Protein AF-H3ANC4-F1 (afdb_monomer_lite)

Secondary structure (DSSP, 8-state):
-HHHHHHHHHHHHHHHHHHHHHHHHHHHHHHHHHHHHHHHHHHHHHHHHHHHHHHHHHHHHHHHHHHHHHHHHHHHHHHHHHHHHHHHHHHHHHHHHHHHHHHHHHHHHHHHHTTTHHHHHHHHHHHHHHHHHHHHHHHHHHHHHHHHHHHHHHHHHHHHHHHHHHHHHHHHHHHHHHHHHHHHHHHHHHHHHHHHHHHHHHHHHHHHHHHHHHHHHHHHHHHHHHHHHHHHHHHHHHHHHHHHHHHHHHHHHHHHHHHHHHHHHHHHHHHHHHHHHHHHHHHHHHHHHHHHTT-SS--------SSHHHHHHHHHHHHHHHHHHHHHHHHHHHHHHHHHHHHHHHHHHHHHHHHHHHHHHHHHHHHHHHHHHHHHHHHHHHHHHHHHHHHHHHHHHHHHHHHHHHHHHHHHHHHHHHHHHHHHHHHHHHHHHHHHHHHHHHHHHHHHHHHHHHHHHHHHHHHHHHHHHHHHHHHHH-------HHHHHHHHHHHHHHHHHHHHHHHHHHHHHHHHHHHHHHHHHHHHHHHHHHHHHHHHHHHHHHHHHHHHHHHHHHHHHHHHHHHHHHHHHHHHHHHHHHHHTT------------------------------------------------------------------

Sequence (652 aa):
PSCELELQELMRQIDIMVAQKKVEWDAELQGMEARLDLREQELAAARATLEQKHKEVGMLRQQLEELEKGKQDLVLQYEEQLTSFREELAKLKRSYEKLQRKLLKESREETRSRAEDRSEVGRLCKKIEEFRQKSLEWERQRLQYQQQVVTLEAHRKTLAEQYEQIQQTVSYQSRKQLLEQSGTASQSEVQHLRSQLERANDTICACELTVEGLNMSVEDLSAANQRLTEEQERIQEELRQSQIQLQVLVEEKGELKETLKAQKEFIRSASFHQNQLKKELARTKEALQTREHHSSRSMEASPEERWDLELVARMRSEEERLPIQLEASRKIEKSLQAEVARLQTSLESANTKCIELNGDVIRSHEEMRRIEEEHSRCKLQVKKYKAQIIIKMHTLNNSLGGLAIKVNQALSLGDLKTTTTASLAGQCLKTNIKERKKTEKEEERKKERKVTQVQLETLRIENQHLAEILEKVESQTARKQEVSLSDLRDSYVASLSNLEQENQQLKKELAEVGAKLEVSVQACQDKYQSVLQLTQSKLAEMRSTEDRRIKELQQRHQEEMKKLQADMEETTQRYEEEIRKLRAQRLPPGSSPHATGADGPAQHSSNSTSSLESLHRVASASPHPDGNEADFSDSASVESLPLSHLEEFLPL

Organism: Latimeria chalumnae (NCBI:txid7897)

InterPro domains:
  IPR031470 CEP63/Deup1, N-terminal [PF17045] (2-263)

Radius of gyration: 73.25 Å; chains: 1; bounding box: 164×78×240 Å

Structure (mmCIF, N/CA/C/O backbone):
data_AF-H3ANC4-F1
#
_entry.id   AF-H3ANC4-F1
#
loop_
_atom_site.group_PDB
_atom_site.id
_atom_site.type_symbol
_atom_site.label_atom_id
_atom_site.label_alt_id
_atom_site.label_comp_id
_atom_site.label_asym_id
_atom_site.label_entity_id
_atom_site.label_seq_id
_atom_site.pdbx_PDB_ins_code
_atom_site.Cartn_x
_atom_site.Cartn_y
_atom_site.Cartn_z
_atom_site.occupancy
_atom_site.B_iso_or_equiv
_atom_site.auth_seq_id
_atom_site.auth_comp_id
_atom_site.auth_asym_id
_atom_site.auth_atom_id
_atom_site.pdbx_PDB_model_num
ATOM 1 N N . PRO A 1 1 ? -100.951 -43.070 8.558 1.00 58.72 1 PRO A N 1
ATOM 2 C CA . PRO A 1 1 ? -100.215 -42.491 9.707 1.00 58.72 1 PRO A CA 1
ATOM 3 C C . PRO A 1 1 ? -98.723 -42.846 9.727 1.00 58.72 1 PRO A C 1
ATOM 5 O O . PRO A 1 1 ? -97.919 -41.932 9.638 1.00 58.72 1 PRO A O 1
ATOM 8 N N . SER A 1 2 ? -98.336 -44.128 9.813 1.00 64.19 2 SER A N 1
ATOM 9 C CA . SER A 1 2 ? -96.911 -44.482 9.946 1.00 64.19 2 SER A CA 1
ATOM 10 C C . SER A 1 2 ? -96.104 -44.221 8.665 1.00 64.19 2 SER A C 1
ATOM 12 O O . SER A 1 2 ? -95.081 -43.553 8.736 1.00 64.19 2 SER A O 1
ATOM 14 N N . CYS A 1 3 ? -96.624 -44.597 7.489 1.00 70.50 3 CYS A N 1
ATOM 15 C CA . CYS A 1 3 ? -95.931 -44.461 6.196 1.00 70.50 3 CYS A CA 1
ATOM 16 C C . CYS A 1 3 ? -95.479 -43.030 5.839 1.00 70.50 3 CYS A C 1
ATOM 18 O O . CYS A 1 3 ? -94.546 -42.852 5.065 1.00 70.50 3 CYS A O 1
ATOM 20 N N . GLU A 1 4 ? -96.131 -42.004 6.391 1.00 82.69 4 GLU A N 1
ATOM 21 C CA . GLU A 1 4 ? -95.756 -40.598 6.189 1.00 82.69 4 GLU A CA 1
ATOM 22 C C . GLU A 1 4 ? -94.551 -40.200 7.057 1.00 82.69 4 GLU A C 1
ATOM 24 O O . GLU A 1 4 ? -93.639 -39.530 6.580 1.00 82.69 4 GLU A O 1
ATOM 29 N N . LEU A 1 5 ? -94.498 -40.690 8.301 1.00 81.25 5 LEU A N 1
ATOM 30 C CA . LEU A 1 5 ? -93.342 -40.547 9.191 1.00 81.25 5 LEU A CA 1
ATOM 31 C C . LEU A 1 5 ? -92.153 -41.389 8.707 1.00 81.25 5 LEU A C 1
ATOM 33 O O . LEU A 1 5 ? -91.019 -40.923 8.740 1.00 81.25 5 LEU A O 1
ATOM 37 N N . GLU A 1 6 ? -92.413 -42.599 8.207 1.00 86.56 6 GLU A N 1
ATOM 38 C CA . GLU A 1 6 ? -91.413 -43.463 7.565 1.00 86.56 6 GLU A CA 1
ATOM 39 C C . GLU A 1 6 ? -90.789 -42.767 6.341 1.00 86.56 6 GLU A C 1
ATOM 41 O O . GLU A 1 6 ? -89.570 -42.784 6.181 1.00 86.56 6 GLU A O 1
ATOM 46 N N . LEU A 1 7 ? -91.597 -42.089 5.514 1.00 90.00 7 LEU A N 1
ATOM 47 C CA . LEU A 1 7 ? -91.109 -41.315 4.369 1.00 90.00 7 LEU A CA 1
ATOM 48 C C . LEU A 1 7 ? -90.307 -40.072 4.793 1.00 90.00 7 LEU A C 1
ATOM 50 O O . LEU A 1 7 ? -89.259 -39.807 4.208 1.00 90.00 7 LEU A O 1
ATOM 54 N N . GLN A 1 8 ? -90.756 -39.329 5.809 1.00 87.69 8 GLN A N 1
ATOM 55 C CA . GLN A 1 8 ? -90.021 -38.168 6.333 1.00 87.69 8 GLN A CA 1
ATOM 56 C C . GLN A 1 8 ? -88.672 -38.567 6.949 1.00 87.69 8 GLN A C 1
ATOM 58 O O . GLN A 1 8 ? -87.670 -37.887 6.729 1.00 87.69 8 GLN A O 1
ATOM 63 N N . GLU A 1 9 ? -88.615 -39.688 7.670 1.00 88.56 9 GLU A N 1
ATOM 64 C CA . GLU A 1 9 ? -87.367 -40.222 8.220 1.00 88.56 9 GLU A CA 1
ATOM 65 C C . GLU A 1 9 ? -86.431 -40.734 7.112 1.00 88.56 9 GLU A C 1
ATOM 67 O O . GLU A 1 9 ? -85.232 -40.462 7.164 1.00 88.56 9 GLU A O 1
ATOM 72 N N . LEU A 1 10 ? -86.956 -41.379 6.062 1.00 94.19 10 LEU A N 1
ATOM 73 C CA . LEU A 1 10 ? -86.170 -41.735 4.873 1.00 94.19 10 LEU A CA 1
ATOM 74 C C . LEU A 1 10 ? -85.613 -40.497 4.155 1.00 94.19 10 LEU A C 1
ATOM 76 O O . LEU A 1 10 ? -84.439 -40.493 3.793 1.00 94.19 10 LEU A O 1
ATOM 80 N N . MET A 1 11 ? -86.404 -39.430 3.992 1.00 92.31 11 MET A N 1
ATOM 81 C CA . MET A 1 11 ? -85.914 -38.160 3.440 1.00 92.31 11 MET A CA 1
ATOM 82 C C . MET A 1 11 ? -84.797 -37.570 4.307 1.00 92.31 11 MET A C 1
ATOM 84 O O . MET A 1 11 ? -83.734 -37.255 3.786 1.00 92.31 11 MET A O 1
ATOM 88 N N . ARG A 1 12 ? -84.974 -37.525 5.634 1.00 92.56 12 ARG A N 1
ATOM 89 C CA . ARG A 1 12 ? -83.949 -37.044 6.575 1.00 92.56 12 ARG A CA 1
ATOM 90 C C . ARG A 1 12 ? -82.660 -37.874 6.515 1.00 92.56 12 ARG A C 1
ATOM 92 O O . ARG A 1 12 ? -81.567 -37.320 6.627 1.00 92.56 12 ARG A O 1
ATOM 99 N N . GLN A 1 13 ? -82.767 -39.191 6.338 1.00 94.75 13 GLN A N 1
ATOM 100 C CA . GLN A 1 13 ? -81.614 -40.078 6.150 1.00 94.75 13 GLN A CA 1
ATOM 101 C C . GLN A 1 13 ? -80.920 -39.837 4.802 1.00 94.75 13 GLN A C 1
ATOM 103 O O . GLN A 1 13 ? -79.691 -39.812 4.759 1.00 94.75 13 GLN A O 1
ATOM 108 N N . ILE A 1 14 ? -81.678 -39.595 3.727 1.00 93.94 14 ILE A N 1
ATOM 109 C CA . ILE A 1 14 ? -81.136 -39.210 2.416 1.00 93.94 14 ILE A CA 1
ATOM 110 C C . ILE A 1 14 ? -80.426 -37.854 2.503 1.00 93.94 14 ILE A C 1
ATOM 112 O O . ILE A 1 14 ? -79.292 -37.758 2.048 1.00 93.94 14 ILE A O 1
ATOM 116 N N . ASP A 1 15 ? -81.020 -36.841 3.136 1.00 95.81 15 ASP A N 1
ATOM 117 C CA . ASP A 1 15 ? -80.409 -35.515 3.303 1.00 95.81 15 ASP A CA 1
ATOM 118 C C . ASP A 1 15 ? -79.099 -35.588 4.101 1.00 95.81 15 ASP A C 1
ATOM 120 O O . ASP A 1 15 ? -78.101 -34.976 3.719 1.00 95.81 15 ASP A O 1
ATOM 124 N N . ILE A 1 16 ? -79.059 -36.386 5.176 1.00 93.69 16 ILE A N 1
ATOM 125 C CA . ILE A 1 16 ? -77.833 -36.621 5.955 1.00 93.69 16 ILE A CA 1
ATOM 126 C C . ILE A 1 16 ? -76.789 -37.378 5.128 1.00 93.69 16 ILE A C 1
ATOM 128 O O . ILE A 1 16 ? -75.624 -36.991 5.142 1.00 93.69 16 ILE A O 1
ATOM 132 N N . MET A 1 17 ? -77.184 -38.408 4.375 1.00 96.38 17 MET A N 1
ATOM 133 C CA . MET A 1 17 ? -76.280 -39.147 3.488 1.00 96.38 17 MET A CA 1
ATOM 134 C C . MET A 1 17 ? -75.725 -38.252 2.370 1.00 96.38 17 MET A C 1
ATOM 136 O O . MET A 1 17 ? -74.541 -38.335 2.057 1.00 96.38 17 MET A O 1
ATOM 140 N N . VAL A 1 18 ? -76.544 -37.375 1.786 1.00 96.38 18 VAL A N 1
ATOM 141 C CA . VAL A 1 18 ? -76.134 -36.408 0.755 1.00 96.38 18 VAL A CA 1
ATOM 142 C C . VAL A 1 18 ? -75.223 -35.335 1.349 1.00 96.38 18 VAL A C 1
ATOM 144 O O . VAL A 1 18 ? -74.219 -34.995 0.731 1.00 96.38 18 VAL A O 1
ATOM 147 N N . ALA A 1 19 ? -75.500 -34.844 2.560 1.00 94.56 19 ALA A N 1
ATOM 148 C CA . ALA A 1 19 ? -74.619 -33.912 3.262 1.00 94.56 19 ALA A CA 1
ATOM 149 C C . ALA A 1 19 ? -73.268 -34.556 3.627 1.00 94.56 19 ALA A C 1
ATOM 151 O O . ALA A 1 19 ? -72.227 -33.937 3.424 1.00 94.56 19 ALA A O 1
ATOM 152 N N . GLN A 1 20 ? -73.268 -35.808 4.099 1.00 94.75 20 GLN A N 1
ATOM 153 C CA . GLN A 1 20 ? -72.052 -36.586 4.356 1.00 94.75 20 GLN A CA 1
ATOM 154 C C . GLN A 1 20 ? -71.259 -36.816 3.067 1.00 94.75 20 GLN A C 1
ATOM 156 O O . GLN A 1 20 ? -70.085 -36.468 3.019 1.00 94.75 20 GLN A O 1
ATOM 161 N N . LYS A 1 21 ? -71.903 -37.298 1.994 1.00 97.44 21 LYS A N 1
ATOM 162 C CA . LYS A 1 21 ? -71.259 -37.488 0.684 1.00 97.44 21 LYS A CA 1
ATOM 163 C C . LYS A 1 21 ? -70.733 -36.186 0.096 1.00 97.44 21 LYS A C 1
ATOM 165 O O . LYS A 1 21 ? -69.661 -36.195 -0.493 1.00 97.44 21 LYS A O 1
ATOM 170 N N . LYS A 1 22 ? -71.427 -35.063 0.302 1.00 96.94 22 LYS A N 1
ATOM 171 C CA . LYS A 1 22 ? -70.910 -33.751 -0.084 1.00 96.94 22 LYS A CA 1
ATOM 172 C C . LYS A 1 22 ? -69.656 -33.389 0.714 1.00 96.94 22 LYS A C 1
ATOM 174 O O . LYS A 1 22 ? -68.680 -32.994 0.100 1.00 96.94 22 LYS A O 1
ATOM 179 N N . VAL A 1 23 ? -69.646 -33.542 2.040 1.00 95.94 23 VAL A N 1
ATOM 180 C CA . VAL A 1 23 ? -68.452 -33.247 2.859 1.00 95.94 23 VAL A CA 1
ATOM 181 C C . VAL A 1 23 ? -67.283 -34.177 2.511 1.00 95.94 23 VAL A C 1
ATOM 183 O O . VAL A 1 23 ? -66.144 -33.723 2.472 1.00 95.94 23 VAL A O 1
ATOM 186 N N . GLU A 1 24 ? -67.551 -35.448 2.202 1.00 96.31 24 GLU A N 1
ATOM 187 C CA . GLU A 1 24 ? -66.550 -36.376 1.665 1.00 96.31 24 GLU A CA 1
ATOM 188 C C . GLU A 1 24 ? -65.995 -35.882 0.319 1.00 96.31 24 GLU A C 1
ATOM 190 O O . GLU A 1 24 ? -64.781 -35.775 0.184 1.00 96.31 24 GLU A O 1
ATOM 195 N N . TRP A 1 25 ? -66.846 -35.506 -0.643 1.00 97.62 25 TRP A N 1
ATOM 196 C CA . TRP A 1 25 ? -66.410 -34.983 -1.946 1.00 97.62 25 TRP A CA 1
ATOM 197 C C . TRP A 1 25 ? -65.709 -33.622 -1.860 1.00 97.62 25 TRP A C 1
ATOM 199 O O . TRP A 1 25 ? -64.730 -33.411 -2.567 1.00 97.62 25 TRP A O 1
ATOM 209 N N . ASP A 1 26 ? -66.161 -32.713 -0.993 1.00 96.88 26 ASP A N 1
ATOM 210 C CA . ASP A 1 26 ? -65.521 -31.415 -0.750 1.00 96.88 26 ASP A CA 1
ATOM 211 C C . ASP A 1 26 ? -64.111 -31.628 -0.147 1.00 96.88 26 ASP A C 1
ATOM 213 O O . ASP A 1 26 ? -63.159 -30.947 -0.531 1.00 96.88 26 ASP A O 1
ATOM 217 N N . ALA A 1 27 ? -63.944 -32.615 0.746 1.00 95.12 27 ALA A N 1
ATOM 218 C CA . ALA A 1 27 ? -62.647 -32.990 1.318 1.00 95.12 27 ALA A CA 1
ATOM 219 C C . ALA A 1 27 ? -61.748 -33.760 0.329 1.00 95.12 27 ALA A C 1
ATOM 221 O O . ALA A 1 27 ? -60.537 -33.531 0.291 1.00 95.12 27 ALA A O 1
ATOM 222 N N . GLU A 1 28 ? -62.313 -34.643 -0.500 1.00 96.12 28 GLU A N 1
ATOM 223 C CA . GLU A 1 28 ? -61.599 -35.298 -1.602 1.00 96.12 28 GLU A CA 1
ATOM 224 C C . GLU A 1 28 ? -61.121 -34.269 -2.634 1.00 96.12 28 GLU A C 1
ATOM 226 O O . GLU A 1 28 ? -59.975 -34.353 -3.074 1.00 96.12 28 GLU A O 1
ATOM 231 N N . LEU A 1 29 ? -61.951 -33.274 -2.970 1.00 96.94 29 LEU A N 1
ATOM 232 C CA . LEU A 1 29 ? -61.624 -32.180 -3.885 1.00 96.94 29 LEU A CA 1
ATOM 233 C C . LEU A 1 29 ? -60.487 -31.316 -3.333 1.00 96.94 29 LEU A C 1
ATOM 235 O O . LEU A 1 29 ? -59.458 -31.211 -3.994 1.00 96.94 29 LEU A O 1
ATOM 239 N N . GLN A 1 30 ? -60.596 -30.810 -2.101 1.00 96.69 30 GLN A N 1
ATOM 240 C CA . GLN A 1 30 ? -59.504 -30.072 -1.442 1.00 96.69 30 GLN A CA 1
ATOM 241 C C . GLN A 1 30 ? -58.221 -30.917 -1.351 1.00 96.69 30 GLN A C 1
ATOM 243 O O . GLN A 1 30 ? -57.110 -30.426 -1.555 1.00 96.69 30 GLN A O 1
ATOM 248 N N . GLY A 1 31 ? -58.366 -32.223 -1.106 1.00 96.75 31 GLY A N 1
ATOM 249 C CA . GLY A 1 31 ? -57.270 -33.187 -1.117 1.00 96.75 31 GLY A CA 1
ATOM 250 C C . GLY A 1 31 ? -56.695 -33.483 -2.508 1.00 96.75 31 GLY A C 1
ATOM 251 O O . GLY A 1 31 ? -55.590 -34.020 -2.590 1.00 96.75 31 GLY A O 1
ATOM 252 N N . MET A 1 32 ? -57.396 -33.184 -3.605 1.00 95.62 32 MET A N 1
ATOM 253 C CA . MET A 1 32 ? -56.871 -33.208 -4.979 1.00 95.62 32 MET A CA 1
ATOM 254 C C . MET A 1 32 ? -56.215 -31.866 -5.329 1.00 95.62 32 MET A C 1
ATOM 256 O O . MET A 1 32 ? -55.095 -31.871 -5.832 1.00 95.62 32 MET A O 1
ATOM 260 N N . GLU A 1 33 ? -56.861 -30.744 -5.002 1.00 96.44 33 GLU A N 1
ATOM 261 C CA . GLU A 1 33 ? -56.378 -29.372 -5.219 1.00 96.44 33 GLU A CA 1
ATOM 262 C C . GLU A 1 33 ? -55.027 -29.143 -4.531 1.00 96.44 33 GLU A C 1
ATOM 264 O O . GLU A 1 33 ? -54.043 -28.863 -5.206 1.00 96.44 33 GLU A O 1
ATOM 269 N N . ALA A 1 34 ? -54.907 -29.426 -3.229 1.00 96.06 34 ALA A N 1
ATOM 270 C CA . ALA A 1 34 ? -53.639 -29.278 -2.506 1.00 96.06 34 ALA A CA 1
ATOM 271 C C . ALA A 1 34 ? -52.512 -30.193 -3.038 1.00 96.06 34 ALA A C 1
ATOM 273 O O . ALA A 1 34 ? -51.326 -29.886 -2.891 1.00 96.06 34 ALA A O 1
ATOM 274 N N . ARG A 1 35 ? -52.855 -31.324 -3.678 1.00 97.31 35 ARG A N 1
ATOM 275 C CA . ARG A 1 35 ? -51.881 -32.175 -4.389 1.00 97.31 35 ARG A CA 1
ATOM 276 C C . ARG A 1 35 ? -51.519 -31.620 -5.765 1.00 97.31 35 ARG A C 1
ATOM 278 O O . ARG A 1 35 ? -50.393 -31.845 -6.199 1.00 97.31 35 ARG A O 1
ATOM 285 N N . LEU A 1 36 ? -52.430 -30.925 -6.440 1.00 97.06 36 LEU A N 1
ATOM 286 C CA . LEU A 1 36 ? -52.162 -30.223 -7.692 1.00 97.06 36 LEU A CA 1
ATOM 287 C C . LEU A 1 36 ? -51.268 -29.004 -7.434 1.00 97.06 36 LEU A C 1
ATOM 289 O O . LEU A 1 36 ? -50.219 -28.912 -8.061 1.00 97.06 36 LEU A O 1
ATOM 293 N N . ASP A 1 37 ? -51.581 -28.174 -6.436 1.00 97.12 37 ASP A N 1
ATOM 294 C CA . ASP A 1 37 ? -50.763 -27.027 -6.015 1.00 97.12 37 ASP A CA 1
ATOM 295 C C . ASP A 1 37 ? -49.318 -27.435 -5.696 1.00 97.12 37 ASP A C 1
ATOM 297 O O . ASP A 1 37 ? -48.365 -26.816 -6.173 1.00 97.12 37 ASP A O 1
ATOM 301 N N . LEU A 1 38 ? -49.137 -28.521 -4.930 1.00 96.25 38 LEU A N 1
ATOM 302 C CA . LEU A 1 38 ? -47.814 -29.076 -4.632 1.00 96.25 38 LEU A CA 1
ATOM 303 C C . LEU A 1 38 ? -47.067 -29.459 -5.922 1.00 96.25 38 LEU A C 1
ATOM 305 O O . LEU A 1 38 ? -45.880 -29.171 -6.062 1.00 96.25 38 LEU A O 1
ATOM 309 N N . ARG A 1 39 ? -47.759 -30.080 -6.885 1.00 94.88 39 ARG A N 1
ATOM 310 C CA . ARG A 1 39 ? -47.177 -30.489 -8.173 1.00 94.88 39 ARG A CA 1
ATOM 311 C C . ARG A 1 39 ? -46.859 -29.298 -9.069 1.00 94.88 39 ARG A C 1
ATOM 313 O O . ARG A 1 39 ? -45.841 -29.329 -9.754 1.00 94.88 39 ARG A O 1
ATOM 320 N N . GLU A 1 40 ? -47.662 -28.240 -9.050 1.00 97.38 40 GLU A N 1
ATOM 321 C CA . GLU A 1 40 ? -47.353 -27.004 -9.770 1.00 97.38 40 GLU A CA 1
ATOM 322 C C . GLU A 1 40 ? -46.144 -26.282 -9.162 1.00 97.38 40 GLU A C 1
ATOM 324 O O . GLU A 1 40 ? -45.282 -25.814 -9.908 1.00 97.38 40 GLU A O 1
ATOM 329 N N . GLN A 1 41 ? -46.000 -26.282 -7.832 1.00 96.56 41 GLN A N 1
ATOM 330 C CA . GLN A 1 41 ? -44.810 -25.768 -7.143 1.00 96.56 41 GLN A CA 1
ATOM 331 C C . GLN A 1 41 ? -43.555 -26.609 -7.441 1.00 96.56 41 GLN A C 1
ATOM 333 O O . GLN A 1 41 ? -42.513 -26.044 -7.783 1.00 96.56 41 GLN A O 1
ATOM 338 N N . GLU A 1 42 ? -43.647 -27.946 -7.401 1.00 96.12 42 GLU A N 1
ATOM 339 C CA . GLU A 1 42 ? -42.572 -28.858 -7.831 1.00 96.12 42 GLU A CA 1
ATOM 340 C C . GLU A 1 42 ? -42.153 -28.581 -9.288 1.00 96.12 42 GLU A C 1
ATOM 342 O O . GLU A 1 42 ? -40.962 -28.453 -9.586 1.00 96.12 42 GLU A O 1
ATOM 347 N N . LEU A 1 43 ? -43.121 -28.433 -10.201 1.00 96.88 43 LEU A N 1
ATOM 348 C CA . LEU A 1 43 ? -42.874 -28.134 -11.615 1.00 96.88 43 LEU A CA 1
ATOM 349 C C . LEU A 1 43 ? -42.280 -26.734 -11.824 1.00 96.88 43 LEU A C 1
ATOM 351 O O . LEU A 1 43 ? -41.412 -26.571 -12.683 1.00 96.88 43 LEU A O 1
ATOM 355 N N . ALA A 1 44 ? -42.699 -25.728 -11.055 1.00 97.06 44 ALA A N 1
ATOM 356 C CA . ALA A 1 44 ? -42.133 -24.382 -11.104 1.00 97.06 44 ALA A CA 1
ATOM 357 C C . ALA A 1 44 ? -40.671 -24.364 -10.619 1.00 97.06 44 ALA A C 1
ATOM 359 O O . ALA A 1 44 ? -39.807 -23.807 -11.299 1.00 97.06 44 ALA A O 1
ATOM 360 N N . ALA A 1 45 ? -40.365 -25.043 -9.509 1.00 95.88 45 ALA A N 1
ATOM 361 C CA . ALA A 1 45 ? -39.002 -25.190 -8.996 1.00 95.88 45 ALA A CA 1
ATOM 362 C C . ALA A 1 45 ? -38.094 -25.972 -9.967 1.00 95.88 45 ALA A C 1
ATOM 364 O O . ALA A 1 45 ? -36.943 -25.588 -10.205 1.00 95.88 45 ALA A O 1
ATOM 365 N N . ALA A 1 46 ? -38.622 -27.032 -10.589 1.00 94.12 46 ALA A N 1
ATOM 366 C CA . ALA A 1 46 ? -37.925 -27.789 -11.625 1.00 94.12 46 ALA A CA 1
ATOM 367 C C . ALA A 1 46 ? -37.649 -26.933 -12.875 1.00 94.12 46 ALA A C 1
ATOM 369 O O . ALA A 1 46 ? -36.529 -26.955 -13.386 1.00 94.12 46 ALA A O 1
ATOM 370 N N . ARG A 1 47 ? -38.620 -26.127 -13.336 1.00 97.44 47 ARG A N 1
ATOM 371 C CA . ARG A 1 47 ? -38.442 -25.172 -14.448 1.00 97.44 47 ARG A CA 1
ATOM 372 C C . ARG A 1 47 ? -37.385 -24.114 -14.131 1.00 97.44 47 ARG A C 1
ATOM 374 O O . ARG A 1 47 ? -36.479 -23.929 -14.935 1.00 97.44 47 ARG A O 1
ATOM 381 N N . ALA A 1 48 ? -37.432 -23.487 -12.954 1.00 96.62 48 ALA A N 1
ATOM 382 C CA . ALA A 1 48 ? -36.445 -22.484 -12.545 1.00 96.62 48 ALA A CA 1
ATOM 383 C C . ALA A 1 48 ? -35.018 -23.065 -12.478 1.00 96.62 48 ALA A C 1
ATOM 385 O O . ALA A 1 48 ? -34.062 -22.456 -12.965 1.00 96.62 48 ALA A O 1
ATOM 386 N N . THR A 1 49 ? -34.880 -24.287 -11.954 1.00 97.06 49 THR A N 1
ATOM 387 C CA . THR A 1 49 ? -33.603 -25.018 -11.919 1.00 97.06 49 THR A CA 1
ATOM 388 C C . THR A 1 49 ? -33.124 -25.360 -13.334 1.00 97.06 49 THR A C 1
ATOM 390 O O . THR A 1 49 ? -31.948 -25.185 -13.656 1.00 97.06 49 THR A O 1
ATOM 393 N N . LEU A 1 50 ? -34.030 -25.796 -14.214 1.00 97.56 50 LEU A N 1
ATOM 394 C CA . LEU A 1 50 ? -33.732 -26.093 -15.614 1.00 97.56 50 LEU A CA 1
ATOM 395 C C . LEU A 1 50 ? -33.300 -24.836 -16.386 1.00 97.56 50 LEU A C 1
ATOM 397 O O . LEU A 1 50 ? -32.341 -24.899 -17.152 1.00 97.56 50 LEU A O 1
ATOM 401 N N . GLU A 1 51 ? -33.945 -23.689 -16.168 1.00 97.81 51 GLU A N 1
ATOM 402 C CA . GLU A 1 51 ? -33.536 -22.400 -16.737 1.00 97.81 51 GLU A CA 1
ATOM 403 C C . GLU A 1 51 ? -32.155 -21.957 -16.248 1.00 97.81 51 GLU A C 1
ATOM 405 O O . GLU A 1 51 ? -31.354 -21.465 -17.045 1.00 97.81 51 GLU A O 1
ATOM 410 N N . GLN A 1 52 ? -31.850 -22.140 -14.958 1.00 97.50 52 GLN A N 1
ATOM 411 C CA . GLN A 1 52 ? -30.507 -21.890 -14.438 1.00 97.50 52 GLN A CA 1
ATOM 412 C C . GLN A 1 52 ? -29.480 -22.771 -15.162 1.00 97.50 52 GLN A C 1
ATOM 414 O O . GLN A 1 52 ? -28.461 -22.260 -15.624 1.00 97.50 52 GLN A O 1
ATOM 419 N N . LYS A 1 53 ? -29.763 -24.067 -15.351 1.00 96.00 53 LYS A N 1
ATOM 420 C CA . LYS A 1 53 ? -28.861 -24.962 -16.094 1.00 96.00 53 LYS A CA 1
ATOM 421 C C . LYS A 1 53 ? -28.742 -24.616 -17.578 1.00 96.00 53 LYS A C 1
ATOM 423 O O . LYS A 1 53 ? -27.652 -24.749 -18.123 1.00 96.00 53 LYS A O 1
ATOM 428 N N . HIS A 1 54 ? -29.779 -24.075 -18.219 1.00 96.44 54 HIS A N 1
ATOM 429 C CA . HIS A 1 54 ? -29.651 -23.521 -19.574 1.00 96.44 54 HIS A CA 1
ATOM 430 C C . HIS A 1 54 ? -28.743 -22.281 -19.615 1.00 96.44 54 HIS A C 1
ATOM 432 O O . HIS A 1 54 ? -27.939 -22.159 -20.537 1.00 96.44 54 HIS A O 1
ATOM 438 N N . LYS A 1 55 ? -28.811 -21.395 -18.611 1.00 97.44 55 LYS A N 1
ATOM 439 C CA . LYS A 1 55 ? -27.920 -20.223 -18.489 1.00 97.44 55 LYS A CA 1
ATOM 440 C C . LYS A 1 55 ? -26.464 -20.650 -18.247 1.00 97.44 55 LYS A C 1
ATOM 442 O O . LYS A 1 55 ? -25.570 -20.163 -18.933 1.00 97.44 55 LYS A O 1
ATOM 447 N N . GLU A 1 56 ? -26.228 -21.613 -17.353 1.00 97.25 56 GLU A N 1
ATOM 448 C CA . GLU A 1 56 ? -24.902 -22.212 -17.118 1.00 97.25 56 GLU A CA 1
ATOM 449 C C . GLU A 1 56 ? -24.328 -22.865 -18.391 1.00 97.25 56 GLU A C 1
ATOM 451 O O . GLU A 1 56 ? -23.200 -22.569 -18.779 1.00 97.25 56 GLU A O 1
ATOM 456 N N . VAL A 1 57 ? -25.113 -23.693 -19.093 1.00 97.06 57 VAL A N 1
ATOM 457 C CA . VAL A 1 57 ? -24.703 -24.317 -20.366 1.00 97.06 57 VAL A CA 1
ATOM 458 C C . VAL A 1 57 ? -24.459 -23.274 -21.462 1.00 97.06 57 VAL A C 1
ATOM 460 O O . VAL A 1 57 ? -23.555 -23.458 -22.274 1.00 97.06 57 VAL A O 1
ATOM 463 N N . GLY A 1 58 ? -25.213 -22.171 -21.486 1.00 97.38 58 GLY A N 1
ATOM 464 C CA . GLY A 1 58 ? -24.981 -21.048 -22.398 1.00 97.38 58 GLY A CA 1
ATOM 465 C C . GLY A 1 58 ? -23.616 -20.389 -22.183 1.00 97.38 58 GLY A C 1
ATOM 466 O O . GLY A 1 58 ? -22.850 -20.253 -23.134 1.00 97.38 58 GLY A O 1
ATOM 467 N N . MET A 1 59 ? -23.272 -20.064 -20.931 1.00 97.12 59 MET A N 1
ATOM 468 C CA . MET A 1 59 ? -21.957 -19.502 -20.587 1.00 97.12 59 MET A CA 1
ATOM 469 C C . MET A 1 59 ? -20.812 -20.471 -20.914 1.00 97.12 59 MET A C 1
ATOM 471 O O . MET A 1 59 ? -19.808 -20.061 -21.489 1.00 97.12 59 MET A O 1
ATOM 475 N N . LEU A 1 60 ? -20.977 -21.766 -20.616 1.00 96.56 60 LEU A N 1
ATOM 476 C CA . LEU A 1 60 ? -19.976 -22.788 -20.942 1.00 96.56 60 LEU A CA 1
ATOM 477 C C . LEU A 1 60 ? -19.777 -22.954 -22.457 1.00 96.56 60 LEU A C 1
ATOM 479 O O . LEU A 1 60 ? -18.649 -23.149 -22.901 1.00 96.56 60 LEU A O 1
ATOM 483 N N . ARG A 1 61 ? -20.839 -22.838 -23.267 1.00 96.69 61 ARG A N 1
ATOM 484 C CA . ARG A 1 61 ? -20.726 -22.829 -24.738 1.00 96.69 61 ARG A CA 1
ATOM 485 C C . ARG A 1 61 ? -19.957 -21.612 -25.239 1.00 96.69 61 ARG A C 1
ATOM 487 O O . ARG A 1 61 ? -19.049 -21.788 -26.040 1.00 96.69 61 ARG A O 1
ATOM 494 N N . GLN A 1 62 ? -20.259 -20.417 -24.730 1.00 96.75 62 GLN A N 1
ATOM 495 C CA . GLN A 1 62 ? -19.517 -19.207 -25.094 1.00 96.75 62 GLN A CA 1
ATOM 496 C C . GLN A 1 62 ? -18.023 -19.341 -24.747 1.00 96.75 62 GLN A C 1
ATOM 498 O O . GLN A 1 62 ? -17.177 -19.074 -25.594 1.00 96.75 62 GLN A O 1
ATOM 503 N N . GLN A 1 63 ? -17.693 -19.834 -23.549 1.00 96.69 63 GLN A N 1
ATOM 504 C CA . GLN A 1 63 ? -16.304 -20.077 -23.141 1.00 96.69 63 GLN A CA 1
ATOM 505 C C . GLN A 1 63 ? -15.600 -21.119 -24.025 1.00 96.69 63 GLN A C 1
ATOM 507 O O . GLN A 1 63 ? -14.424 -20.956 -24.346 1.00 96.69 63 GLN A O 1
ATOM 512 N N . LEU A 1 64 ? -16.300 -22.177 -24.448 1.00 95.88 64 LEU A N 1
ATOM 513 C CA . LEU A 1 64 ? -15.760 -23.152 -25.400 1.00 95.88 64 LEU A CA 1
ATOM 514 C C . LEU A 1 64 ? -15.515 -22.523 -26.776 1.00 95.88 64 LEU A C 1
ATOM 516 O O . LEU A 1 64 ? -14.432 -22.703 -27.322 1.00 95.88 64 LEU A O 1
ATOM 520 N N . GLU A 1 65 ? -16.454 -21.734 -27.300 1.00 97.56 65 GLU A N 1
ATOM 521 C CA . GLU A 1 65 ? -16.278 -21.016 -28.566 1.00 97.56 65 GLU A CA 1
ATOM 522 C C . GLU A 1 65 ? -15.126 -20.001 -28.523 1.00 97.56 65 GLU A C 1
ATOM 524 O O . GLU A 1 65 ? -14.394 -19.865 -29.498 1.00 97.56 65 GLU A O 1
ATOM 529 N N . GLU A 1 66 ? -14.955 -19.273 -27.417 1.00 97.25 66 GLU A N 1
ATOM 530 C CA . GLU A 1 66 ? -13.845 -18.331 -27.215 1.00 97.25 66 GLU A CA 1
ATOM 531 C C . GLU A 1 66 ? -12.496 -19.065 -27.146 1.00 97.25 66 GLU A C 1
ATOM 533 O O . GLU A 1 66 ? -11.528 -18.648 -27.786 1.00 97.25 66 GLU A O 1
ATOM 538 N N . LEU A 1 67 ? -12.439 -20.210 -26.456 1.00 96.94 67 LEU A N 1
ATOM 539 C CA . LEU A 1 67 ? -11.258 -21.078 -26.425 1.00 96.94 67 LEU A CA 1
ATOM 540 C C . LEU A 1 67 ? -10.983 -21.770 -27.768 1.00 96.94 67 LEU A C 1
ATOM 542 O O . LEU A 1 67 ? -9.829 -22.075 -28.063 1.00 96.94 67 LEU A O 1
ATOM 546 N N . GLU A 1 68 ? -12.001 -22.054 -28.579 1.00 96.56 68 GLU A N 1
ATOM 547 C CA . GLU A 1 68 ? -11.838 -22.605 -29.928 1.00 96.56 68 GLU A CA 1
ATOM 548 C C . GLU A 1 68 ? -11.358 -21.544 -30.920 1.00 96.56 68 GLU A C 1
ATOM 550 O O . GLU A 1 68 ? -10.422 -21.824 -31.667 1.00 96.56 68 GLU A O 1
ATOM 555 N N . LYS A 1 69 ? -11.893 -20.317 -30.862 1.00 96.94 69 LYS A N 1
ATOM 556 C CA . LYS A 1 69 ? -11.397 -19.162 -31.632 1.00 96.94 69 LYS A CA 1
ATOM 557 C C . LYS A 1 69 ? -9.932 -18.875 -31.289 1.00 96.94 69 LYS A C 1
ATOM 559 O O . LYS A 1 69 ? -9.088 -18.934 -32.174 1.00 96.94 69 LYS A O 1
ATOM 564 N N . GLY A 1 70 ? -9.585 -18.760 -30.003 1.00 96.62 70 GLY A N 1
ATOM 565 C CA . GLY A 1 70 ? -8.193 -18.554 -29.578 1.00 96.62 70 GLY A CA 1
ATOM 566 C C . GLY A 1 70 ? -7.227 -19.686 -29.973 1.00 96.62 70 GLY A C 1
ATOM 567 O O . GLY A 1 70 ? -6.047 -19.434 -30.213 1.00 96.62 70 GLY A O 1
ATOM 568 N N . LYS A 1 71 ? -7.706 -20.935 -30.099 1.00 94.81 71 LYS A N 1
ATOM 569 C CA . LYS A 1 71 ? -6.917 -22.042 -30.678 1.00 94.81 71 LYS A CA 1
ATOM 570 C C . LYS A 1 71 ? -6.766 -21.913 -32.193 1.00 94.81 71 LYS A C 1
ATOM 572 O O . LYS A 1 71 ? -5.692 -22.219 -32.697 1.00 94.81 71 LYS A O 1
ATOM 577 N N . GLN A 1 72 ? -7.809 -21.494 -32.909 1.00 95.81 72 GLN A N 1
ATOM 578 C CA . GLN A 1 72 ? -7.759 -21.257 -34.356 1.00 95.81 72 GLN A CA 1
ATOM 579 C C . GLN A 1 72 ? -6.793 -20.110 -34.681 1.00 95.81 72 GLN A C 1
ATOM 581 O O . GLN A 1 72 ? -5.914 -20.295 -35.516 1.00 95.81 72 GLN A O 1
ATOM 586 N N . ASP A 1 73 ? -6.862 -18.996 -33.950 1.00 96.81 73 ASP A N 1
ATOM 587 C CA . ASP A 1 73 ? -5.940 -17.861 -34.083 1.00 96.81 73 ASP A CA 1
ATOM 588 C C . ASP A 1 73 ? -4.480 -18.277 -33.827 1.00 96.81 73 ASP A C 1
ATOM 590 O O . ASP A 1 73 ? -3.577 -17.907 -34.578 1.00 96.81 73 ASP A O 1
ATOM 594 N N . LEU A 1 74 ? -4.236 -19.103 -32.802 1.00 97.25 74 LEU A N 1
ATOM 595 C CA . LEU A 1 74 ? -2.904 -19.640 -32.505 1.00 97.25 74 LEU A CA 1
ATOM 596 C C . LEU A 1 74 ? -2.411 -20.627 -33.581 1.00 97.25 74 LEU A C 1
ATOM 598 O O . LEU A 1 74 ? -1.226 -20.633 -33.911 1.00 97.25 74 LEU A O 1
ATOM 602 N N . VAL A 1 75 ? -3.300 -21.446 -34.154 1.00 97.38 75 VAL A N 1
ATOM 603 C CA . VAL A 1 75 ? -2.967 -22.312 -35.298 1.00 97.38 75 VAL A CA 1
ATOM 604 C C . VAL A 1 75 ? -2.611 -21.470 -36.521 1.00 97.38 75 VAL A C 1
ATOM 606 O O . VAL A 1 75 ? -1.581 -21.742 -37.128 1.00 97.38 75 VAL A O 1
ATOM 609 N N . LEU A 1 76 ? -3.373 -20.417 -36.832 1.00 97.31 76 LEU A N 1
ATOM 610 C CA . LEU A 1 76 ? -3.067 -19.495 -37.931 1.00 97.31 76 LEU A CA 1
ATOM 611 C C . LEU A 1 76 ? -1.696 -18.826 -37.741 1.00 97.31 76 LEU A C 1
ATOM 613 O O . LEU A 1 76 ? -0.890 -18.835 -38.666 1.00 97.31 76 LEU A O 1
ATOM 617 N N . GLN A 1 77 ? -1.368 -18.356 -36.532 1.00 97.25 77 GLN A N 1
ATOM 618 C CA . GLN A 1 77 ? -0.038 -17.804 -36.222 1.00 97.25 77 GLN A CA 1
ATOM 619 C C . GLN A 1 77 ? 1.094 -18.828 -36.422 1.00 97.25 77 GLN A C 1
ATOM 621 O O . GLN A 1 77 ? 2.167 -18.482 -36.923 1.00 97.25 77 GLN A O 1
ATOM 626 N N . TYR A 1 78 ? 0.880 -20.100 -36.068 1.00 97.00 78 TYR A N 1
ATOM 627 C CA . TYR A 1 78 ? 1.855 -21.157 -36.352 1.00 97.00 78 TYR A CA 1
ATOM 628 C C . TYR A 1 78 ? 1.916 -21.527 -37.841 1.00 97.00 78 TYR A C 1
ATOM 630 O O . TYR A 1 78 ? 2.996 -21.847 -38.338 1.00 97.00 78 TYR A O 1
ATOM 638 N N . GLU A 1 79 ? 0.808 -21.458 -38.580 1.00 96.94 79 GLU A N 1
ATOM 639 C CA . GLU A 1 79 ? 0.797 -21.652 -40.031 1.00 96.94 79 GLU A CA 1
ATOM 640 C C . GLU A 1 79 ? 1.535 -20.519 -40.759 1.00 96.94 79 GLU A C 1
ATOM 642 O O . GLU A 1 79 ? 2.345 -20.816 -41.635 1.00 96.94 79 GLU A O 1
ATOM 647 N N . GLU A 1 80 ? 1.360 -19.259 -40.348 1.00 96.75 80 GLU A N 1
ATOM 648 C CA . GLU A 1 80 ? 2.131 -18.099 -40.825 1.00 96.75 80 GLU A CA 1
ATOM 649 C C . GLU A 1 80 ? 3.636 -18.254 -40.550 1.00 96.75 80 GLU A C 1
ATOM 651 O O . GLU A 1 80 ? 4.467 -18.075 -41.443 1.00 96.75 80 GLU A O 1
ATOM 656 N N . GLN A 1 81 ? 4.021 -18.665 -39.337 1.00 97.19 81 GLN A N 1
ATOM 657 C CA . GLN A 1 81 ? 5.425 -18.965 -39.029 1.00 97.19 81 GLN A CA 1
ATOM 658 C C . GLN A 1 81 ? 5.963 -20.101 -39.914 1.00 97.19 81 GLN A C 1
ATOM 660 O O . GLN A 1 81 ? 7.064 -20.002 -40.461 1.00 97.19 81 GLN A O 1
ATOM 665 N N . LEU A 1 82 ? 5.179 -21.163 -40.126 1.00 95.56 82 LEU A N 1
ATOM 666 C CA . LEU A 1 82 ? 5.549 -22.268 -41.011 1.00 95.56 82 LEU A CA 1
ATOM 667 C C . LEU A 1 82 ? 5.629 -21.851 -42.487 1.00 95.56 82 LEU A C 1
ATOM 669 O O . LEU A 1 82 ? 6.476 -22.394 -43.200 1.00 95.56 82 LEU A O 1
ATOM 673 N N . THR A 1 83 ? 4.807 -20.918 -42.983 1.00 95.25 83 THR A N 1
ATOM 674 C CA . THR A 1 83 ? 4.965 -20.384 -44.348 1.00 95.25 83 THR A CA 1
ATOM 675 C C . THR A 1 83 ? 6.215 -19.519 -44.462 1.00 95.25 83 THR A C 1
ATOM 677 O O . THR A 1 83 ? 6.977 -19.727 -45.408 1.00 95.25 83 THR A O 1
ATOM 680 N N . SER A 1 84 ? 6.513 -18.672 -43.472 1.00 95.06 84 SER A N 1
ATOM 681 C CA . SER A 1 84 ? 7.766 -17.905 -43.418 1.00 95.06 84 SER A CA 1
ATOM 682 C C . SER A 1 84 ? 8.999 -18.820 -43.446 1.00 95.06 84 SER A C 1
ATOM 684 O O . SER A 1 84 ? 9.836 -18.706 -44.343 1.00 95.06 84 SER A O 1
ATOM 686 N N . PHE A 1 85 ? 9.068 -19.837 -42.577 1.00 96.25 85 PHE A N 1
ATOM 687 C CA . PHE A 1 85 ? 10.177 -20.801 -42.589 1.00 96.25 85 PHE A CA 1
ATOM 688 C C . PHE A 1 85 ? 10.258 -21.606 -43.900 1.00 96.25 85 PHE A C 1
ATOM 690 O O . PHE A 1 85 ? 11.355 -21.894 -44.382 1.00 96.25 85 PHE A O 1
ATOM 697 N N . ARG A 1 86 ? 9.127 -21.947 -44.538 1.00 96.62 86 ARG A N 1
ATOM 698 C CA . ARG A 1 86 ? 9.122 -22.567 -45.882 1.00 96.62 86 ARG A CA 1
ATOM 699 C C . ARG A 1 86 ? 9.680 -21.616 -46.943 1.00 96.62 86 ARG A C 1
ATOM 701 O O . ARG A 1 86 ? 10.417 -22.063 -47.824 1.00 96.62 86 ARG A O 1
ATOM 708 N N . GLU A 1 87 ? 9.375 -20.322 -46.868 1.00 96.31 87 GLU A N 1
ATOM 709 C CA . GLU A 1 87 ? 9.965 -19.320 -47.751 1.00 96.31 87 GLU A CA 1
ATOM 710 C C . GLU A 1 87 ? 11.463 -19.140 -47.520 1.00 96.31 87 GLU A C 1
ATOM 712 O O . GLU A 1 87 ? 12.205 -19.052 -48.496 1.00 96.31 87 GLU A O 1
ATOM 717 N N . GLU A 1 88 ? 11.918 -19.082 -46.270 1.00 96.75 88 GLU A N 1
ATOM 718 C CA . GLU A 1 88 ? 13.336 -18.990 -45.912 1.00 96.75 88 GLU A CA 1
ATOM 719 C C . GLU A 1 88 ? 14.110 -20.216 -46.389 1.00 96.75 88 GLU A C 1
ATOM 721 O O . GLU A 1 88 ? 15.121 -20.072 -47.077 1.00 96.75 88 GLU A O 1
ATOM 726 N N . LEU A 1 89 ? 13.585 -21.422 -46.162 1.00 94.69 89 LEU A N 1
ATOM 727 C CA . LEU A 1 89 ? 14.144 -22.656 -46.715 1.00 94.69 89 LEU A CA 1
ATOM 728 C C . LEU A 1 89 ? 14.142 -22.648 -48.251 1.00 94.69 89 LEU A C 1
ATOM 730 O O . LEU A 1 89 ? 15.089 -23.141 -48.864 1.00 94.69 89 LEU A O 1
ATOM 734 N N . ALA A 1 90 ? 13.149 -22.039 -48.905 1.00 95.06 90 ALA A N 1
ATOM 735 C CA . ALA A 1 90 ? 13.160 -21.849 -50.354 1.00 95.06 90 ALA A CA 1
ATOM 736 C C . ALA A 1 90 ? 14.172 -20.774 -50.805 1.00 95.06 90 ALA A C 1
ATOM 738 O O . ALA A 1 90 ? 14.817 -20.938 -51.841 1.00 95.06 90 ALA A O 1
ATOM 739 N N . LYS A 1 91 ? 14.356 -19.678 -50.056 1.00 96.56 91 LYS A N 1
ATOM 740 C CA . LYS A 1 91 ? 15.378 -18.637 -50.291 1.00 96.56 91 LYS A CA 1
ATOM 741 C C . LYS A 1 91 ? 16.784 -19.254 -50.154 1.00 96.56 91 LYS A C 1
ATOM 743 O O . LYS A 1 91 ? 17.600 -19.091 -51.063 1.00 96.56 91 LYS A O 1
ATOM 748 N N . LEU A 1 92 ? 17.011 -20.065 -49.118 1.00 96.00 92 LEU A N 1
ATOM 749 C CA . LEU A 1 92 ? 18.242 -20.815 -48.847 1.00 96.00 92 LEU A CA 1
ATOM 750 C C . LEU A 1 92 ? 18.504 -21.927 -49.874 1.00 96.00 92 LEU A C 1
ATOM 752 O O . LEU A 1 92 ? 19.614 -22.045 -50.386 1.00 96.00 92 LEU A O 1
ATOM 756 N N . LYS A 1 93 ? 17.491 -22.709 -50.265 1.00 95.75 93 LYS A N 1
ATOM 757 C CA . LYS A 1 93 ? 17.634 -23.709 -51.336 1.00 95.75 93 LYS A CA 1
ATOM 758 C C . LYS A 1 93 ? 18.010 -23.042 -52.662 1.00 95.75 93 LYS A C 1
ATOM 760 O O . LYS A 1 93 ? 18.940 -23.489 -53.328 1.00 95.75 93 LYS A O 1
ATOM 765 N N . ARG A 1 94 ? 17.363 -21.925 -53.020 1.00 95.25 94 ARG A N 1
ATOM 766 C CA . ARG A 1 94 ? 17.718 -21.137 -54.215 1.00 95.25 94 ARG A CA 1
ATOM 767 C C . ARG A 1 94 ? 19.138 -20.560 -54.132 1.00 95.25 94 ARG A C 1
ATOM 769 O O . ARG A 1 94 ? 19.790 -20.475 -55.171 1.00 95.25 94 ARG A O 1
ATOM 776 N N . SER A 1 95 ? 19.631 -20.145 -52.960 1.00 92.56 95 SER A N 1
ATOM 777 C CA . SER A 1 95 ? 21.009 -19.641 -52.817 1.00 92.56 95 SER A CA 1
ATOM 778 C C . SER A 1 95 ? 22.046 -20.770 -52.877 1.00 92.56 95 SER A C 1
ATOM 780 O O . SER A 1 95 ? 23.038 -20.630 -53.593 1.00 92.56 95 SER A O 1
ATOM 782 N N . TYR A 1 96 ? 21.772 -21.920 -52.255 1.00 91.94 96 TYR A N 1
ATOM 783 C CA . TYR A 1 96 ? 22.593 -23.129 -52.365 1.00 91.94 96 TYR A CA 1
ATOM 784 C C . TYR A 1 96 ? 22.671 -23.638 -53.811 1.00 91.94 96 TYR A C 1
ATOM 786 O O . TYR A 1 96 ? 23.761 -23.851 -54.335 1.00 91.94 96 TYR A O 1
ATOM 794 N N . GLU A 1 97 ? 21.540 -23.744 -54.516 1.00 93.44 97 GLU A N 1
ATOM 795 C CA . GLU A 1 97 ? 21.531 -24.123 -55.933 1.00 93.44 97 GLU A CA 1
ATOM 796 C C . GLU A 1 97 ? 22.267 -23.106 -56.819 1.00 93.44 97 GLU A C 1
ATOM 798 O O . GLU A 1 97 ? 22.919 -23.502 -57.785 1.00 93.44 97 GLU A O 1
ATOM 803 N N . LYS A 1 98 ? 22.181 -21.798 -56.524 1.00 91.94 98 LYS A N 1
ATOM 804 C CA . LYS A 1 98 ? 22.978 -20.767 -57.215 1.00 91.94 98 LYS A CA 1
ATOM 805 C C . LYS A 1 98 ? 24.478 -20.984 -56.981 1.00 91.94 98 LYS A C 1
ATOM 807 O O . LYS A 1 98 ? 25.245 -20.855 -57.931 1.00 91.94 98 LYS A O 1
ATOM 812 N N . LEU A 1 99 ? 24.890 -21.332 -55.761 1.00 89.56 99 LEU A N 1
ATOM 813 C CA . LEU A 1 99 ? 26.285 -21.619 -55.411 1.00 89.56 99 LEU A CA 1
ATOM 814 C C . LEU A 1 99 ? 26.791 -22.906 -56.085 1.00 89.56 99 LEU A C 1
ATOM 816 O O . LEU A 1 99 ? 27.840 -22.894 -56.720 1.00 89.56 99 LEU A O 1
ATOM 820 N N . GLN A 1 100 ? 26.008 -23.985 -56.058 1.00 86.38 100 GLN A N 1
ATOM 821 C CA . GLN A 1 100 ? 26.320 -25.233 -56.762 1.00 86.38 100 GLN A CA 1
ATOM 822 C C . GLN A 1 100 ? 26.439 -25.015 -58.283 1.00 86.38 100 GLN A C 1
ATOM 824 O O . GLN A 1 100 ? 27.335 -25.556 -58.929 1.00 86.38 100 GLN A O 1
ATOM 829 N N . ARG A 1 101 ? 25.573 -24.169 -58.862 1.00 86.25 101 ARG A N 1
ATOM 830 C CA . ARG A 1 101 ? 25.633 -23.767 -60.278 1.00 86.25 101 ARG A CA 1
ATOM 831 C C . ARG A 1 101 ? 26.826 -22.862 -60.617 1.00 86.25 101 ARG A C 1
ATOM 833 O O . ARG A 1 101 ? 27.222 -22.854 -61.779 1.00 86.25 101 ARG A O 1
ATOM 840 N N . LYS A 1 102 ? 27.399 -22.130 -59.652 1.00 82.81 102 LYS A N 1
ATOM 841 C CA . LYS A 1 102 ? 28.685 -21.426 -59.814 1.00 82.81 102 LYS A CA 1
ATOM 842 C C . LYS A 1 102 ? 29.848 -22.418 -59.842 1.00 82.81 102 LYS A C 1
ATOM 844 O O . LYS A 1 102 ? 30.544 -22.479 -60.848 1.00 82.81 102 LYS A O 1
ATOM 849 N N . LEU A 1 103 ? 29.943 -23.288 -58.835 1.00 73.81 103 LEU A N 1
ATOM 850 C CA . LEU A 1 103 ? 31.001 -24.299 -58.715 1.00 73.81 103 LEU A CA 1
ATOM 851 C C . LEU A 1 103 ? 31.092 -25.216 -59.955 1.00 73.81 103 LEU A C 1
ATOM 853 O O . LEU A 1 103 ? 32.175 -25.535 -60.442 1.00 73.81 103 LEU A O 1
ATOM 857 N N . LEU A 1 104 ? 29.938 -25.595 -60.520 1.00 76.75 104 LEU A N 1
ATOM 858 C CA . LEU A 1 104 ? 29.843 -26.395 -61.750 1.00 76.75 104 LEU A CA 1
ATOM 859 C C . LEU A 1 104 ? 30.155 -25.625 -63.048 1.00 76.75 104 LEU A C 1
ATOM 861 O O . LEU A 1 104 ? 30.338 -26.264 -64.087 1.00 76.75 104 LEU A O 1
ATOM 865 N N . LYS A 1 105 ? 30.198 -24.287 -63.022 1.00 76.06 105 LYS A N 1
ATOM 866 C CA . LYS A 1 105 ? 30.733 -23.457 -64.116 1.00 76.06 105 LYS A CA 1
ATOM 867 C C . LYS A 1 105 ? 32.233 -23.256 -63.958 1.00 76.06 105 LYS A C 1
ATOM 869 O O . LYS A 1 105 ? 32.968 -23.585 -64.877 1.00 76.06 105 LYS A O 1
ATOM 874 N N . GLU A 1 106 ? 32.668 -22.849 -62.768 1.00 63.03 106 GLU A N 1
ATOM 875 C CA . GLU A 1 106 ? 34.072 -22.629 -62.404 1.00 63.03 106 GLU A CA 1
ATOM 876 C C . GLU A 1 106 ? 34.931 -23.852 -62.778 1.00 63.03 106 GLU A C 1
ATOM 878 O O . GLU A 1 106 ? 35.866 -23.726 -63.564 1.00 63.03 106 GLU A O 1
ATOM 883 N N . SER A 1 107 ? 34.509 -25.063 -62.393 1.00 57.94 107 SER A N 1
ATOM 884 C CA . SER A 1 107 ? 35.175 -26.326 -62.766 1.00 57.94 107 SER A CA 1
ATOM 885 C C . SER A 1 107 ? 35.233 -26.613 -64.285 1.00 57.94 107 SER A C 1
ATOM 887 O O . SER A 1 107 ? 36.087 -27.379 -64.739 1.00 57.94 107 SER A O 1
ATOM 889 N N . ARG A 1 108 ? 34.345 -26.016 -65.094 1.00 59.75 108 ARG A N 1
ATOM 890 C CA . ARG A 1 108 ? 34.313 -26.148 -66.566 1.00 59.75 108 ARG A CA 1
ATOM 891 C C . ARG A 1 108 ? 35.100 -25.045 -67.278 1.00 59.75 108 ARG A C 1
ATOM 893 O O . ARG A 1 108 ? 35.671 -25.315 -68.336 1.00 59.75 108 ARG A O 1
ATOM 900 N N . GLU A 1 109 ? 35.168 -23.843 -66.708 1.00 53.88 109 GLU A N 1
ATOM 901 C CA . GLU A 1 109 ? 36.074 -22.777 -67.151 1.00 53.88 109 GLU A CA 1
ATOM 902 C C . GLU A 1 109 ? 37.544 -23.155 -66.858 1.00 53.88 109 GLU A C 1
ATOM 904 O O . GLU A 1 109 ? 38.366 -23.130 -67.779 1.00 53.88 109 GLU A O 1
ATOM 909 N N . GLU A 1 110 ? 37.855 -23.632 -65.640 1.00 48.97 110 GLU A N 1
ATOM 910 C CA . GLU A 1 110 ? 39.203 -24.070 -65.219 1.00 48.97 110 GLU A CA 1
ATOM 911 C C . GLU A 1 110 ? 39.847 -25.048 -66.209 1.00 48.97 110 GLU A C 1
ATOM 913 O O . GLU A 1 110 ? 41.043 -24.976 -66.476 1.00 48.97 110 GLU A O 1
ATOM 918 N N . THR A 1 111 ? 39.077 -25.981 -66.782 1.00 51.31 111 THR A N 1
ATOM 919 C CA . THR A 1 111 ? 39.623 -26.981 -67.718 1.00 51.31 111 THR A CA 1
ATOM 920 C C . THR A 1 111 ? 40.074 -26.425 -69.070 1.00 51.31 111 THR A C 1
ATOM 922 O O . THR A 1 111 ? 40.740 -27.149 -69.810 1.00 51.31 111 THR A O 1
ATOM 925 N N . ARG A 1 112 ? 39.758 -25.165 -69.399 1.00 43.53 112 ARG A N 1
ATOM 926 C CA . ARG A 1 112 ? 40.227 -24.493 -70.624 1.00 43.53 112 ARG A CA 1
ATOM 927 C C . ARG A 1 112 ? 41.342 -23.484 -70.356 1.00 43.53 112 ARG A C 1
ATOM 929 O O . ARG A 1 112 ? 42.269 -23.421 -71.156 1.00 43.53 112 ARG A O 1
ATOM 936 N N . SER A 1 113 ? 41.312 -22.771 -69.230 1.00 50.28 113 SER A N 1
ATOM 937 C CA . SER A 1 113 ? 42.367 -21.810 -68.872 1.00 50.28 113 SER A CA 1
ATOM 938 C C . SER A 1 113 ? 43.684 -22.487 -68.446 1.00 50.28 113 SER A C 1
ATOM 940 O O . SER A 1 113 ? 44.764 -21.969 -68.729 1.00 50.28 113 SER A O 1
ATOM 942 N N . ARG A 1 114 ? 43.627 -23.707 -67.877 1.00 54.28 114 ARG A N 1
ATOM 943 C CA . ARG A 1 114 ? 44.762 -24.463 -67.284 1.00 54.28 114 ARG A CA 1
ATOM 944 C C . ARG A 1 114 ? 46.013 -24.682 -68.151 1.00 54.28 114 ARG A C 1
ATOM 946 O O . ARG A 1 114 ? 47.025 -25.175 -67.637 1.00 54.28 114 ARG A O 1
ATOM 953 N N . ALA A 1 115 ? 45.932 -24.427 -69.455 1.00 52.47 115 ALA A N 1
ATOM 954 C CA . ALA A 1 115 ? 47.067 -24.480 -70.371 1.00 52.47 115 ALA A CA 1
ATOM 955 C C . ALA A 1 115 ? 47.888 -23.180 -70.308 1.00 52.47 115 ALA A C 1
ATOM 957 O O . ALA A 1 115 ? 49.084 -23.226 -70.027 1.00 52.47 115 ALA A O 1
ATOM 958 N N . GLU A 1 116 ? 47.227 -22.037 -70.491 1.00 52.47 116 GLU A N 1
ATOM 959 C CA . GLU A 1 116 ? 47.827 -20.696 -70.496 1.00 52.47 116 GLU A CA 1
ATOM 960 C C . GLU A 1 116 ? 48.135 -20.227 -69.064 1.00 52.47 116 GLU A C 1
ATOM 962 O O . GLU A 1 116 ? 49.241 -19.741 -68.787 1.00 52.47 116 GLU A O 1
ATOM 967 N N . ASP A 1 117 ? 47.228 -20.529 -68.124 1.00 58.44 117 ASP A N 1
ATOM 968 C CA . ASP A 1 117 ? 47.406 -20.317 -66.683 1.00 58.44 117 ASP A CA 1
ATOM 969 C C . ASP A 1 117 ? 48.708 -20.928 -66.168 1.00 58.44 117 ASP A C 1
ATOM 971 O O . ASP A 1 117 ? 49.306 -20.397 -65.244 1.00 58.44 117 ASP A O 1
ATOM 975 N N . ARG A 1 118 ? 49.189 -22.050 -66.722 1.00 64.94 118 ARG A N 1
ATOM 976 C CA . ARG A 1 118 ? 50.376 -22.726 -66.171 1.00 64.94 118 ARG A CA 1
ATOM 977 C C . ARG A 1 118 ? 51.645 -21.875 -66.311 1.00 64.94 118 ARG A C 1
ATOM 979 O O . ARG A 1 118 ? 52.501 -21.901 -65.426 1.00 64.94 118 ARG A O 1
ATOM 986 N N . SER A 1 119 ? 51.744 -21.102 -67.389 1.00 60.91 119 SER A N 1
ATOM 987 C CA . SER A 1 119 ? 52.788 -20.092 -67.607 1.00 60.91 119 SER A CA 1
ATOM 988 C C . SER A 1 119 ? 52.569 -18.845 -66.745 1.00 60.91 119 SER A C 1
ATOM 990 O O . SER A 1 119 ? 53.507 -18.366 -66.104 1.00 60.91 119 SER A O 1
ATOM 992 N N . GLU A 1 120 ? 51.329 -18.354 -66.684 1.00 69.81 120 GLU A N 1
ATOM 993 C CA . GLU A 1 120 ? 50.947 -17.165 -65.915 1.00 69.81 120 GLU A CA 1
ATOM 994 C C . GLU A 1 120 ? 51.167 -17.380 -64.406 1.00 69.81 120 GLU A C 1
ATOM 996 O O . GLU A 1 120 ? 51.852 -16.599 -63.749 1.00 69.81 120 GLU A O 1
ATOM 1001 N N . VAL A 1 121 ? 50.716 -18.514 -63.866 1.00 71.19 121 VAL A N 1
ATOM 1002 C CA . VAL A 1 121 ? 50.969 -18.985 -62.495 1.00 71.19 121 VAL A CA 1
ATOM 1003 C C . VAL A 1 121 ? 52.467 -19.125 -62.227 1.00 71.19 121 VAL A C 1
ATOM 1005 O O . VAL A 1 121 ? 52.919 -18.722 -61.163 1.00 71.19 121 VAL A O 1
ATOM 1008 N N . GLY A 1 122 ? 53.279 -19.595 -63.180 1.00 79.94 122 GLY A N 1
ATOM 1009 C CA . GLY A 1 122 ? 54.741 -19.630 -63.019 1.00 79.94 122 GLY A CA 1
ATOM 1010 C C . GLY A 1 122 ? 55.367 -18.243 -62.790 1.00 79.94 122 GLY A C 1
ATOM 1011 O O . GLY A 1 122 ? 56.302 -18.099 -61.996 1.00 79.94 122 GLY A O 1
ATOM 1012 N N . ARG A 1 123 ? 54.826 -17.205 -63.441 1.00 85.69 123 ARG A N 1
ATOM 1013 C CA . ARG A 1 123 ? 55.213 -15.796 -63.254 1.00 85.69 123 ARG A CA 1
ATOM 1014 C C . ARG A 1 123 ? 54.644 -15.220 -61.953 1.00 85.69 123 ARG A C 1
ATOM 1016 O O . ARG A 1 123 ? 55.371 -14.581 -61.190 1.00 85.69 123 ARG A O 1
ATOM 1023 N N . LEU A 1 124 ? 53.365 -15.471 -61.679 1.00 81.56 124 LEU A N 1
ATOM 1024 C CA . LEU A 1 124 ? 52.658 -14.977 -60.499 1.00 81.56 124 LEU A CA 1
ATOM 1025 C C . LEU A 1 124 ? 53.174 -15.613 -59.204 1.00 81.56 124 LEU A C 1
ATOM 1027 O O . LEU A 1 124 ? 53.321 -14.893 -58.227 1.00 81.56 124 LEU A O 1
ATOM 1031 N N . CYS A 1 125 ? 53.551 -16.894 -59.184 1.00 81.25 125 CYS A N 1
ATOM 1032 C CA . CYS A 1 125 ? 54.166 -17.539 -58.018 1.00 81.25 125 CYS A CA 1
ATOM 1033 C C . CYS A 1 125 ? 55.470 -16.848 -57.599 1.00 81.25 125 CYS A C 1
ATOM 1035 O O . CYS A 1 125 ? 55.653 -16.587 -56.414 1.00 81.25 125 CYS A O 1
ATOM 1037 N N . LYS A 1 126 ? 56.338 -16.466 -58.549 1.00 86.94 126 LYS A N 1
ATOM 1038 C CA . LYS A 1 126 ? 57.537 -15.664 -58.236 1.00 86.94 126 LYS A CA 1
ATOM 1039 C C . LYS A 1 126 ? 57.162 -14.309 -57.632 1.00 86.94 126 LYS A C 1
ATOM 1041 O O . LYS A 1 126 ? 57.769 -13.888 -56.651 1.00 86.94 126 LYS A O 1
ATOM 1046 N N . LYS A 1 127 ? 56.128 -13.652 -58.170 1.00 91.81 127 LYS A N 1
ATOM 1047 C CA . LYS A 1 127 ? 55.657 -12.357 -57.658 1.00 91.81 127 LYS A CA 1
ATOM 1048 C C . LYS A 1 127 ? 54.994 -12.461 -56.281 1.00 91.81 127 LYS A C 1
ATOM 1050 O O . LYS A 1 127 ? 55.172 -11.576 -55.451 1.00 91.81 127 LYS A O 1
ATOM 1055 N N . ILE A 1 128 ? 54.278 -13.550 -56.019 1.00 85.88 128 ILE A N 1
ATOM 1056 C CA . ILE A 1 128 ? 53.725 -13.894 -54.706 1.00 85.88 128 ILE A CA 1
ATOM 1057 C C . ILE A 1 128 ? 54.861 -14.127 -53.706 1.00 85.88 128 ILE A C 1
ATOM 1059 O O . ILE A 1 128 ? 54.739 -13.680 -52.573 1.00 85.88 128 ILE A O 1
ATOM 1063 N N . GLU A 1 129 ? 55.977 -14.740 -54.107 1.00 91.06 129 GLU A N 1
ATOM 1064 C CA . GLU A 1 129 ? 57.131 -14.923 -53.219 1.00 91.06 129 GLU A CA 1
ATOM 1065 C C . GLU A 1 129 ? 57.843 -13.597 -52.895 1.00 91.06 129 GLU A C 1
ATOM 1067 O O . GLU A 1 129 ? 58.137 -13.334 -51.730 1.00 91.06 129 GLU A O 1
ATOM 1072 N N . GLU A 1 130 ? 58.002 -12.691 -53.870 1.00 91.38 130 GLU A N 1
ATOM 1073 C CA . GLU A 1 130 ? 58.438 -11.309 -53.591 1.00 91.38 130 GLU A CA 1
ATOM 1074 C C . GLU A 1 130 ? 57.499 -10.598 -52.599 1.00 91.38 130 GLU A C 1
ATOM 1076 O O . GLU A 1 130 ? 57.955 -9.898 -51.691 1.00 91.38 130 GLU A O 1
ATOM 1081 N N . PHE A 1 131 ? 56.180 -10.756 -52.763 1.00 90.62 131 PHE A N 1
ATOM 1082 C CA . PHE A 1 131 ? 55.198 -10.165 -51.855 1.00 90.62 131 PHE A CA 1
ATOM 1083 C C . PHE A 1 131 ? 55.178 -10.846 -50.481 1.00 90.62 131 PHE A C 1
ATOM 1085 O O . PHE A 1 131 ? 54.975 -10.150 -49.491 1.00 90.62 131 PHE A O 1
ATOM 1092 N N . ARG A 1 132 ? 55.454 -12.153 -50.376 1.00 92.19 132 ARG A N 1
ATOM 1093 C CA . ARG A 1 132 ? 55.663 -12.855 -49.097 1.00 92.19 132 ARG A CA 1
ATOM 1094 C C . ARG A 1 132 ? 56.882 -12.311 -48.371 1.00 92.19 132 ARG A C 1
ATOM 1096 O O . ARG A 1 132 ? 56.772 -11.980 -47.197 1.00 92.19 132 ARG A O 1
ATOM 1103 N N . GLN A 1 133 ? 58.010 -12.151 -49.061 1.00 92.00 133 GLN A N 1
ATOM 1104 C CA . GLN A 1 133 ? 59.229 -11.622 -48.452 1.00 92.00 133 GLN A CA 1
ATOM 1105 C C . GLN A 1 133 ? 59.037 -10.178 -47.962 1.00 92.00 133 GLN A C 1
ATOM 1107 O O . GLN A 1 133 ? 59.346 -9.882 -46.809 1.00 92.00 133 GLN A O 1
ATOM 1112 N N . LYS A 1 134 ? 58.401 -9.317 -48.768 1.00 93.19 134 LYS A N 1
ATOM 1113 C CA . LYS A 1 134 ? 58.008 -7.965 -48.332 1.00 93.19 134 LYS A CA 1
ATOM 1114 C C . LYS A 1 134 ? 56.987 -7.988 -47.196 1.00 93.19 134 LYS A C 1
ATOM 1116 O O . LYS A 1 134 ? 57.091 -7.188 -46.278 1.00 93.19 134 LYS A O 1
ATOM 1121 N N . SER A 1 135 ? 56.022 -8.907 -47.214 1.00 81.94 135 SER A N 1
ATOM 1122 C CA . SER A 1 135 ? 55.058 -9.078 -46.119 1.00 81.94 135 SER A CA 1
ATOM 1123 C C . SER A 1 135 ? 55.751 -9.485 -44.815 1.00 81.94 135 SER A C 1
ATOM 1125 O O . SER A 1 135 ? 55.407 -8.961 -43.767 1.00 81.94 135 SER A O 1
ATOM 1127 N N . LEU A 1 136 ? 56.792 -10.323 -44.863 1.00 93.00 136 LEU A N 1
ATOM 1128 C CA . LEU A 1 136 ? 57.615 -10.671 -43.697 1.00 93.00 136 LEU A CA 1
ATOM 1129 C C . LEU A 1 136 ? 58.467 -9.490 -43.192 1.00 93.00 136 LEU A C 1
ATOM 1131 O O . LEU A 1 136 ? 58.751 -9.402 -41.998 1.00 93.00 136 LEU A O 1
ATOM 1135 N N . GLU A 1 137 ? 58.867 -8.571 -44.071 1.00 93.56 137 GLU A N 1
ATOM 1136 C CA . GLU A 1 137 ? 59.549 -7.322 -43.701 1.00 93.56 137 GLU A CA 1
ATOM 1137 C C . GLU A 1 137 ? 58.579 -6.317 -43.059 1.00 93.56 137 GLU A C 1
ATOM 1139 O O . GLU A 1 137 ? 58.878 -5.790 -41.985 1.00 93.56 137 GLU A O 1
ATOM 1144 N N . TRP A 1 138 ? 57.389 -6.129 -43.641 1.00 93.44 138 TRP A N 1
ATOM 1145 C CA . TRP A 1 138 ? 56.307 -5.335 -43.050 1.00 93.44 138 TRP A CA 1
ATOM 1146 C C . TRP A 1 138 ? 55.805 -5.930 -41.732 1.00 93.44 138 TRP A C 1
ATOM 1148 O O . TRP A 1 138 ? 55.549 -5.183 -40.797 1.00 93.44 138 TRP A O 1
ATOM 1158 N N . GLU A 1 139 ? 55.719 -7.256 -41.610 1.00 91.94 139 GLU A N 1
ATOM 1159 C CA . GLU A 1 139 ? 55.360 -7.947 -40.367 1.00 91.94 139 GLU A CA 1
ATOM 1160 C C . GLU A 1 139 ? 56.429 -7.733 -39.290 1.00 91.94 139 GLU A C 1
ATOM 1162 O O . GLU A 1 139 ? 56.105 -7.444 -38.141 1.00 91.94 139 GLU A O 1
ATOM 1167 N N . ARG A 1 140 ? 57.717 -7.783 -39.657 1.00 94.50 140 ARG A N 1
ATOM 1168 C CA . ARG A 1 140 ? 58.822 -7.475 -38.738 1.00 94.50 140 ARG A CA 1
ATOM 1169 C C . ARG A 1 140 ? 58.759 -6.027 -38.243 1.00 94.50 140 ARG A C 1
ATOM 1171 O O . ARG A 1 140 ? 58.942 -5.797 -37.050 1.00 94.50 140 ARG A O 1
ATOM 1178 N N . GLN A 1 141 ? 58.464 -5.068 -39.124 1.00 93.94 141 GLN A N 1
ATOM 1179 C CA . GLN A 1 141 ? 58.252 -3.668 -38.736 1.00 93.94 141 GLN A CA 1
ATOM 1180 C C . GLN A 1 141 ? 56.980 -3.490 -37.895 1.00 93.94 141 GLN A C 1
ATOM 1182 O O . GLN A 1 141 ? 57.015 -2.808 -36.873 1.00 93.94 141 GLN A O 1
ATOM 1187 N N . ARG A 1 142 ? 55.874 -4.152 -38.256 1.00 95.31 142 ARG A N 1
ATOM 1188 C CA . ARG A 1 142 ? 54.627 -4.164 -37.480 1.00 95.31 142 ARG A CA 1
ATOM 1189 C C . ARG A 1 142 ? 54.868 -4.680 -36.069 1.00 95.31 142 ARG A C 1
ATOM 1191 O O . ARG A 1 142 ? 54.407 -4.051 -35.128 1.00 95.31 142 ARG A O 1
ATOM 1198 N N . LEU A 1 143 ? 55.629 -5.762 -35.912 1.00 94.50 143 LEU A N 1
ATOM 1199 C CA . LEU A 1 143 ? 55.978 -6.322 -34.609 1.00 94.50 143 LEU A CA 1
ATOM 1200 C C . LEU A 1 143 ? 56.873 -5.373 -33.794 1.00 94.50 143 LEU A C 1
ATOM 1202 O O . LEU A 1 143 ? 56.684 -5.256 -32.587 1.00 94.50 143 LEU A O 1
ATOM 1206 N N . GLN A 1 144 ? 57.795 -4.644 -34.433 1.00 94.62 144 GLN A N 1
ATOM 1207 C CA . GLN A 1 144 ? 58.591 -3.596 -33.776 1.00 94.62 144 GLN A CA 1
ATOM 1208 C C . GLN A 1 144 ? 57.714 -2.428 -33.294 1.00 94.62 144 GLN A C 1
ATOM 1210 O O . GLN A 1 144 ? 57.828 -2.017 -32.140 1.00 94.62 144 GLN A O 1
ATOM 1215 N N . TYR A 1 145 ? 56.791 -1.933 -34.125 1.00 93.94 145 TYR A N 1
ATOM 1216 C CA . TYR A 1 145 ? 55.823 -0.912 -33.710 1.00 93.94 145 TYR A CA 1
ATOM 1217 C C . TYR A 1 145 ? 54.849 -1.435 -32.649 1.00 93.94 145 TYR A C 1
ATOM 1219 O O . TYR A 1 145 ? 54.535 -0.717 -31.708 1.00 93.94 145 TYR A O 1
ATOM 1227 N N . GLN A 1 146 ? 54.418 -2.694 -32.728 1.00 92.75 146 GLN A N 1
ATOM 1228 C CA . GLN A 1 146 ? 53.570 -3.325 -31.718 1.00 92.75 146 GLN A CA 1
ATOM 1229 C C . GLN A 1 146 ? 54.306 -3.460 -30.379 1.00 92.75 146 GLN A C 1
ATOM 1231 O O . GLN A 1 146 ? 53.706 -3.215 -29.339 1.00 92.75 146 GLN A O 1
ATOM 1236 N N . GLN A 1 147 ? 55.606 -3.771 -30.381 1.00 94.44 147 GLN A N 1
ATOM 1237 C CA . GLN A 1 147 ? 56.435 -3.748 -29.172 1.00 94.44 147 GLN A CA 1
ATOM 1238 C C . GLN A 1 147 ? 56.562 -2.330 -28.594 1.00 94.44 147 GLN A C 1
ATOM 1240 O O . GLN A 1 147 ? 56.430 -2.171 -27.384 1.00 94.44 147 GLN A O 1
ATOM 1245 N N . GLN A 1 148 ? 56.736 -1.300 -29.432 1.00 94.06 148 GLN A N 1
ATOM 1246 C CA . GLN A 1 148 ? 56.731 0.106 -28.993 1.00 94.06 148 GLN A CA 1
ATOM 1247 C C . GLN A 1 148 ? 55.368 0.538 -28.430 1.00 94.06 148 GLN A C 1
ATOM 1249 O O . GLN A 1 148 ? 55.311 1.227 -27.416 1.00 94.06 148 GLN A O 1
ATOM 1254 N N . VAL A 1 149 ? 54.259 0.108 -29.039 1.00 94.00 149 VAL A N 1
ATOM 1255 C CA . VAL A 1 149 ? 52.910 0.345 -28.506 1.00 94.00 149 VAL A CA 1
ATOM 1256 C C . VAL A 1 149 ? 52.730 -0.387 -27.178 1.00 94.00 149 VAL A C 1
ATOM 1258 O O . VAL A 1 149 ? 52.250 0.222 -26.236 1.00 94.00 149 VAL A O 1
ATOM 1261 N N . VAL A 1 150 ? 53.177 -1.639 -27.044 1.00 93.75 150 VAL A N 1
ATOM 1262 C CA . VAL A 1 150 ? 53.088 -2.396 -25.783 1.00 93.75 150 VAL A CA 1
ATOM 1263 C C . VAL A 1 150 ? 53.932 -1.768 -24.668 1.00 93.75 150 VAL A C 1
ATOM 1265 O O . VAL A 1 150 ? 53.466 -1.725 -23.531 1.00 93.75 150 VAL A O 1
ATOM 1268 N N . THR A 1 151 ? 55.125 -1.226 -24.946 1.00 94.00 151 THR A N 1
ATOM 1269 C CA . THR A 1 151 ? 55.899 -0.500 -23.919 1.00 94.00 151 THR A CA 1
ATOM 1270 C C . THR A 1 151 ? 55.264 0.844 -23.567 1.00 94.00 151 THR A C 1
ATOM 1272 O O . THR A 1 151 ? 55.149 1.159 -22.384 1.00 94.00 151 THR A O 1
ATOM 1275 N N . LEU A 1 152 ? 54.760 1.607 -24.543 1.00 94.75 152 LEU A N 1
ATOM 1276 C CA . LEU A 1 152 ? 54.015 2.847 -24.288 1.00 94.75 152 LEU A CA 1
ATOM 1277 C C . LEU A 1 152 ? 52.695 2.597 -23.540 1.00 94.75 152 LEU A C 1
ATOM 1279 O O . LEU A 1 152 ? 52.336 3.373 -22.657 1.00 94.75 152 LEU A O 1
ATOM 1283 N N . GLU A 1 153 ? 51.992 1.503 -23.827 1.00 93.12 153 GLU A N 1
ATOM 1284 C CA . GLU A 1 153 ? 50.803 1.076 -23.088 1.00 93.12 153 GLU A CA 1
ATOM 1285 C C . GLU A 1 153 ? 51.140 0.585 -21.684 1.00 93.12 153 GLU A C 1
ATOM 1287 O O . GLU A 1 153 ? 50.368 0.859 -20.768 1.00 93.12 153 GLU A O 1
ATOM 1292 N N . ALA A 1 154 ? 52.273 -0.096 -21.486 1.00 91.38 154 ALA A N 1
ATOM 1293 C CA . ALA A 1 154 ? 52.764 -0.446 -20.158 1.00 91.38 154 ALA A CA 1
ATOM 1294 C C . ALA A 1 154 ? 53.085 0.820 -19.351 1.00 91.38 154 ALA A C 1
ATOM 1296 O O . ALA A 1 154 ? 52.599 0.955 -18.234 1.00 91.38 154 ALA A O 1
ATOM 1297 N N . HIS A 1 155 ? 53.787 1.797 -19.937 1.00 92.81 155 HIS A N 1
ATOM 1298 C CA . HIS A 1 155 ? 54.032 3.095 -19.304 1.00 92.81 155 HIS A CA 1
ATOM 1299 C C . HIS A 1 155 ? 52.727 3.850 -19.000 1.00 92.81 155 HIS A C 1
ATOM 1301 O O . HIS A 1 155 ? 52.572 4.382 -17.900 1.00 92.81 155 HIS A O 1
ATOM 1307 N N . ARG A 1 156 ? 51.753 3.847 -19.924 1.00 94.00 156 ARG A N 1
ATOM 1308 C CA . ARG A 1 156 ? 50.421 4.437 -19.706 1.00 94.00 156 ARG A CA 1
ATOM 1309 C C . ARG A 1 156 ? 49.656 3.717 -18.595 1.00 94.00 156 ARG A C 1
ATOM 1311 O O . ARG A 1 156 ? 49.003 4.392 -17.810 1.00 94.00 156 ARG A O 1
ATOM 1318 N N . LYS A 1 157 ? 49.734 2.383 -18.513 1.00 91.56 157 LYS A N 1
ATOM 1319 C CA . LYS A 1 157 ? 49.128 1.578 -17.439 1.00 91.56 157 LYS A CA 1
ATOM 1320 C C . LYS A 1 157 ? 49.770 1.891 -16.096 1.00 91.56 157 LYS A C 1
ATOM 1322 O O . LYS A 1 157 ? 49.050 2.323 -15.212 1.00 91.56 157 LYS A O 1
ATOM 1327 N N . THR A 1 158 ? 51.098 1.848 -15.975 1.00 92.00 158 THR A N 1
ATOM 1328 C CA . THR A 1 158 ? 51.774 2.216 -14.719 1.00 92.00 158 THR A CA 1
ATOM 1329 C C . THR A 1 158 ? 51.488 3.660 -14.307 1.00 92.00 158 THR A C 1
ATOM 1331 O O . THR A 1 158 ? 51.327 3.939 -13.125 1.00 92.00 158 THR A O 1
ATOM 1334 N N . LEU A 1 159 ? 51.366 4.594 -15.260 1.00 90.44 159 LEU A N 1
ATOM 1335 C CA . LEU A 1 159 ? 51.000 5.978 -14.953 1.00 90.44 159 LEU A CA 1
ATOM 1336 C C . LEU A 1 159 ? 49.526 6.099 -14.526 1.00 90.44 159 LEU A C 1
ATOM 1338 O O . LEU A 1 159 ? 49.227 6.833 -13.589 1.00 90.44 159 LEU A O 1
ATOM 1342 N N . ALA A 1 160 ? 48.613 5.362 -15.165 1.00 88.12 160 ALA A N 1
ATOM 1343 C CA . ALA A 1 160 ? 47.208 5.287 -14.768 1.00 88.12 160 ALA A CA 1
ATOM 1344 C C . ALA A 1 160 ? 47.036 4.623 -13.392 1.00 88.12 160 ALA A C 1
ATOM 1346 O O . ALA A 1 160 ? 46.264 5.122 -12.588 1.00 88.12 160 ALA A O 1
ATOM 1347 N N . GLU A 1 161 ? 47.804 3.578 -13.082 1.00 89.44 161 GLU A N 1
ATOM 1348 C CA . GLU A 1 161 ? 47.868 2.933 -11.767 1.00 89.44 161 GLU A CA 1
ATOM 1349 C C . GLU A 1 161 ? 48.399 3.898 -10.697 1.00 89.44 161 GLU A C 1
ATOM 1351 O O . GLU A 1 161 ? 47.862 3.932 -9.595 1.00 89.44 161 GLU A O 1
ATOM 1356 N N . GLN A 1 162 ? 49.400 4.734 -11.008 1.00 89.19 162 GLN A N 1
ATOM 1357 C CA . GLN A 1 162 ? 49.851 5.803 -10.106 1.00 89.19 162 GLN A CA 1
ATOM 1358 C C . GLN A 1 162 ? 48.769 6.877 -9.904 1.00 89.19 162 GLN A C 1
ATOM 1360 O O . GLN A 1 162 ? 48.497 7.263 -8.767 1.00 89.19 162 GLN A O 1
ATOM 1365 N N . TYR A 1 163 ? 48.102 7.335 -10.971 1.00 82.75 163 TYR A N 1
ATOM 1366 C CA . TYR A 1 163 ? 46.974 8.267 -10.855 1.00 82.75 163 TYR A CA 1
ATOM 1367 C C . TYR A 1 163 ? 45.809 7.670 -10.063 1.00 82.75 163 TYR A C 1
ATOM 1369 O O . TYR A 1 163 ? 45.234 8.362 -9.225 1.00 82.75 163 TYR A O 1
ATOM 1377 N N . GLU A 1 164 ? 45.487 6.394 -10.271 1.00 86.25 164 GLU A N 1
ATOM 1378 C CA . GLU A 1 164 ? 44.434 5.703 -9.538 1.00 86.25 164 GLU A CA 1
ATOM 1379 C C . GLU A 1 164 ? 44.835 5.494 -8.074 1.00 86.25 164 GLU A C 1
ATOM 1381 O O . GLU A 1 164 ? 44.026 5.767 -7.200 1.00 86.25 164 GLU A O 1
ATOM 1386 N N . GLN A 1 165 ? 46.083 5.132 -7.760 1.00 86.00 165 GLN A N 1
ATOM 1387 C CA . GLN A 1 165 ? 46.575 5.065 -6.376 1.00 86.00 165 GLN A CA 1
ATOM 1388 C C . GLN A 1 165 ? 46.491 6.428 -5.674 1.00 86.00 165 GLN A C 1
ATOM 1390 O O . GLN A 1 165 ? 46.061 6.498 -4.520 1.00 86.00 165 GLN A O 1
ATOM 1395 N N . ILE A 1 166 ? 46.826 7.524 -6.363 1.00 84.19 166 ILE A N 1
ATOM 1396 C CA . ILE A 1 166 ? 46.665 8.891 -5.844 1.00 84.19 166 ILE A CA 1
ATOM 1397 C C . ILE A 1 166 ? 45.177 9.216 -5.644 1.00 84.19 166 ILE A C 1
ATOM 1399 O O . ILE A 1 166 ? 44.794 9.688 -4.575 1.00 84.19 166 ILE A O 1
ATOM 1403 N N . GLN A 1 167 ? 44.313 8.919 -6.617 1.00 82.81 167 GLN A N 1
ATOM 1404 C CA . GLN A 1 167 ? 42.875 9.191 -6.550 1.00 82.81 167 GLN A CA 1
ATOM 1405 C C . GLN A 1 167 ? 42.159 8.326 -5.501 1.00 82.81 167 GLN A C 1
ATOM 1407 O O . GLN A 1 167 ? 41.298 8.833 -4.783 1.00 82.81 167 GLN A O 1
ATOM 1412 N N . GLN A 1 168 ? 42.526 7.054 -5.349 1.00 82.25 168 GLN A N 1
ATOM 1413 C CA . GLN A 1 168 ? 42.066 6.158 -4.286 1.00 82.25 168 GLN A CA 1
ATOM 1414 C C . GLN A 1 168 ? 42.562 6.639 -2.918 1.00 82.25 168 GLN A C 1
ATOM 1416 O O . GLN A 1 168 ? 41.783 6.653 -1.971 1.00 82.25 168 GLN A O 1
ATOM 1421 N N . THR A 1 169 ? 43.808 7.113 -2.807 1.00 81.88 169 THR A N 1
ATOM 1422 C CA . THR A 1 169 ? 44.351 7.671 -1.554 1.00 81.88 169 THR A CA 1
ATOM 1423 C C . THR A 1 169 ? 43.627 8.955 -1.155 1.00 81.88 169 THR A C 1
ATOM 1425 O O . THR A 1 169 ? 43.164 9.064 -0.021 1.00 81.88 169 THR A O 1
ATOM 1428 N N . VAL A 1 170 ? 43.462 9.904 -2.081 1.00 79.25 170 VAL A N 1
ATOM 1429 C CA . VAL A 1 170 ? 42.741 11.165 -1.842 1.00 79.25 170 VAL A CA 1
ATOM 1430 C C . VAL A 1 170 ? 41.268 10.896 -1.537 1.00 79.25 170 VAL A C 1
ATOM 1432 O O . VAL A 1 170 ? 40.761 11.379 -0.531 1.00 79.25 170 VAL A O 1
ATOM 1435 N N . SER A 1 171 ? 40.577 10.070 -2.328 1.00 80.12 171 SER A N 1
ATOM 1436 C CA . SER A 1 171 ? 39.161 9.752 -2.081 1.00 80.12 171 SER A CA 1
ATOM 1437 C C . SER A 1 171 ? 38.948 8.929 -0.806 1.00 80.12 171 SER A C 1
ATOM 1439 O O . SER A 1 171 ? 37.945 9.128 -0.121 1.00 80.12 171 SER A O 1
ATOM 1441 N N . TYR A 1 172 ? 39.895 8.069 -0.414 1.00 80.31 172 TYR A N 1
ATOM 1442 C CA . TYR A 1 172 ? 39.903 7.419 0.898 1.00 80.31 172 TYR A CA 1
ATOM 1443 C C . TYR A 1 172 ? 40.106 8.428 2.032 1.00 80.31 172 TYR A C 1
ATOM 1445 O O . TYR A 1 172 ? 39.357 8.378 3.004 1.00 80.31 172 TYR A O 1
ATOM 1453 N N . GLN A 1 173 ? 41.041 9.376 1.905 1.00 79.19 173 GLN A N 1
ATOM 1454 C CA . GLN A 1 173 ? 41.260 10.429 2.904 1.00 79.19 173 GLN A CA 1
ATOM 1455 C C . GLN A 1 173 ? 40.045 11.357 3.036 1.00 79.19 173 GLN A C 1
ATOM 1457 O O . GLN A 1 173 ? 39.585 11.579 4.153 1.00 79.19 173 GLN A O 1
ATOM 1462 N N . SER A 1 174 ? 39.457 11.826 1.932 1.00 76.88 174 SER A N 1
ATOM 1463 C CA . SER A 1 174 ? 38.237 12.645 1.952 1.00 76.88 174 SER A CA 1
ATOM 1464 C C . SER A 1 174 ? 37.031 11.876 2.496 1.00 76.88 174 SER A C 1
ATOM 1466 O O . SER A 1 174 ? 36.283 12.413 3.309 1.00 76.88 174 SER A O 1
ATOM 1468 N N . ARG A 1 175 ? 36.853 10.600 2.121 1.00 80.88 175 ARG A N 1
ATOM 1469 C CA . ARG A 1 175 ? 35.800 9.735 2.684 1.00 80.88 175 ARG A CA 1
ATOM 1470 C C . ARG A 1 175 ? 36.011 9.493 4.176 1.00 80.88 175 ARG A C 1
ATOM 1472 O O . ARG A 1 175 ? 35.039 9.522 4.922 1.00 80.88 175 ARG A O 1
ATOM 1479 N N . LYS A 1 176 ? 37.254 9.289 4.621 1.00 77.19 176 LYS A N 1
ATOM 1480 C CA . LYS A 1 176 ? 37.600 9.154 6.039 1.00 77.19 176 LYS A CA 1
ATOM 1481 C C . LYS A 1 176 ? 37.279 10.444 6.800 1.00 77.19 176 LYS A C 1
ATOM 1483 O O . LYS A 1 176 ? 36.553 10.373 7.780 1.00 77.19 176 LYS A O 1
ATOM 1488 N N . GLN A 1 177 ? 37.718 11.604 6.312 1.00 76.31 177 GLN A N 1
ATOM 1489 C CA . GLN A 1 177 ? 37.402 12.904 6.916 1.00 76.31 177 GLN A CA 1
ATOM 1490 C C . GLN A 1 177 ? 35.891 13.158 6.985 1.00 76.31 177 GLN A C 1
ATOM 1492 O O . GLN A 1 177 ? 35.400 13.620 8.009 1.00 76.31 177 GLN A O 1
ATOM 1497 N N . LEU A 1 178 ? 35.136 12.819 5.935 1.00 77.56 178 LEU A N 1
ATOM 1498 C CA . LEU A 1 178 ? 33.681 12.990 5.909 1.00 77.56 178 LEU A CA 1
ATOM 1499 C C . LEU A 1 178 ? 32.959 12.009 6.854 1.00 77.56 178 LEU A C 1
ATOM 1501 O O . LEU A 1 178 ? 31.972 12.387 7.481 1.00 77.56 178 LEU A O 1
ATOM 1505 N N . LEU A 1 179 ? 33.476 10.788 7.027 1.00 77.12 179 LEU A N 1
ATOM 1506 C CA . LEU A 1 179 ? 33.009 9.838 8.046 1.00 77.12 179 LEU A CA 1
ATOM 1507 C C . LEU A 1 179 ? 33.383 10.277 9.471 1.00 77.12 179 LEU A C 1
ATOM 1509 O O . LEU A 1 179 ? 32.579 10.103 10.378 1.00 77.12 179 LEU A O 1
ATOM 1513 N N . GLU A 1 180 ? 34.551 10.884 9.686 1.00 77.06 180 GLU A N 1
ATOM 1514 C CA . GLU A 1 180 ? 34.965 11.432 10.987 1.00 77.06 180 GLU A CA 1
ATOM 1515 C C . GLU A 1 180 ? 34.153 12.692 11.350 1.00 77.06 180 GLU A C 1
ATOM 1517 O O . GLU A 1 180 ? 33.735 12.851 12.498 1.00 77.06 180 GLU A O 1
ATOM 1522 N N . GLN A 1 181 ? 33.828 13.545 10.373 1.00 73.19 181 GLN A N 1
ATOM 1523 C CA . GLN A 1 181 ? 32.930 14.697 10.540 1.00 73.19 181 GLN A CA 1
ATOM 1524 C C . GLN A 1 181 ? 31.478 14.259 10.789 1.00 73.19 181 GLN A C 1
ATOM 1526 O O . GLN A 1 181 ? 30.840 14.736 11.724 1.00 73.19 181 GLN A O 1
ATOM 1531 N N . SER A 1 182 ? 30.954 13.307 10.011 1.00 70.81 182 SER A N 1
ATOM 1532 C CA . SER A 1 182 ? 29.611 12.750 10.228 1.00 70.81 182 SER A CA 1
ATOM 1533 C C . SER A 1 182 ? 29.517 11.952 11.537 1.00 70.81 182 SER A C 1
ATOM 1535 O O . SER A 1 182 ? 28.494 12.010 12.221 1.00 70.81 182 SER A O 1
ATOM 1537 N N . GLY A 1 183 ? 30.592 11.264 11.928 1.00 77.62 183 GLY A N 1
ATOM 1538 C CA . GLY A 1 183 ? 30.711 10.546 13.195 1.00 77.62 183 GLY A CA 1
ATOM 1539 C C . GLY A 1 183 ? 30.724 11.485 14.397 1.00 77.62 183 GLY A C 1
ATOM 1540 O O . GLY A 1 183 ? 29.958 11.283 15.328 1.00 77.62 183 GLY A O 1
ATOM 1541 N N . THR A 1 184 ? 31.513 12.561 14.367 1.00 74.56 184 THR A N 1
ATOM 1542 C CA . THR A 1 184 ? 31.530 13.565 15.449 1.00 74.56 184 THR A CA 1
ATOM 1543 C C . THR A 1 184 ? 30.235 14.383 15.525 1.00 74.56 184 THR A C 1
ATOM 1545 O O . THR A 1 184 ? 29.765 14.680 16.627 1.00 74.56 184 THR A O 1
ATOM 1548 N N . ALA A 1 185 ? 29.592 14.680 14.390 1.00 74.19 185 ALA A N 1
ATOM 1549 C CA . ALA A 1 185 ? 28.265 15.298 14.361 1.00 74.19 185 ALA A CA 1
ATOM 1550 C C . ALA A 1 185 ? 27.193 14.382 14.983 1.00 74.19 185 ALA A C 1
ATOM 1552 O O . ALA A 1 185 ? 26.527 14.776 15.936 1.00 74.19 185 ALA A O 1
ATOM 1553 N N . SER A 1 186 ? 27.078 13.132 14.525 1.00 74.75 186 SER A N 1
ATOM 1554 C CA . SER A 1 186 ? 26.106 12.175 15.080 1.00 74.75 186 SER A CA 1
ATOM 1555 C C . SER A 1 186 ? 26.412 11.781 16.532 1.00 74.75 186 SER A C 1
ATOM 1557 O O . SER A 1 186 ? 25.493 11.599 17.325 1.00 74.75 186 SER A O 1
ATOM 1559 N N . GLN A 1 187 ? 27.683 11.718 16.939 1.00 84.88 187 GLN A N 1
ATOM 1560 C CA . GLN A 1 187 ? 28.070 11.467 18.330 1.00 84.88 187 GLN A CA 1
ATOM 1561 C C . GLN A 1 187 ? 27.682 12.630 19.255 1.00 84.88 187 GLN A C 1
ATOM 1563 O O . GLN A 1 187 ? 27.206 12.379 20.363 1.00 84.88 187 GLN A O 1
ATOM 1568 N N . SER A 1 188 ? 27.834 13.882 18.809 1.00 82.81 188 SER A N 1
ATOM 1569 C CA . SER A 1 188 ? 27.401 15.057 19.580 1.00 82.81 188 SER A CA 1
ATOM 1570 C C . SER A 1 188 ? 25.876 15.233 19.585 1.00 82.81 188 SER A C 1
ATOM 1572 O O . SER A 1 188 ? 25.320 15.600 20.618 1.00 82.81 188 SER A O 1
ATOM 1574 N N . GLU A 1 189 ? 25.173 14.862 18.511 1.00 87.00 189 GLU A N 1
ATOM 1575 C CA . GLU A 1 189 ? 23.706 14.757 18.490 1.00 87.00 189 GLU A CA 1
ATOM 1576 C C . GLU A 1 189 ? 23.199 13.679 19.466 1.00 87.00 189 GLU A C 1
ATOM 1578 O O . GLU A 1 189 ? 22.323 13.949 20.288 1.00 87.00 189 GLU A O 1
ATOM 1583 N N . VAL A 1 190 ? 23.799 12.483 19.468 1.00 84.75 190 VAL A N 1
ATOM 1584 C CA . VAL A 1 190 ? 23.469 11.406 20.419 1.00 84.75 190 VAL A CA 1
ATOM 1585 C C . VAL A 1 190 ? 23.780 11.810 21.864 1.00 84.75 190 VAL A C 1
ATOM 1587 O O . VAL A 1 190 ? 23.005 11.484 22.761 1.00 84.75 190 VAL A O 1
ATOM 1590 N N . GLN A 1 191 ? 24.868 12.543 22.118 1.00 87.94 191 GLN A N 1
ATOM 1591 C CA . GLN A 1 191 ? 25.143 13.123 23.440 1.00 87.94 191 GLN A CA 1
ATOM 1592 C C . GLN A 1 191 ? 24.090 14.170 23.827 1.00 87.94 191 GLN A C 1
ATOM 1594 O O . GLN A 1 191 ? 23.579 14.129 24.943 1.00 87.94 191 GLN A O 1
ATOM 1599 N N . HIS A 1 192 ? 23.701 15.056 22.907 1.00 89.06 192 HIS A N 1
ATOM 1600 C CA . HIS A 1 192 ? 22.668 16.059 23.155 1.00 89.06 192 HIS A CA 1
ATOM 1601 C C . HIS A 1 192 ? 21.306 15.422 23.469 1.00 89.06 192 HIS A C 1
ATOM 1603 O O . HIS A 1 192 ? 20.648 15.833 24.423 1.00 89.06 192 HIS A O 1
ATOM 1609 N N . LEU A 1 193 ? 20.909 14.384 22.725 1.00 92.06 193 LEU A N 1
ATOM 1610 C CA . LEU A 1 193 ? 19.686 13.616 22.976 1.00 92.06 193 LEU A CA 1
ATOM 1611 C C . LEU A 1 193 ? 19.745 12.855 24.308 1.00 92.06 193 LEU A C 1
ATOM 1613 O O . LEU A 1 193 ? 18.755 12.847 25.035 1.00 92.06 193 LEU A O 1
ATOM 1617 N N . ARG A 1 194 ? 20.900 12.286 24.683 1.00 91.06 194 ARG A N 1
ATOM 1618 C CA . ARG A 1 194 ? 21.096 11.675 26.012 1.00 91.06 194 ARG A CA 1
ATOM 1619 C C . ARG A 1 194 ? 20.918 12.697 27.129 1.00 91.06 194 ARG A C 1
ATOM 1621 O O . ARG A 1 194 ? 20.099 12.467 28.005 1.00 91.06 194 ARG A O 1
ATOM 1628 N N . SER A 1 195 ? 21.565 13.858 27.050 1.00 91.69 195 SER A N 1
ATOM 1629 C CA . SER A 1 195 ? 21.395 14.921 28.050 1.00 91.69 195 SER A CA 1
ATOM 1630 C C . SER A 1 195 ? 20.062 15.680 27.935 1.00 91.69 195 SER A C 1
ATOM 1632 O O . SER A 1 195 ? 19.765 16.519 28.782 1.00 91.69 195 SER A O 1
ATOM 1634 N N . GLN A 1 196 ? 19.230 15.446 26.913 1.00 93.12 196 GLN A N 1
ATOM 1635 C CA . GLN A 1 196 ? 17.803 15.804 26.945 1.00 93.12 196 GLN A CA 1
ATOM 1636 C C . GLN A 1 196 ? 16.989 14.748 27.704 1.00 93.12 196 GLN A C 1
ATOM 1638 O O . GLN A 1 196 ? 16.192 15.115 28.563 1.00 93.12 196 GLN A O 1
ATOM 1643 N N . LEU A 1 197 ? 17.215 13.462 27.418 1.00 93.00 197 LEU A N 1
ATOM 1644 C CA . LEU A 1 197 ? 16.540 12.337 28.069 1.00 93.00 197 LEU A CA 1
ATOM 1645 C C . LEU A 1 197 ? 16.827 12.288 29.576 1.00 93.00 197 LEU A C 1
ATOM 1647 O O . LEU A 1 197 ? 15.906 12.099 30.354 1.00 93.00 197 LEU A O 1
ATOM 1651 N N . GLU A 1 198 ? 18.075 12.522 29.975 1.00 94.94 198 GLU A N 1
ATOM 1652 C CA . GLU A 1 198 ? 18.540 12.602 31.364 1.00 94.94 198 GLU A CA 1
ATOM 1653 C C . GLU A 1 198 ? 17.775 13.687 32.139 1.00 94.94 198 GLU A C 1
ATOM 1655 O O . GLU A 1 198 ? 17.054 13.369 33.076 1.00 94.94 198 GLU A O 1
ATOM 1660 N N . ARG A 1 199 ? 17.759 14.935 31.646 1.00 93.12 199 ARG A N 1
ATOM 1661 C CA . ARG A 1 199 ? 16.968 16.028 32.253 1.00 93.12 199 ARG A CA 1
ATOM 1662 C C . ARG A 1 199 ? 15.458 15.769 32.255 1.00 93.12 199 ARG A C 1
ATOM 1664 O O . ARG A 1 199 ? 14.758 16.238 33.152 1.00 93.12 199 ARG A O 1
ATOM 1671 N N . ALA A 1 200 ? 14.932 15.062 31.253 1.00 90.81 200 ALA A N 1
ATOM 1672 C CA . ALA A 1 200 ? 13.531 14.646 31.242 1.00 90.81 200 ALA A CA 1
ATOM 1673 C C . ALA A 1 200 ? 13.258 13.573 32.310 1.00 90.81 200 ALA A C 1
ATOM 1675 O O . ALA A 1 200 ? 12.233 13.642 32.979 1.00 90.81 200 ALA A O 1
ATOM 1676 N N . ASN A 1 201 ? 14.191 12.642 32.519 1.00 93.62 201 ASN A N 1
ATOM 1677 C CA . ASN A 1 201 ? 14.134 11.629 33.568 1.00 93.62 201 ASN A CA 1
ATOM 1678 C C . ASN A 1 201 ? 14.244 12.259 34.965 1.00 93.62 201 ASN A C 1
ATOM 1680 O O . ASN A 1 201 ? 13.426 11.954 35.821 1.00 93.62 201 ASN A O 1
ATOM 1684 N N . ASP A 1 202 ? 15.167 13.203 35.177 1.00 94.56 202 ASP A N 1
ATOM 1685 C CA . ASP A 1 202 ? 15.271 13.982 36.423 1.00 94.56 202 ASP A CA 1
ATOM 1686 C C . ASP A 1 202 ? 13.954 14.713 36.738 1.00 94.56 202 ASP A C 1
ATOM 1688 O O . ASP A 1 202 ? 13.503 14.756 37.882 1.00 94.56 202 ASP A O 1
ATOM 1692 N N . THR A 1 203 ? 13.307 15.261 35.702 1.00 93.88 203 THR A N 1
ATOM 1693 C CA . THR A 1 203 ? 11.994 15.914 35.820 1.00 93.88 203 THR A CA 1
ATOM 1694 C C . THR A 1 203 ? 10.895 14.907 36.170 1.00 93.88 203 THR A C 1
ATOM 1696 O O . THR A 1 203 ? 10.031 15.222 36.983 1.00 93.88 203 THR A O 1
ATOM 1699 N N . ILE A 1 204 ? 10.934 13.695 35.604 1.00 92.69 204 ILE A N 1
ATOM 1700 C CA . ILE A 1 204 ? 10.001 12.610 35.942 1.00 92.69 204 ILE A CA 1
ATOM 1701 C C . ILE A 1 204 ? 10.195 12.179 37.397 1.00 92.69 204 ILE A C 1
ATOM 1703 O O . ILE A 1 204 ? 9.219 12.198 38.135 1.00 92.69 204 ILE A O 1
ATOM 1707 N N . CYS A 1 205 ? 11.421 11.919 37.856 1.00 93.62 205 CYS A N 1
ATOM 1708 C CA . CYS A 1 205 ? 11.675 11.535 39.247 1.00 93.62 205 CYS A CA 1
ATOM 1709 C C . CYS A 1 205 ? 11.319 12.647 40.249 1.00 93.62 205 CYS A C 1
ATOM 1711 O O . CYS A 1 205 ? 10.819 12.369 41.337 1.00 93.62 205 CYS A O 1
ATOM 1713 N N . ALA A 1 206 ? 11.482 13.921 39.875 1.00 93.44 206 ALA A N 1
ATOM 1714 C CA . ALA A 1 206 ? 10.964 15.038 40.665 1.00 93.44 206 ALA A CA 1
ATOM 1715 C C . ALA A 1 206 ? 9.421 15.063 40.720 1.00 93.44 206 ALA A C 1
ATOM 1717 O O . ALA A 1 206 ? 8.856 15.427 41.751 1.00 93.44 206 ALA A O 1
ATOM 1718 N N . CYS A 1 207 ? 8.729 14.668 39.645 1.00 91.25 207 CYS A N 1
ATOM 1719 C CA . CYS A 1 207 ? 7.274 14.491 39.645 1.00 91.25 207 CYS A CA 1
ATOM 1720 C C . CYS A 1 207 ? 6.824 13.244 40.424 1.00 91.25 207 CYS A C 1
ATOM 1722 O O . CYS A 1 207 ? 5.799 13.297 41.092 1.00 91.25 207 CYS A O 1
ATOM 1724 N N . GLU A 1 208 ? 7.573 12.142 40.377 1.00 94.00 208 GLU A N 1
ATOM 1725 C CA . GLU A 1 208 ? 7.294 10.923 41.147 1.00 94.00 208 GLU A CA 1
ATOM 1726 C C . GLU A 1 208 ? 7.336 11.228 42.650 1.00 94.00 208 GLU A C 1
ATOM 1728 O O . GLU A 1 208 ? 6.353 10.982 43.343 1.00 94.00 208 GLU A O 1
ATOM 1733 N N . LEU A 1 209 ? 8.382 11.913 43.128 1.00 94.00 209 LEU A N 1
ATOM 1734 C CA . LEU A 1 209 ? 8.492 12.354 44.526 1.00 94.00 209 LEU A CA 1
ATOM 1735 C C . LEU A 1 209 ? 7.357 13.304 44.963 1.00 94.00 209 LEU A C 1
ATOM 1737 O O . LEU A 1 209 ? 6.922 13.255 46.115 1.00 94.00 209 LEU A O 1
ATOM 1741 N N . THR A 1 210 ? 6.845 14.172 44.078 1.00 93.75 210 THR A N 1
ATOM 1742 C CA . THR A 1 210 ? 5.681 15.014 44.422 1.00 93.75 210 THR A CA 1
ATOM 1743 C C . THR A 1 210 ? 4.362 14.247 44.385 1.00 93.75 210 THR A C 1
ATOM 1745 O O . THR A 1 210 ? 3.471 14.569 45.168 1.00 93.75 210 THR A O 1
ATOM 1748 N N . VAL A 1 211 ? 4.233 13.210 43.552 1.00 91.50 211 VAL A N 1
ATOM 1749 C CA . VAL A 1 211 ? 3.090 12.283 43.578 1.00 91.50 211 VAL A CA 1
ATOM 1750 C C . VAL A 1 211 ? 3.114 11.420 44.841 1.00 91.50 211 VAL A C 1
ATOM 1752 O O . VAL A 1 211 ? 2.076 11.278 45.476 1.00 91.50 211 VAL A O 1
ATOM 1755 N N . GLU A 1 212 ? 4.273 10.918 45.270 1.00 93.81 212 GLU A N 1
ATOM 1756 C CA . GLU A 1 212 ? 4.426 10.197 46.543 1.00 93.81 212 GLU A CA 1
ATOM 1757 C C . GLU A 1 212 ? 4.045 11.080 47.741 1.00 93.81 212 GLU A C 1
ATOM 1759 O O . GLU A 1 212 ? 3.234 10.672 48.573 1.00 93.81 212 GLU A O 1
ATOM 1764 N N . GLY A 1 213 ? 4.530 12.327 47.790 1.00 95.50 213 GLY A N 1
ATOM 1765 C CA . GLY A 1 213 ? 4.146 13.286 48.833 1.00 95.50 213 GLY A CA 1
ATOM 1766 C C . GLY A 1 213 ? 2.650 13.639 48.832 1.00 95.50 213 GLY A C 1
ATOM 1767 O O . GLY A 1 213 ? 2.053 13.810 49.896 1.00 95.50 213 GLY A O 1
ATOM 1768 N N . LEU A 1 214 ? 2.016 13.707 47.655 1.00 92.38 214 LEU A N 1
ATOM 1769 C CA . LEU A 1 214 ? 0.565 13.881 47.541 1.00 92.38 214 LEU A CA 1
ATOM 1770 C C . LEU A 1 214 ? -0.203 12.626 47.977 1.00 92.38 214 LEU A C 1
ATOM 1772 O O . LEU A 1 214 ? -1.213 12.764 48.661 1.00 92.38 214 LEU A O 1
ATOM 1776 N N . ASN A 1 215 ? 0.279 11.425 47.647 1.00 92.50 215 ASN A N 1
ATOM 1777 C CA . ASN A 1 215 ? -0.324 10.165 48.082 1.00 92.50 215 ASN A CA 1
ATOM 1778 C C . ASN A 1 215 ? -0.281 10.037 49.610 1.00 92.50 215 ASN A C 1
ATOM 1780 O O . ASN A 1 215 ? -1.324 9.802 50.211 1.00 92.50 215 ASN A O 1
ATOM 1784 N N . MET A 1 216 ? 0.863 10.312 50.249 1.00 92.62 216 MET A N 1
ATOM 1785 C CA . MET A 1 216 ? 0.960 10.361 51.715 1.00 92.62 216 MET A CA 1
ATOM 1786 C C . MET A 1 216 ? -0.020 11.379 52.317 1.00 92.62 216 MET A C 1
ATOM 1788 O O . MET A 1 216 ? -0.712 11.076 53.284 1.00 92.62 216 MET A O 1
ATOM 1792 N N . SER A 1 217 ? -0.156 12.567 51.713 1.00 95.56 217 SER A N 1
ATOM 1793 C CA . SER A 1 217 ? -1.138 13.558 52.172 1.00 95.56 217 SER A CA 1
ATOM 1794 C C . SER A 1 217 ? -2.592 13.108 51.974 1.00 95.56 217 SER A C 1
ATOM 1796 O O . SER A 1 217 ? -3.457 13.541 52.735 1.00 95.56 217 SER A O 1
ATOM 1798 N N . VAL A 1 218 ? -2.891 12.278 50.970 1.00 93.50 218 VAL A N 1
ATOM 1799 C CA . VAL A 1 218 ? -4.218 11.673 50.765 1.00 93.50 218 VAL A CA 1
ATOM 1800 C C . VAL A 1 218 ? -4.464 10.549 51.773 1.00 93.50 218 VAL A C 1
ATOM 1802 O O . VAL A 1 218 ? -5.566 10.462 52.310 1.00 93.50 218 VAL A O 1
ATOM 1805 N N . GLU A 1 219 ? -3.451 9.744 52.091 1.00 94.12 219 GLU A N 1
ATOM 1806 C CA . GLU A 1 219 ? -3.505 8.718 53.136 1.00 94.12 219 GLU A CA 1
ATOM 1807 C C . GLU A 1 219 ? -3.759 9.353 54.514 1.00 94.12 219 GLU A C 1
ATOM 1809 O O . GLU A 1 219 ? -4.736 8.988 55.171 1.00 94.12 219 GLU A O 1
ATOM 1814 N N . ASP A 1 220 ? -2.997 10.383 54.898 1.00 95.81 220 ASP A N 1
ATOM 1815 C CA . ASP A 1 220 ? -3.202 11.152 56.136 1.00 95.81 220 ASP A CA 1
ATOM 1816 C C . ASP A 1 220 ? -4.609 11.771 56.213 1.00 95.81 220 ASP A C 1
ATOM 1818 O O . ASP A 1 220 ? -5.283 11.675 57.244 1.00 95.81 220 ASP A O 1
ATOM 1822 N N . LEU A 1 221 ? -5.092 12.373 55.117 1.00 93.12 221 LEU A N 1
ATOM 1823 C CA . LEU A 1 221 ? -6.448 12.931 55.043 1.00 93.12 221 LEU A CA 1
ATOM 1824 C C . LEU A 1 221 ? -7.532 11.845 55.097 1.00 93.12 221 LEU A C 1
ATOM 1826 O O . LEU A 1 221 ? -8.585 12.073 55.692 1.00 93.12 221 LEU A O 1
ATOM 1830 N N . SER A 1 222 ? -7.292 10.659 54.533 1.00 93.00 222 SER A N 1
ATOM 1831 C CA . SER A 1 222 ? -8.216 9.523 54.624 1.00 93.00 222 SER A CA 1
ATOM 1832 C C . SER A 1 222 ? -8.294 8.979 56.053 1.00 93.00 222 SER A C 1
ATOM 1834 O O . SER A 1 222 ? -9.390 8.799 56.579 1.00 93.00 222 SER A O 1
ATOM 1836 N N . ALA A 1 223 ? -7.153 8.854 56.738 1.00 94.31 223 ALA A N 1
ATOM 1837 C CA . ALA A 1 223 ? -7.075 8.440 58.134 1.00 94.31 223 ALA A CA 1
ATOM 1838 C C . ALA A 1 223 ? -7.621 9.513 59.094 1.00 94.31 223 ALA A C 1
ATOM 1840 O O . ALA A 1 223 ? -8.061 9.193 60.199 1.00 94.31 223 ALA A O 1
ATOM 1841 N N . ALA A 1 224 ? -7.586 10.795 58.719 1.00 93.56 224 ALA A N 1
ATOM 1842 C CA . ALA A 1 224 ? -8.265 11.867 59.445 1.00 93.56 224 ALA A CA 1
ATOM 1843 C C . ALA A 1 224 ? -9.789 11.807 59.243 1.00 93.56 224 ALA A C 1
ATOM 1845 O O . ALA A 1 224 ? -10.528 11.836 60.225 1.00 93.56 224 ALA A O 1
ATOM 1846 N N . ASN A 1 225 ? -10.260 11.645 58.001 1.00 89.69 225 ASN A N 1
ATOM 1847 C CA . ASN A 1 225 ? -11.684 11.478 57.696 1.00 89.69 225 ASN A CA 1
ATOM 1848 C C . ASN A 1 225 ? -12.280 10.241 58.379 1.00 89.69 225 ASN A C 1
ATOM 1850 O O . ASN A 1 225 ? -13.367 10.342 58.937 1.00 89.69 225 ASN A O 1
ATOM 1854 N N . GLN A 1 226 ? -11.565 9.110 58.402 1.00 93.94 226 GLN A N 1
ATOM 1855 C CA . GLN A 1 226 ? -12.028 7.894 59.074 1.00 93.94 226 GLN A CA 1
ATOM 1856 C C . GLN A 1 226 ? -12.246 8.130 60.580 1.00 93.94 226 GLN A C 1
ATOM 1858 O O . GLN A 1 226 ? -13.311 7.811 61.107 1.00 93.94 226 GLN A O 1
ATOM 1863 N N . ARG A 1 227 ? -11.289 8.776 61.260 1.00 94.56 227 ARG A N 1
ATOM 1864 C CA . ARG A 1 227 ? -11.436 9.155 62.677 1.00 94.56 227 ARG A CA 1
ATOM 1865 C C . ARG A 1 227 ? -12.595 10.130 62.903 1.00 94.56 227 ARG A C 1
ATOM 1867 O O . ARG A 1 227 ? -13.312 9.991 63.886 1.00 94.56 227 ARG A O 1
ATOM 1874 N N . LEU A 1 228 ? -12.824 11.073 61.986 1.00 93.38 228 LEU A N 1
ATOM 1875 C CA . LEU A 1 228 ? -13.979 11.976 62.053 1.00 93.38 228 LEU A CA 1
ATOM 1876 C C . LEU A 1 228 ? -15.313 11.240 61.850 1.00 93.38 228 LEU A C 1
ATOM 1878 O O . LEU A 1 228 ? -16.283 11.579 62.523 1.00 93.38 228 LEU A O 1
ATOM 1882 N N . THR A 1 229 ? -15.384 10.222 60.983 1.00 91.12 229 THR A N 1
ATOM 1883 C CA . THR A 1 229 ? -16.588 9.381 60.867 1.00 91.12 229 THR A CA 1
ATOM 1884 C C . THR A 1 229 ? -16.815 8.534 62.118 1.00 91.12 229 THR A C 1
ATOM 1886 O O . THR A 1 229 ? -17.939 8.495 62.609 1.00 91.12 229 THR A O 1
ATOM 1889 N N . GLU A 1 230 ? -15.761 7.952 62.698 1.00 93.69 230 GLU A N 1
ATOM 1890 C CA . GLU A 1 230 ? -15.831 7.189 63.954 1.00 93.69 230 GLU A CA 1
ATOM 1891 C C . GLU A 1 230 ? -16.292 8.076 65.132 1.00 93.69 230 GLU A C 1
ATOM 1893 O O . GLU A 1 230 ? -17.167 7.682 65.905 1.00 93.69 230 GLU A O 1
ATOM 1898 N N . GLU A 1 231 ? -15.782 9.310 65.252 1.00 93.69 231 GLU A N 1
ATOM 1899 C CA . GLU A 1 231 ? -16.267 10.278 66.249 1.00 93.69 231 GLU A CA 1
ATOM 1900 C C . GLU A 1 231 ? -17.707 10.739 65.977 1.00 93.69 231 GLU A C 1
ATOM 1902 O O . GLU A 1 231 ? -18.488 10.882 66.920 1.00 93.69 231 GLU A O 1
ATOM 1907 N N . GLN A 1 232 ? -18.092 10.942 64.713 1.00 88.62 232 GLN A N 1
ATOM 1908 C CA . GLN A 1 232 ? -19.454 11.340 64.353 1.00 88.62 232 GLN A CA 1
ATOM 1909 C C . GLN A 1 232 ? -20.475 10.238 64.677 1.00 88.62 232 GLN A C 1
ATOM 1911 O O . GLN A 1 232 ? -21.535 10.545 65.223 1.00 88.62 232 GLN A O 1
ATOM 1916 N N . GLU A 1 233 ? -20.162 8.970 64.399 1.00 91.94 233 GLU A N 1
ATOM 1917 C CA . GLU A 1 233 ? -20.986 7.823 64.801 1.00 91.94 233 GLU A CA 1
ATOM 1918 C C . GLU A 1 233 ? -21.093 7.728 66.330 1.00 91.94 233 GLU A C 1
ATOM 1920 O O . GLU A 1 233 ? -22.198 7.595 66.864 1.00 91.94 233 GLU A O 1
ATOM 1925 N N . ARG A 1 234 ? -19.977 7.906 67.054 1.00 96.62 234 ARG A N 1
ATOM 1926 C CA . ARG A 1 234 ? -19.965 7.911 68.527 1.00 96.62 234 ARG A CA 1
ATOM 1927 C C . ARG A 1 234 ? -20.870 9.002 69.109 1.00 96.62 234 ARG A C 1
ATOM 1929 O O . ARG A 1 234 ? -21.645 8.732 70.022 1.00 96.62 234 ARG A O 1
ATOM 1936 N N . ILE A 1 235 ? -20.813 10.219 68.561 1.00 93.19 235 ILE A N 1
ATOM 1937 C CA . ILE A 1 235 ? -21.640 11.357 68.996 1.00 93.19 235 ILE A CA 1
ATOM 1938 C C . ILE A 1 235 ? -23.121 11.146 68.639 1.00 93.19 235 ILE A C 1
ATOM 1940 O O . ILE A 1 235 ? -23.995 11.525 69.421 1.00 93.19 235 ILE A O 1
ATOM 1944 N N . GLN A 1 236 ? -23.433 10.521 67.498 1.00 90.19 236 GLN A N 1
ATOM 1945 C CA . GLN A 1 236 ? -24.814 10.159 67.156 1.00 90.19 236 GLN A CA 1
ATOM 1946 C C . GLN A 1 236 ? -25.388 9.111 68.120 1.00 90.19 236 GLN A C 1
ATOM 1948 O O . GLN A 1 236 ? -26.540 9.240 68.536 1.00 90.19 236 GLN A O 1
ATOM 1953 N N . GLU A 1 237 ? -24.591 8.124 68.531 1.00 91.88 237 GLU A N 1
ATOM 1954 C CA . GLU A 1 237 ? -25.005 7.120 69.513 1.00 91.88 237 GLU A CA 1
ATOM 1955 C C . GLU A 1 237 ? -25.150 7.713 70.928 1.00 91.88 237 GLU A C 1
ATOM 1957 O O . GLU A 1 237 ? -26.163 7.471 71.586 1.00 91.88 237 GLU A O 1
ATOM 1962 N N . GLU A 1 238 ? -24.226 8.573 71.375 1.00 93.88 238 GLU A N 1
ATOM 1963 C CA . GLU A 1 238 ? -24.369 9.346 72.625 1.00 93.88 238 GLU A CA 1
ATOM 1964 C C . GLU A 1 238 ? -25.657 10.193 72.627 1.00 93.88 238 GLU A C 1
ATOM 1966 O O . GLU A 1 238 ? -26.407 10.207 73.610 1.00 93.88 238 GLU A O 1
ATOM 1971 N N . LEU A 1 239 ? -25.963 10.861 71.508 1.00 91.31 239 LEU A N 1
ATOM 1972 C CA . LEU A 1 239 ? -27.191 11.637 71.339 1.00 91.31 239 LEU A CA 1
ATOM 1973 C C . LEU A 1 239 ? -28.441 10.745 71.381 1.00 91.31 239 LEU A C 1
ATOM 1975 O O . LEU A 1 239 ? -29.417 11.104 72.042 1.00 91.31 239 LEU A O 1
ATOM 1979 N N . ARG A 1 240 ? -28.420 9.577 70.727 1.00 93.69 240 ARG A N 1
ATOM 1980 C CA . ARG A 1 240 ? -29.526 8.606 70.746 1.00 93.69 240 ARG A CA 1
ATOM 1981 C C . ARG A 1 240 ? -29.780 8.077 72.159 1.00 93.69 240 ARG A C 1
ATOM 1983 O O . ARG A 1 240 ? -30.928 8.028 72.598 1.00 93.69 240 ARG A O 1
ATOM 1990 N N . GLN A 1 241 ? -28.726 7.743 72.904 1.00 93.62 241 GLN A N 1
ATOM 1991 C CA . GLN A 1 241 ? -28.834 7.321 74.304 1.00 93.62 241 GLN A CA 1
ATOM 1992 C C . GLN A 1 241 ? -29.401 8.440 75.192 1.00 93.62 241 GLN A C 1
ATOM 1994 O O . GLN A 1 241 ? -30.294 8.185 76.001 1.00 93.62 241 GLN A O 1
ATOM 1999 N N . SER A 1 242 ? -28.959 9.687 74.996 1.00 87.44 242 SER A N 1
ATOM 2000 C CA . SER A 1 242 ? -29.496 10.860 75.699 1.00 87.44 242 SER A CA 1
ATOM 2001 C C . SER A 1 242 ? -30.983 11.100 75.391 1.00 87.44 242 SER A C 1
ATOM 2003 O O . SER A 1 242 ? -31.772 11.351 76.301 1.00 87.44 242 SER A O 1
ATOM 2005 N N . GLN A 1 243 ? -31.411 10.936 74.133 1.00 92.00 243 GLN A N 1
ATOM 2006 C CA . GLN A 1 243 ? -32.825 11.020 73.742 1.00 92.00 243 GLN A CA 1
ATOM 2007 C C . GLN A 1 243 ? -33.685 9.950 74.433 1.00 92.00 243 GLN A C 1
ATOM 2009 O O . GLN A 1 243 ? -34.765 10.270 74.928 1.00 92.00 243 GLN A O 1
ATOM 2014 N N . ILE A 1 244 ? -33.197 8.709 74.533 1.00 93.38 244 ILE A N 1
ATOM 2015 C CA . ILE A 1 244 ? -33.893 7.620 75.240 1.00 93.38 244 ILE A CA 1
ATOM 2016 C C . ILE A 1 244 ? -33.995 7.921 76.743 1.00 93.38 244 ILE A C 1
ATOM 2018 O O . ILE A 1 244 ? -35.072 7.791 77.320 1.00 93.38 244 ILE A O 1
ATOM 2022 N N . GLN A 1 245 ? -32.915 8.396 77.375 1.00 93.38 245 GLN A N 1
ATOM 2023 C CA . GLN A 1 245 ? -32.936 8.814 78.785 1.00 93.38 245 GLN A CA 1
ATOM 2024 C C . GLN A 1 245 ? -33.926 9.965 79.027 1.00 93.38 245 GLN A C 1
ATOM 2026 O O . GLN A 1 245 ? -34.676 9.941 80.001 1.00 93.38 245 GLN A O 1
ATOM 2031 N N . LEU A 1 246 ? -33.982 10.951 78.125 1.00 90.38 246 LEU A N 1
ATOM 2032 C CA . LEU A 1 246 ? -34.957 12.042 78.187 1.00 90.38 246 LEU A CA 1
ATOM 2033 C C . LEU A 1 246 ? -36.400 11.551 78.017 1.00 90.38 246 LEU A C 1
ATOM 2035 O O . LEU A 1 246 ? -37.286 12.085 78.683 1.00 90.38 246 LEU A O 1
ATOM 2039 N N . GLN A 1 247 ? -36.647 10.543 77.174 1.00 92.62 247 GLN A N 1
ATOM 2040 C CA . GLN A 1 247 ? -37.972 9.940 77.036 1.00 92.62 247 GLN A CA 1
ATOM 2041 C C . GLN A 1 247 ? -38.394 9.216 78.325 1.00 92.62 247 GLN A C 1
ATOM 2043 O O . GLN A 1 247 ? -39.472 9.509 78.842 1.00 92.62 247 GLN A O 1
ATOM 2048 N N . VAL A 1 248 ? -37.527 8.377 78.905 1.00 94.62 248 VAL A N 1
ATOM 2049 C CA . VAL A 1 248 ? -37.794 7.705 80.193 1.00 94.62 248 VAL A CA 1
ATOM 2050 C C . VAL A 1 248 ? -38.078 8.731 81.298 1.00 94.62 248 VAL A C 1
ATOM 2052 O O . VAL A 1 248 ? -39.089 8.634 81.985 1.00 94.62 248 VAL A O 1
ATOM 2055 N N . LEU A 1 249 ? -37.277 9.797 81.405 1.00 92.00 249 LEU A N 1
ATOM 2056 C CA . LEU A 1 249 ? -37.507 10.883 82.372 1.00 92.00 249 LEU A CA 1
ATOM 2057 C C . LEU A 1 249 ? -38.804 11.679 82.117 1.00 92.00 249 LEU A C 1
ATOM 2059 O O . LEU A 1 249 ? -39.316 12.334 83.028 1.00 92.00 249 LEU A O 1
ATOM 2063 N N . VAL A 1 250 ? -39.348 11.672 80.895 1.00 93.75 250 VAL A N 1
ATOM 2064 C CA . VAL A 1 250 ? -40.665 12.254 80.578 1.00 93.75 250 VAL A CA 1
ATOM 2065 C C . VAL A 1 250 ? -41.799 11.309 80.981 1.00 93.75 250 VAL A C 1
ATOM 2067 O O . VAL A 1 250 ? -42.814 11.791 81.492 1.00 93.75 250 VAL A O 1
ATOM 2070 N N . GLU A 1 251 ? -41.612 10.002 80.809 1.00 92.31 251 GLU A N 1
ATOM 2071 C CA . GLU A 1 251 ? -42.551 8.942 81.193 1.00 92.31 251 GLU A CA 1
ATOM 2072 C C . GLU A 1 251 ? -42.647 8.815 82.727 1.00 92.31 251 GLU A C 1
ATOM 2074 O O . GLU A 1 251 ? -43.737 8.990 83.275 1.00 92.31 251 GLU A O 1
ATOM 2079 N N . GLU A 1 252 ? -41.520 8.718 83.444 1.00 92.44 252 GLU A N 1
ATOM 2080 C CA . GLU A 1 252 ? -41.448 8.785 84.919 1.00 92.44 252 GLU A CA 1
ATOM 2081 C C . GLU A 1 252 ? -42.103 10.067 85.467 1.00 92.44 252 GLU A C 1
ATOM 2083 O O . GLU A 1 252 ? -42.860 10.055 86.438 1.00 92.44 252 GLU A O 1
ATOM 2088 N N . LYS A 1 253 ? -41.867 11.213 84.816 1.00 91.69 253 LYS A N 1
ATOM 2089 C CA . LYS A 1 253 ? -42.502 12.500 85.153 1.00 91.69 253 LYS A CA 1
ATOM 2090 C C . LYS A 1 253 ? -43.999 12.531 84.820 1.00 91.69 253 LYS A C 1
ATOM 2092 O O . LYS A 1 253 ? -44.708 13.411 85.319 1.00 91.69 253 LYS A O 1
ATOM 2097 N N . GLY A 1 254 ? -44.485 11.623 83.979 1.00 92.06 254 GLY A N 1
ATOM 2098 C CA . GLY A 1 254 ? -45.899 11.310 83.796 1.00 92.06 254 GLY A CA 1
ATOM 2099 C C . GLY A 1 254 ? -46.441 10.561 85.010 1.00 92.06 254 GLY A C 1
ATOM 2100 O O . GLY A 1 254 ? -47.307 11.086 85.709 1.00 92.06 254 GLY A O 1
ATOM 2101 N N . GLU A 1 255 ? -45.862 9.406 85.329 1.00 91.69 255 GLU A N 1
ATOM 2102 C CA . GLU A 1 255 ? -46.256 8.559 86.466 1.00 91.69 255 GLU A CA 1
ATOM 2103 C C . GLU A 1 255 ? -46.218 9.310 87.810 1.00 91.69 255 GLU A C 1
ATOM 2105 O O . GLU A 1 255 ? -47.151 9.231 88.615 1.00 91.69 255 GLU A O 1
ATOM 2110 N N . LEU A 1 256 ? -45.195 10.140 88.038 1.00 93.19 256 LEU A N 1
ATOM 2111 C CA . LEU A 1 256 ? -45.081 10.998 89.222 1.00 93.19 256 LEU A CA 1
ATOM 2112 C C . LEU A 1 256 ? -46.166 12.090 89.286 1.00 93.19 256 LEU A C 1
ATOM 2114 O O . LEU A 1 256 ? -46.552 12.510 90.378 1.00 93.19 256 LEU A O 1
ATOM 2118 N N . LYS A 1 257 ? -46.714 12.547 88.150 1.00 92.19 257 LYS A N 1
ATOM 2119 C CA . LYS A 1 257 ? -47.896 13.433 88.148 1.00 92.19 257 LYS A CA 1
ATOM 2120 C C . LYS A 1 257 ? -49.177 12.661 88.438 1.00 92.19 257 LYS A C 1
ATOM 2122 O O . LYS A 1 257 ? -50.043 13.204 89.123 1.00 92.19 257 LYS A O 1
ATOM 2127 N N . GLU A 1 258 ? -49.319 11.442 87.923 1.00 91.88 258 GLU A N 1
ATOM 2128 C CA . GLU A 1 258 ? -50.517 10.623 88.134 1.00 91.88 258 GLU A CA 1
ATOM 2129 C C . GLU A 1 258 ? -50.614 10.125 89.576 1.00 91.88 258 GLU A C 1
ATOM 2131 O O . GLU A 1 258 ? -51.651 10.299 90.216 1.00 91.88 258 GLU A O 1
ATOM 2136 N N . THR A 1 259 ? -49.513 9.640 90.150 1.00 91.56 259 THR A N 1
ATOM 2137 C CA . THR A 1 259 ? -49.424 9.302 91.579 1.00 91.56 259 THR A CA 1
ATOM 2138 C C . THR A 1 259 ? -49.649 10.529 92.469 1.00 91.56 259 THR A C 1
ATOM 2140 O O . THR A 1 259 ? -50.429 10.455 93.418 1.00 91.56 259 THR A O 1
ATOM 2143 N N . LEU A 1 260 ? -49.087 11.700 92.135 1.00 93.00 260 LEU A N 1
ATOM 2144 C CA . LEU A 1 260 ? -49.374 12.954 92.848 1.00 93.00 260 LEU A CA 1
ATOM 2145 C C . LEU A 1 260 ? -50.843 13.400 92.706 1.00 93.00 260 LEU A C 1
ATOM 2147 O O . LEU A 1 260 ? -51.401 13.991 93.634 1.00 93.00 260 LEU A O 1
ATOM 2151 N N . LYS A 1 261 ? -51.490 13.139 91.565 1.00 91.06 261 LYS A N 1
ATOM 2152 C CA . LYS A 1 261 ? -52.926 13.386 91.360 1.00 91.06 261 LYS A CA 1
ATOM 2153 C C . LYS A 1 261 ? -53.760 12.444 92.233 1.00 91.06 261 LYS A C 1
ATOM 2155 O O . LYS A 1 261 ? -54.616 12.934 92.968 1.00 91.06 261 LYS A O 1
ATOM 2160 N N . ALA A 1 262 ? -53.452 11.147 92.233 1.00 90.81 262 ALA A N 1
ATOM 2161 C CA . ALA A 1 262 ? -54.100 10.146 93.076 1.00 90.81 262 ALA A CA 1
ATOM 2162 C C . ALA A 1 262 ? -53.929 10.458 94.574 1.00 90.81 262 ALA A C 1
ATOM 2164 O O . ALA A 1 262 ? -54.903 10.422 95.321 1.00 90.81 262 ALA A O 1
ATOM 2165 N N . GLN A 1 263 ? -52.738 10.880 95.017 1.00 89.94 263 GLN A N 1
ATOM 2166 C CA . GLN A 1 263 ? -52.509 11.346 96.392 1.00 89.94 263 GLN A CA 1
ATOM 2167 C C . GLN A 1 263 ? -53.316 12.610 96.724 1.00 89.94 263 GLN A C 1
ATOM 2169 O O . GLN A 1 263 ? -53.896 12.703 97.804 1.00 89.94 263 GLN A O 1
ATOM 2174 N N . LYS A 1 264 ? -53.418 13.580 95.805 1.00 92.12 264 LYS A N 1
ATOM 2175 C CA . LYS A 1 264 ? -54.279 14.765 95.992 1.00 92.12 264 LYS A CA 1
ATOM 2176 C C . LYS A 1 264 ? -55.761 14.390 96.065 1.00 92.12 264 LYS A C 1
ATOM 2178 O O . LYS A 1 264 ? -56.502 15.017 96.816 1.00 92.12 264 LYS A O 1
ATOM 2183 N N . GLU A 1 265 ? -56.196 13.383 95.318 1.00 91.50 265 GLU A N 1
ATOM 2184 C CA . GLU A 1 265 ? -57.562 12.848 95.358 1.00 91.50 265 GLU A CA 1
ATOM 2185 C C . GLU A 1 265 ? -57.830 12.076 96.658 1.00 91.50 265 GLU A C 1
ATOM 2187 O O . GLU A 1 265 ? -58.856 12.316 97.294 1.00 91.50 265 GLU A O 1
ATOM 2192 N N . PHE A 1 266 ? -56.864 11.291 97.138 1.00 93.44 266 PHE A N 1
ATOM 2193 C CA . PHE A 1 266 ? -56.892 10.652 98.456 1.00 93.44 266 PHE A CA 1
ATOM 2194 C C . PHE A 1 266 ? -56.922 11.671 99.606 1.00 93.44 266 PHE A C 1
ATOM 2196 O O . PHE A 1 266 ? -57.687 11.515 100.549 1.00 93.44 266 PHE A O 1
ATOM 2203 N N . ILE A 1 267 ? -56.165 12.771 99.531 1.00 90.62 267 ILE A N 1
ATOM 2204 C CA . ILE A 1 267 ? -56.222 13.841 100.543 1.00 90.62 267 ILE A CA 1
ATOM 2205 C C . ILE A 1 267 ? -57.576 14.570 100.497 1.00 90.62 267 ILE A C 1
ATOM 2207 O O . ILE A 1 267 ? -58.104 14.944 101.548 1.00 90.62 267 ILE A O 1
ATOM 2211 N N . ARG A 1 268 ? -58.197 14.738 99.318 1.00 90.19 268 ARG A N 1
ATOM 2212 C CA . ARG A 1 268 ? -59.572 15.268 99.208 1.00 90.19 268 ARG A CA 1
ATOM 2213 C C . ARG A 1 268 ? -60.604 14.319 99.824 1.00 90.19 268 ARG A C 1
ATOM 2215 O O . ARG A 1 268 ? -61.450 14.795 100.576 1.00 90.19 268 ARG A O 1
ATOM 2222 N N . SER A 1 269 ? -60.540 13.010 99.569 1.00 88.25 269 SER A N 1
ATOM 2223 C CA . SER A 1 269 ? -61.474 12.053 100.185 1.00 88.25 269 SER A CA 1
ATOM 2224 C C . SER A 1 269 ? -61.227 11.907 101.689 1.00 88.25 269 SER A C 1
ATOM 2226 O O . SER A 1 269 ? -62.173 11.983 102.468 1.00 88.25 269 SER A O 1
ATOM 2228 N N . ALA A 1 270 ? -59.973 11.823 102.136 1.00 85.69 270 ALA A N 1
ATOM 2229 C CA . ALA A 1 270 ? -59.616 11.773 103.552 1.00 85.69 270 ALA A CA 1
ATOM 2230 C C . ALA A 1 270 ? -60.042 13.041 104.313 1.00 85.69 270 ALA A C 1
ATOM 2232 O O . ALA A 1 270 ? -60.559 12.938 105.422 1.00 85.69 270 ALA A O 1
ATOM 2233 N N . SER A 1 271 ? -59.900 14.238 103.730 1.00 87.62 271 SER A N 1
ATOM 2234 C CA . SER A 1 271 ? -60.389 15.483 104.350 1.00 87.62 271 SER A CA 1
ATOM 2235 C C . SER A 1 271 ? -61.914 15.635 104.273 1.00 87.62 271 SER A C 1
ATOM 2237 O O . SER A 1 271 ? -62.511 16.162 105.213 1.00 87.62 271 SER A O 1
ATOM 2239 N N . PHE A 1 272 ? -62.573 15.108 103.234 1.00 89.12 272 PHE A N 1
ATOM 2240 C CA . PHE A 1 272 ? -64.031 14.958 103.202 1.00 89.12 272 PHE A CA 1
ATOM 2241 C C . PHE A 1 272 ? -64.512 14.043 104.337 1.00 89.12 272 PHE A C 1
ATOM 2243 O O . PHE A 1 272 ? -65.353 14.463 105.130 1.00 89.12 272 PHE A O 1
ATOM 2250 N N . HIS A 1 273 ? -63.919 12.856 104.496 1.00 85.88 273 HIS A N 1
ATOM 2251 C CA . HIS A 1 273 ? -64.224 11.937 105.593 1.00 85.88 273 HIS A CA 1
ATOM 2252 C C . HIS A 1 273 ? -63.854 12.517 106.962 1.00 85.88 273 HIS A C 1
ATOM 2254 O O . HIS A 1 273 ? -64.619 12.348 107.903 1.00 85.88 273 HIS A O 1
ATOM 2260 N N . GLN A 1 274 ? -62.761 13.274 107.099 1.00 84.69 274 GLN A N 1
ATOM 2261 C CA . GLN A 1 274 ? -62.437 13.959 108.354 1.00 84.69 274 GLN A CA 1
ATOM 2262 C C . GLN A 1 274 ? -63.469 15.050 108.679 1.00 84.69 274 GLN A C 1
ATOM 2264 O O . GLN A 1 274 ? -63.834 15.218 109.838 1.00 84.69 274 GLN A O 1
ATOM 2269 N N . ASN A 1 275 ? -63.976 15.780 107.684 1.00 84.44 275 ASN A N 1
ATOM 2270 C CA . ASN A 1 275 ? -65.043 16.764 107.882 1.00 84.44 275 ASN A CA 1
ATOM 2271 C C . ASN A 1 275 ? -66.406 16.103 108.142 1.00 84.44 275 ASN A C 1
ATOM 2273 O O . ASN A 1 275 ? -67.202 16.639 108.909 1.00 84.44 275 ASN A O 1
ATOM 2277 N N . GLN A 1 276 ? -66.663 14.928 107.565 1.00 84.62 276 GLN A N 1
ATOM 2278 C CA . GLN A 1 276 ? -67.816 14.088 107.883 1.00 84.62 276 GLN A CA 1
ATOM 2279 C C . GLN A 1 276 ? -67.722 13.587 109.331 1.00 84.62 276 GLN A C 1
ATOM 2281 O O . GLN A 1 276 ? -68.622 13.853 110.115 1.00 84.62 276 GLN A O 1
ATOM 2286 N N . LEU A 1 277 ? -66.591 13.004 109.736 1.00 82.00 277 LEU A N 1
ATOM 2287 C CA . LEU A 1 277 ? -66.315 12.586 111.112 1.00 82.00 277 LEU A CA 1
ATOM 2288 C C . LEU A 1 277 ? -66.324 13.758 112.100 1.00 82.00 277 LEU A C 1
ATOM 2290 O O . LEU A 1 277 ? -66.779 13.574 113.216 1.00 82.00 277 LEU A O 1
ATOM 2294 N N . LYS A 1 278 ? -65.903 14.971 111.721 1.00 83.06 278 LYS A N 1
ATOM 2295 C CA . LYS A 1 278 ? -66.063 16.177 112.558 1.00 83.06 278 LYS A CA 1
ATOM 2296 C C . LYS A 1 278 ? -67.527 16.599 112.700 1.00 83.06 278 LYS A C 1
ATOM 2298 O O . LYS A 1 278 ? -67.892 17.084 113.763 1.00 83.06 278 LYS A O 1
ATOM 2303 N N . LYS A 1 279 ? -68.370 16.405 111.678 1.00 82.31 279 LYS A N 1
ATOM 2304 C CA . LYS A 1 279 ? -69.826 16.622 111.775 1.00 82.31 279 LYS A CA 1
ATOM 2305 C C . LYS A 1 279 ? -70.500 15.549 112.627 1.00 82.31 279 LYS A C 1
ATOM 2307 O O . LYS A 1 279 ? -71.307 15.898 113.479 1.00 82.31 279 LYS A O 1
ATOM 2312 N N . GLU A 1 280 ? -70.143 14.278 112.453 1.00 81.94 280 GLU A N 1
ATOM 2313 C CA . GLU A 1 280 ? -70.645 13.206 113.318 1.00 81.94 280 GLU A CA 1
ATOM 2314 C C . GLU A 1 280 ? -70.120 13.348 114.750 1.00 81.94 280 GLU A C 1
ATOM 2316 O O . GLU A 1 280 ? -70.880 13.120 115.675 1.00 81.94 280 GLU A O 1
ATOM 2321 N N . LEU A 1 281 ? -68.883 13.809 114.965 1.00 79.69 281 LEU A N 1
ATOM 2322 C CA . LEU A 1 281 ? -68.333 14.072 116.299 1.00 79.69 281 LEU A CA 1
ATOM 2323 C C . LEU A 1 281 ? -68.904 15.348 116.926 1.00 79.69 281 LEU A C 1
ATOM 2325 O O . LEU A 1 281 ? -69.053 15.397 118.139 1.00 79.69 281 LEU A O 1
ATOM 2329 N N . ALA A 1 282 ? -69.290 16.357 116.139 1.00 77.25 282 ALA A N 1
ATOM 2330 C CA . ALA A 1 282 ? -70.101 17.468 116.636 1.00 77.25 282 ALA A CA 1
ATOM 2331 C C . ALA A 1 282 ? -71.481 16.963 117.085 1.00 77.25 282 ALA A C 1
ATOM 2333 O O . ALA A 1 282 ? -71.847 17.176 118.233 1.00 77.25 282 ALA A O 1
ATOM 2334 N N . ARG A 1 283 ? -72.182 16.183 116.249 1.00 79.94 283 ARG A N 1
ATOM 2335 C CA . ARG A 1 283 ? -73.470 15.556 116.597 1.00 79.94 283 ARG A CA 1
ATOM 2336 C C . ARG A 1 283 ? -73.373 14.623 117.800 1.00 79.94 283 ARG A C 1
ATOM 2338 O O . ARG A 1 283 ? -74.245 14.665 118.658 1.00 79.94 283 ARG A O 1
ATOM 2345 N N . THR A 1 284 ? -72.341 13.783 117.900 1.00 73.00 284 THR A N 1
ATOM 2346 C CA . THR A 1 284 ? -72.162 12.894 119.056 1.00 73.00 284 THR A CA 1
ATOM 2347 C C . THR A 1 284 ? -71.630 13.629 120.272 1.00 73.00 284 THR A C 1
ATOM 2349 O O . THR A 1 284 ? -71.870 13.145 121.368 1.00 73.00 284 THR A O 1
ATOM 2352 N N . LYS A 1 285 ? -71.000 14.805 120.130 1.00 72.81 285 LYS A N 1
ATOM 2353 C CA . LYS A 1 285 ? -70.669 15.705 121.245 1.00 72.81 285 LYS A CA 1
ATOM 2354 C C . LYS A 1 285 ? -71.874 16.517 121.720 1.00 72.81 285 LYS A C 1
ATOM 2356 O O . LYS A 1 285 ? -72.018 16.699 122.916 1.00 72.81 285 LYS A O 1
ATOM 2361 N N . GLU A 1 286 ? -72.777 16.929 120.838 1.00 69.94 286 GLU A N 1
ATOM 2362 C CA . GLU A 1 286 ? -74.085 17.500 121.191 1.00 69.94 286 GLU A CA 1
ATOM 2363 C C . GLU A 1 286 ? -74.975 16.429 121.849 1.00 69.94 286 GLU A C 1
ATOM 2365 O O . GLU A 1 286 ? -75.582 16.665 122.897 1.00 69.94 286 GLU A O 1
ATOM 2370 N N . ALA A 1 287 ? -74.972 15.205 121.309 1.00 63.31 287 ALA A N 1
ATOM 2371 C CA . ALA A 1 287 ? -75.597 14.039 121.928 1.00 63.31 287 ALA A CA 1
ATOM 2372 C C . ALA A 1 287 ? -74.906 13.635 123.242 1.00 63.31 287 ALA A C 1
ATOM 2374 O O . ALA A 1 287 ? -75.583 13.170 124.149 1.00 63.31 287 ALA A O 1
ATOM 2375 N N . LEU A 1 288 ? -73.589 13.833 123.388 1.00 57.50 288 LEU A N 1
ATOM 2376 C CA . LEU A 1 288 ? -72.873 13.610 124.647 1.00 57.50 288 LEU A CA 1
ATOM 2377 C C . LEU A 1 288 ? -73.086 14.734 125.646 1.00 57.50 288 LEU A C 1
ATOM 2379 O O . LEU A 1 288 ? -73.167 14.419 126.809 1.00 57.50 288 LEU A O 1
ATOM 2383 N N . GLN A 1 289 ? -73.268 15.993 125.257 1.00 55.28 289 GLN A N 1
ATOM 2384 C CA . GLN A 1 289 ? -73.571 17.070 126.205 1.00 55.28 289 GLN A CA 1
ATOM 2385 C C . GLN A 1 289 ? -75.024 16.990 126.686 1.00 55.28 289 GLN A C 1
ATOM 2387 O O . GLN A 1 289 ? -75.301 17.148 127.875 1.00 55.28 289 GLN A O 1
ATOM 2392 N N . THR A 1 290 ? -75.956 16.628 125.800 1.00 56.09 290 THR A N 1
ATOM 2393 C CA . THR A 1 290 ? -77.314 16.249 126.220 1.00 56.09 290 THR A CA 1
ATOM 2394 C C . THR A 1 290 ? -77.302 14.969 127.062 1.00 56.09 290 THR A C 1
ATOM 2396 O O . THR A 1 290 ? -77.970 14.936 128.093 1.00 56.09 290 THR A O 1
ATOM 2399 N N . ARG A 1 291 ? -76.497 13.950 126.725 1.00 49.91 291 ARG A N 1
ATOM 2400 C CA . ARG A 1 291 ? -76.357 12.723 127.530 1.00 49.91 291 ARG A CA 1
ATOM 2401 C C . ARG A 1 291 ? -75.592 12.932 128.838 1.00 49.91 291 ARG A C 1
ATOM 2403 O O . ARG A 1 291 ? -75.984 12.327 129.815 1.00 49.91 291 ARG A O 1
ATOM 2410 N N . GLU A 1 292 ? -74.587 13.789 128.941 1.00 44.44 292 GLU A N 1
ATOM 2411 C CA . GLU A 1 292 ? -73.849 14.096 130.179 1.00 44.44 292 GLU A CA 1
ATOM 2412 C C . GLU A 1 292 ? -74.765 14.820 131.174 1.00 44.44 292 GLU A C 1
ATOM 2414 O O . GLU A 1 292 ? -74.764 14.493 132.359 1.00 44.44 292 GLU A O 1
ATOM 2419 N N . HIS A 1 293 ? -75.673 15.674 130.687 1.00 43.34 293 HIS A N 1
ATOM 2420 C CA . HIS A 1 293 ? -76.786 16.194 131.488 1.00 43.34 293 HIS A CA 1
ATOM 2421 C C . HIS A 1 293 ? -77.812 15.126 131.937 1.00 43.34 293 HIS A C 1
ATOM 2423 O O . HIS A 1 293 ? -78.594 15.402 132.844 1.00 43.34 293 HIS A O 1
ATOM 2429 N N . HIS A 1 294 ? -77.816 13.919 131.355 1.00 40.44 294 HIS A N 1
ATOM 2430 C CA . HIS A 1 294 ? -78.797 12.850 131.624 1.00 40.44 294 HIS A CA 1
ATOM 2431 C C . HIS A 1 294 ? -78.184 11.497 132.067 1.00 40.44 294 HIS A C 1
ATOM 2433 O O . HIS A 1 294 ? -78.924 10.548 132.316 1.00 40.44 294 HIS A O 1
ATOM 2439 N N . SER A 1 295 ? -76.855 11.380 132.174 1.00 35.56 295 SER A N 1
ATOM 2440 C CA . SER A 1 295 ? -76.130 10.096 132.261 1.00 35.56 295 SER A CA 1
ATOM 2441 C C . SER A 1 295 ? -74.990 10.105 133.282 1.00 35.56 295 SER A C 1
ATOM 2443 O O . SER A 1 295 ? -74.097 9.259 133.215 1.00 35.56 295 SER A O 1
ATOM 2445 N N . SER A 1 296 ? -75.064 10.965 134.302 1.00 36.44 296 SER A N 1
ATOM 2446 C CA . SER A 1 296 ? -74.318 10.818 135.569 1.00 36.44 296 SER A CA 1
ATOM 2447 C C . SER A 1 296 ? -74.816 9.610 136.392 1.00 36.44 296 SER A C 1
ATOM 2449 O O . SER A 1 296 ? -75.087 9.718 137.588 1.00 36.44 296 SER A O 1
ATOM 2451 N N . ARG A 1 297 ? -75.019 8.460 135.731 1.00 34.91 297 ARG A N 1
ATOM 2452 C CA . ARG A 1 297 ? -75.525 7.200 136.288 1.00 34.91 297 ARG A CA 1
ATOM 2453 C C . ARG A 1 297 ? -75.192 6.006 135.372 1.00 34.91 297 ARG A C 1
ATOM 2455 O O . ARG A 1 297 ? -75.733 5.901 134.281 1.00 34.91 297 ARG A O 1
ATOM 2462 N N . SER A 1 298 ? -74.400 5.078 135.917 1.00 25.17 298 SER A N 1
ATOM 2463 C CA . SER A 1 298 ? -74.242 3.662 135.521 1.00 25.17 298 SER A CA 1
ATOM 2464 C C . SER A 1 298 ? -73.495 3.291 134.216 1.00 25.17 298 SER A C 1
ATOM 2466 O O . SER A 1 298 ? -74.080 3.254 133.143 1.00 25.17 298 SER A O 1
ATOM 2468 N N . MET A 1 299 ? -72.208 2.945 134.385 1.00 27.84 299 MET A N 1
ATOM 2469 C CA . MET A 1 299 ? -71.544 1.648 134.079 1.00 27.84 299 MET A CA 1
ATOM 2470 C C . MET A 1 299 ? -71.823 0.857 132.775 1.00 27.84 299 MET A C 1
ATOM 2472 O O . MET A 1 299 ? -72.972 0.575 132.469 1.00 27.84 299 MET A O 1
ATOM 2476 N N . GLU A 1 300 ? -70.712 0.384 132.168 1.00 27.41 300 GLU A N 1
ATOM 2477 C CA . GLU A 1 300 ? -70.440 -0.937 131.521 1.00 27.41 300 GLU A CA 1
ATOM 2478 C C . GLU A 1 300 ? -71.412 -1.482 130.435 1.00 27.41 300 GLU A C 1
ATOM 2480 O O . GLU A 1 300 ? -72.625 -1.424 130.561 1.00 27.41 300 GLU A O 1
ATOM 2485 N N . ALA A 1 301 ? -70.969 -2.067 129.312 1.00 26.33 301 ALA A N 1
ATOM 2486 C CA . ALA A 1 301 ? -69.942 -3.108 129.159 1.00 26.33 301 ALA A CA 1
ATOM 2487 C C . ALA A 1 301 ? -69.382 -3.210 127.709 1.00 26.33 301 ALA A C 1
ATOM 2489 O O . ALA A 1 301 ? -69.873 -2.542 126.800 1.00 26.33 301 ALA A O 1
ATOM 2490 N N . SER A 1 302 ? -68.372 -4.070 127.497 1.00 38.91 302 SER A N 1
ATOM 2491 C CA . SER A 1 302 ? -67.825 -4.443 126.169 1.00 38.91 302 SER A CA 1
ATOM 2492 C C . SER A 1 302 ? -68.716 -5.499 125.463 1.00 38.91 302 SER A C 1
ATOM 2494 O O . SER A 1 302 ? -69.578 -6.082 126.128 1.00 38.91 302 SER A O 1
ATOM 2496 N N . PRO A 1 303 ? -68.569 -5.750 124.141 1.00 45.00 303 PRO A N 1
ATOM 2497 C CA . PRO A 1 303 ? -67.524 -6.685 123.709 1.00 45.00 303 PRO A CA 1
ATOM 2498 C C . PRO A 1 303 ? -66.771 -6.297 122.416 1.00 45.00 303 PRO A C 1
ATOM 2500 O O . PRO A 1 303 ? -67.361 -5.965 121.385 1.00 45.00 303 PRO A O 1
ATOM 2503 N N . GLU A 1 304 ? -65.448 -6.456 122.465 1.00 45.19 304 GLU A N 1
ATOM 2504 C CA . GLU A 1 304 ? -64.598 -6.760 121.303 1.00 45.19 304 GLU A CA 1
ATOM 2505 C C . GLU A 1 304 ? -64.790 -8.250 120.897 1.00 45.19 304 GLU A C 1
ATOM 2507 O O . GLU A 1 304 ? -65.766 -8.866 121.312 1.00 45.19 304 GLU A O 1
ATOM 2512 N N . GLU A 1 305 ? -63.914 -8.843 120.072 1.00 46.84 305 GLU A N 1
ATOM 2513 C CA . GLU A 1 305 ? -64.043 -10.215 119.505 1.00 46.84 305 GLU A CA 1
ATOM 2514 C C . GLU A 1 305 ? -65.046 -10.382 118.335 1.00 46.84 305 GLU A C 1
ATOM 2516 O O . GLU A 1 305 ? -65.984 -11.184 118.363 1.00 46.84 305 GLU A O 1
ATOM 2521 N N . ARG A 1 306 ? -64.801 -9.674 117.220 1.00 43.53 306 ARG A N 1
ATOM 2522 C CA . ARG A 1 306 ? -65.382 -10.057 115.909 1.00 43.53 306 ARG A CA 1
ATOM 2523 C C . ARG A 1 306 ? -64.536 -9.769 114.668 1.00 43.53 306 ARG A C 1
ATOM 2525 O O . ARG A 1 306 ? -64.833 -10.315 113.611 1.00 43.53 306 ARG A O 1
ATOM 2532 N N . TRP A 1 307 ? -63.512 -8.925 114.771 1.00 48.47 307 TRP A N 1
ATOM 2533 C CA . TRP A 1 307 ? -62.777 -8.418 113.606 1.00 48.47 307 TRP A CA 1
ATOM 2534 C C . TRP A 1 307 ? -61.653 -9.342 113.119 1.00 48.47 307 TRP A C 1
ATOM 2536 O O . TRP A 1 307 ? -61.345 -9.350 111.927 1.00 48.47 307 TRP A O 1
ATOM 2546 N N . ASP A 1 308 ? -61.070 -10.149 114.005 1.00 57.16 308 ASP A N 1
ATOM 2547 C CA . ASP A 1 308 ? -59.802 -10.836 113.729 1.00 57.16 308 ASP A CA 1
ATOM 2548 C C . ASP A 1 308 ? -59.937 -11.981 112.717 1.00 57.16 308 ASP A C 1
ATOM 2550 O O . ASP A 1 308 ? -59.083 -12.152 111.849 1.00 57.16 308 ASP A O 1
ATOM 2554 N N . LEU A 1 309 ? -61.039 -12.738 112.762 1.00 56.31 309 LEU A N 1
ATOM 2555 C CA . LEU A 1 309 ? -61.269 -13.869 111.854 1.00 56.31 309 LEU A CA 1
ATOM 2556 C C . LEU A 1 309 ? -61.509 -13.433 110.401 1.00 56.31 309 LEU A C 1
ATOM 2558 O O . LEU A 1 309 ? -60.964 -14.048 109.485 1.00 56.31 309 LEU A O 1
ATOM 2562 N N . GLU A 1 310 ? -62.287 -12.371 110.178 1.00 59.69 310 GLU A N 1
ATOM 2563 C CA . GLU A 1 310 ? -62.583 -11.875 108.827 1.00 59.69 310 GLU A CA 1
ATOM 2564 C C . GLU A 1 310 ? -61.404 -11.079 108.243 1.00 59.69 310 GLU A C 1
ATOM 2566 O O . GLU A 1 310 ? -61.105 -11.197 107.052 1.00 59.69 310 GLU A O 1
ATOM 2571 N N . LEU A 1 311 ? -60.654 -10.355 109.085 1.00 65.38 311 LEU A N 1
ATOM 2572 C CA . LEU A 1 311 ? -59.398 -9.720 108.684 1.00 65.38 311 LEU A CA 1
ATOM 2573 C C . LEU A 1 311 ? -58.351 -10.763 108.261 1.00 65.38 311 LEU A C 1
ATOM 2575 O O . LEU A 1 311 ? -57.775 -10.636 107.182 1.00 65.38 311 LEU A O 1
ATOM 2579 N N . VAL A 1 312 ? -58.146 -11.823 109.052 1.00 64.31 312 VAL A N 1
ATOM 2580 C CA . VAL A 1 312 ? -57.208 -12.913 108.721 1.00 64.31 312 VAL A CA 1
ATOM 2581 C C . VAL A 1 312 ? -57.667 -13.717 107.497 1.00 64.31 312 VAL A C 1
ATOM 2583 O O . VAL A 1 312 ? -56.830 -14.147 106.702 1.00 64.31 312 VAL A O 1
ATOM 2586 N N . ALA A 1 313 ? -58.977 -13.897 107.289 1.00 66.44 313 ALA A N 1
ATOM 2587 C CA . ALA A 1 313 ? -59.502 -14.512 106.068 1.00 66.44 313 ALA A CA 1
ATOM 2588 C C . ALA A 1 313 ? -59.213 -13.657 104.821 1.00 66.44 313 ALA A C 1
ATOM 2590 O O . ALA A 1 313 ? -58.751 -14.192 103.811 1.00 66.44 313 ALA A O 1
ATOM 2591 N N . ARG A 1 314 ? -59.416 -12.332 104.897 1.00 72.00 314 ARG A N 1
ATOM 2592 C CA . ARG A 1 314 ? -59.093 -11.422 103.789 1.00 72.00 314 ARG A CA 1
ATOM 2593 C C . ARG A 1 314 ? -57.591 -11.368 103.515 1.00 72.00 314 ARG A C 1
ATOM 2595 O O . ARG A 1 314 ? -57.211 -11.501 102.356 1.00 72.00 314 ARG A O 1
ATOM 2602 N N . MET A 1 315 ? -56.749 -11.266 104.549 1.00 71.69 315 MET A N 1
ATOM 2603 C CA . MET A 1 315 ? -55.293 -11.262 104.360 1.00 71.69 315 MET A CA 1
ATOM 2604 C C . MET A 1 315 ? -54.795 -12.550 103.697 1.00 71.69 315 MET A C 1
ATOM 2606 O O . MET A 1 315 ? -54.002 -12.450 102.771 1.00 71.69 315 MET A O 1
ATOM 2610 N N . ARG A 1 316 ? -55.303 -13.738 104.066 1.00 71.25 316 ARG A N 1
ATOM 2611 C CA . ARG A 1 316 ? -54.943 -14.986 103.359 1.00 71.25 316 ARG A CA 1
ATOM 2612 C C . ARG A 1 316 ? -55.377 -14.988 101.890 1.00 71.25 316 ARG A C 1
ATOM 2614 O O . ARG A 1 316 ? -54.603 -15.391 101.031 1.00 71.25 316 ARG A O 1
ATOM 2621 N N . SER A 1 317 ? -56.575 -14.491 101.577 1.00 72.56 317 SER A N 1
ATOM 2622 C CA . SER A 1 317 ? -57.028 -14.385 100.181 1.00 72.56 317 SER A CA 1
ATOM 2623 C C . SER A 1 317 ? -56.211 -13.372 99.363 1.00 72.56 317 SER A C 1
ATOM 2625 O O . SER A 1 317 ? -56.007 -13.564 98.164 1.00 72.56 317 SER A O 1
ATOM 2627 N N . GLU A 1 318 ? -55.710 -12.308 99.993 1.00 74.44 318 GLU A N 1
ATOM 2628 C CA . GLU A 1 318 ? -54.794 -11.344 99.373 1.00 74.44 318 GLU A CA 1
ATOM 2629 C C . GLU A 1 318 ? -53.380 -11.942 99.206 1.00 74.44 318 GLU A C 1
ATOM 2631 O O . GLU A 1 318 ? -52.793 -11.818 98.132 1.00 74.44 318 GLU A O 1
ATOM 2636 N N . GLU A 1 319 ? -52.880 -12.675 100.204 1.00 74.94 319 GLU A N 1
ATOM 2637 C CA . GLU A 1 319 ? -51.595 -13.393 100.210 1.00 74.94 319 GLU A CA 1
ATOM 2638 C C . GLU A 1 319 ? -51.523 -14.498 99.138 1.00 74.94 319 GLU A C 1
ATOM 2640 O O . GLU A 1 319 ? -50.501 -14.631 98.469 1.00 74.94 319 GLU A O 1
ATOM 2645 N N . GLU A 1 320 ? -52.617 -15.226 98.886 1.00 78.19 320 GLU A N 1
ATOM 2646 C CA . GLU A 1 320 ? -52.729 -16.196 97.782 1.00 78.19 320 GLU A CA 1
ATOM 2647 C C . GLU A 1 320 ? -52.836 -15.525 96.398 1.00 78.19 320 GLU A C 1
ATOM 2649 O O . GLU A 1 320 ? -52.356 -16.057 95.392 1.00 78.19 320 GLU A O 1
ATOM 2654 N N . ARG A 1 321 ? -53.453 -14.338 96.317 1.00 82.50 321 ARG A N 1
ATOM 2655 C CA . ARG A 1 321 ? -53.728 -13.636 95.049 1.00 82.50 321 ARG A CA 1
ATOM 2656 C C . ARG A 1 321 ? -52.546 -12.808 94.539 1.00 82.50 321 ARG A C 1
ATOM 2658 O O . ARG A 1 321 ? -52.323 -12.746 93.326 1.00 82.50 321 ARG A O 1
ATOM 2665 N N . LEU A 1 322 ? -51.794 -12.179 95.441 1.00 86.56 322 LEU A N 1
ATOM 2666 C CA . LEU A 1 322 ? -50.604 -11.383 95.133 1.00 86.56 322 LEU A CA 1
ATOM 2667 C C . LEU A 1 322 ? -49.566 -12.115 94.253 1.00 86.56 322 LEU A C 1
ATOM 2669 O O . LEU A 1 322 ? -49.195 -11.544 93.225 1.00 86.56 322 LEU A O 1
ATOM 2673 N N . PRO A 1 323 ? -49.110 -13.352 94.556 1.00 85.06 323 PRO A N 1
ATOM 2674 C CA . PRO A 1 323 ? -48.109 -14.038 93.736 1.00 85.06 323 PRO A CA 1
ATOM 2675 C C . PRO A 1 323 ? -48.619 -14.367 92.328 1.00 85.06 323 PRO A C 1
ATOM 2677 O O . PRO A 1 323 ? -47.865 -14.218 91.370 1.00 85.06 323 PRO A O 1
ATOM 2680 N N . ILE A 1 324 ? -49.898 -14.730 92.171 1.00 84.75 324 ILE A N 1
ATOM 2681 C CA . ILE A 1 324 ? -50.506 -15.002 90.855 1.00 84.75 324 ILE A CA 1
ATOM 2682 C C . ILE A 1 324 ? -50.507 -13.729 89.996 1.00 84.75 324 ILE A C 1
ATOM 2684 O O . ILE A 1 324 ? -50.133 -13.762 88.821 1.00 84.75 324 ILE A O 1
ATOM 2688 N N . GLN A 1 325 ? -50.883 -12.590 90.586 1.00 87.88 325 GLN A N 1
ATOM 2689 C CA . GLN A 1 325 ? -50.871 -11.296 89.903 1.00 87.88 325 GLN A CA 1
ATOM 2690 C C . GLN A 1 325 ? -49.440 -10.845 89.558 1.00 87.88 325 GLN A C 1
ATOM 2692 O O . GLN A 1 325 ? -49.202 -10.341 88.462 1.00 87.88 325 GLN A O 1
ATOM 2697 N N . LEU A 1 326 ? -48.475 -11.077 90.451 1.00 88.62 326 LEU A N 1
ATOM 2698 C CA . LEU A 1 326 ? -47.071 -10.720 90.244 1.00 88.62 326 LEU A CA 1
ATOM 2699 C C . LEU A 1 326 ? -46.399 -11.607 89.178 1.00 88.62 326 LEU A C 1
ATOM 2701 O O . LEU A 1 326 ? -45.623 -11.109 88.362 1.00 88.62 326 LEU A O 1
ATOM 2705 N N . GLU A 1 327 ? -46.747 -12.895 89.101 1.00 90.38 327 GLU A N 1
ATOM 2706 C CA . GLU A 1 327 ? -46.289 -13.788 88.030 1.00 90.38 327 GLU A CA 1
ATOM 2707 C C . GLU A 1 327 ? -46.927 -13.443 86.672 1.00 90.38 327 GLU A C 1
ATOM 2709 O O . GLU A 1 327 ? -46.257 -13.536 85.641 1.00 90.38 327 GLU A O 1
ATOM 2714 N N . ALA A 1 328 ? -48.188 -12.996 86.649 1.00 88.81 328 ALA A N 1
ATOM 2715 C CA . ALA A 1 328 ? -48.832 -12.489 85.437 1.00 88.81 328 ALA A CA 1
ATOM 2716 C C . ALA A 1 328 ? -48.128 -11.225 84.910 1.00 88.81 328 ALA A C 1
ATOM 2718 O O . ALA A 1 328 ? -47.735 -11.193 83.742 1.00 88.81 328 ALA A O 1
ATOM 2719 N N . SER A 1 329 ? -47.864 -10.236 85.775 1.00 86.19 329 SER A N 1
ATOM 2720 C CA . SER A 1 329 ? -47.077 -9.047 85.415 1.00 86.19 329 SER A CA 1
ATOM 2721 C C . SER A 1 329 ? -45.686 -9.418 84.895 1.00 86.19 329 SER A C 1
ATOM 2723 O O . SER A 1 329 ? -45.285 -8.943 83.838 1.00 86.19 329 SER A O 1
ATOM 2725 N N . ARG A 1 330 ? -44.983 -10.346 85.559 1.00 92.62 330 ARG A N 1
ATOM 2726 C CA . ARG A 1 330 ? -43.653 -10.830 85.141 1.00 92.62 330 ARG A CA 1
ATOM 2727 C C . ARG A 1 330 ? -43.661 -11.579 83.798 1.00 92.62 330 ARG A C 1
ATOM 2729 O O . ARG A 1 330 ? -42.644 -11.626 83.108 1.00 92.62 330 ARG A O 1
ATOM 2736 N N . LYS A 1 331 ? -44.783 -12.191 83.403 1.00 92.25 331 LYS A N 1
ATOM 2737 C CA . LYS A 1 331 ? -44.950 -12.794 82.064 1.00 92.25 331 LYS A CA 1
ATOM 2738 C C . LYS A 1 331 ? -45.132 -11.719 80.989 1.00 92.25 331 LYS A C 1
ATOM 2740 O O . LYS A 1 331 ? -44.517 -11.830 79.931 1.00 92.25 331 LYS A O 1
ATOM 2745 N N . ILE A 1 332 ? -45.900 -10.668 81.284 1.00 92.38 332 ILE A N 1
ATOM 2746 C CA . ILE A 1 332 ? -46.067 -9.506 80.397 1.00 92.38 332 ILE A CA 1
ATOM 2747 C C . ILE A 1 332 ? -44.727 -8.773 80.232 1.00 92.38 332 ILE A C 1
ATOM 2749 O O . ILE A 1 332 ? -44.283 -8.575 79.105 1.00 92.38 332 ILE A O 1
ATOM 2753 N N . GLU A 1 333 ? -44.034 -8.474 81.332 1.00 92.62 333 GLU A N 1
ATOM 2754 C CA . GLU A 1 333 ? -42.698 -7.859 81.367 1.00 92.62 333 GLU A CA 1
ATOM 2755 C C . GLU A 1 333 ? -41.706 -8.582 80.437 1.00 92.62 333 GLU A C 1
ATOM 2757 O O . GLU A 1 333 ? -41.113 -7.962 79.557 1.00 92.62 333 GLU A O 1
ATOM 2762 N N . LYS A 1 334 ? -41.601 -9.914 80.552 1.00 93.94 334 LYS A N 1
ATOM 2763 C CA . LYS A 1 334 ? -40.756 -10.739 79.672 1.00 93.94 334 LYS A CA 1
ATOM 2764 C C . LYS A 1 334 ? -41.157 -10.666 78.199 1.00 93.94 334 LYS A C 1
ATOM 2766 O O . LYS A 1 334 ? -40.283 -10.681 77.336 1.00 93.94 334 LYS A O 1
ATOM 2771 N N . SER A 1 335 ? -42.456 -10.607 77.895 1.00 92.19 335 SER A N 1
ATOM 2772 C CA . SER A 1 335 ? -42.925 -10.476 76.508 1.00 92.19 335 SER A CA 1
ATOM 2773 C C . SER A 1 335 ? -42.584 -9.106 75.911 1.00 92.19 335 SER A C 1
ATOM 2775 O O . SER A 1 335 ? -42.174 -9.035 74.756 1.00 92.19 335 SER A O 1
ATOM 2777 N N . LEU A 1 336 ? -42.644 -8.039 76.718 1.00 93.94 336 LEU A N 1
ATOM 2778 C CA . LEU A 1 336 ? -42.224 -6.695 76.320 1.00 93.94 336 LEU A CA 1
ATOM 2779 C C . LEU A 1 336 ? -40.701 -6.612 76.143 1.00 93.94 336 LEU A C 1
ATOM 2781 O O . LEU A 1 336 ? -40.244 -6.072 75.144 1.00 93.94 336 LEU A O 1
ATOM 2785 N N . GLN A 1 337 ? -39.912 -7.208 77.043 1.00 94.00 337 GLN A N 1
ATOM 2786 C CA . GLN A 1 337 ? -38.450 -7.301 76.907 1.00 94.00 337 GLN A CA 1
ATOM 2787 C C . GLN A 1 337 ? -38.035 -8.040 75.621 1.00 94.00 337 GLN A C 1
ATOM 2789 O O . GLN A 1 337 ? -37.133 -7.590 74.915 1.00 94.00 337 GLN A O 1
ATOM 2794 N N . ALA A 1 338 ? -38.718 -9.138 75.279 1.00 94.25 338 ALA A N 1
ATOM 2795 C CA . ALA A 1 338 ? -38.477 -9.870 74.035 1.00 94.25 338 ALA A CA 1
ATOM 2796 C C . ALA A 1 338 ? -38.854 -9.053 72.784 1.00 94.25 338 ALA A C 1
ATOM 2798 O O . ALA A 1 338 ? -38.109 -9.057 71.804 1.00 94.25 338 ALA A O 1
ATOM 2799 N N . GLU A 1 339 ? -39.973 -8.325 72.817 1.00 94.31 339 GLU A N 1
ATOM 2800 C CA . GLU A 1 339 ? -40.401 -7.469 71.704 1.00 94.31 339 GLU A CA 1
ATOM 2801 C C . GLU A 1 339 ? -39.481 -6.248 71.530 1.00 94.31 339 GLU A C 1
ATOM 2803 O O . GLU A 1 339 ? -39.127 -5.909 70.404 1.00 94.31 339 GLU A O 1
ATOM 2808 N N . VAL A 1 340 ? -39.000 -5.643 72.622 1.00 94.06 340 VAL A N 1
ATOM 2809 C CA . VAL A 1 340 ? -37.983 -4.577 72.583 1.00 94.06 340 VAL A CA 1
ATOM 2810 C C . VAL A 1 340 ? -36.692 -5.078 71.932 1.00 94.06 340 VAL A C 1
ATOM 2812 O O . VAL A 1 340 ? -36.199 -4.425 71.017 1.00 94.06 340 VAL A O 1
ATOM 2815 N N . ALA A 1 341 ? -36.190 -6.261 72.306 1.00 93.88 341 ALA A N 1
ATOM 2816 C CA . ALA A 1 341 ? -35.009 -6.854 71.670 1.00 93.88 341 ALA A CA 1
ATOM 2817 C C . ALA A 1 341 ? -35.233 -7.168 70.173 1.00 93.88 341 ALA A C 1
ATOM 2819 O O . ALA A 1 341 ? -34.337 -6.976 69.344 1.00 93.88 341 ALA A O 1
ATOM 2820 N N . ARG A 1 342 ? -36.445 -7.602 69.796 1.00 97.19 342 ARG A N 1
ATOM 2821 C CA . ARG A 1 342 ? -36.835 -7.836 68.394 1.00 97.19 342 ARG A CA 1
ATOM 2822 C C . ARG A 1 342 ? -36.908 -6.537 67.584 1.00 97.19 342 ARG A C 1
ATOM 2824 O O . ARG A 1 342 ? -36.539 -6.523 66.412 1.00 97.19 342 ARG A O 1
ATOM 2831 N N . LEU A 1 343 ? -37.368 -5.445 68.193 1.00 95.69 343 LEU A N 1
ATOM 2832 C CA . LEU A 1 343 ? -37.428 -4.127 67.558 1.00 95.69 343 LEU A CA 1
ATOM 2833 C C . LEU A 1 343 ? -36.045 -3.463 67.474 1.00 95.69 343 LEU A C 1
ATOM 2835 O O . LEU A 1 343 ? -35.749 -2.855 66.452 1.00 95.69 343 LEU A O 1
ATOM 2839 N N . GLN A 1 344 ? -35.183 -3.633 68.482 1.00 95.88 344 GLN A N 1
ATOM 2840 C CA . GLN A 1 344 ? -33.784 -3.182 68.462 1.00 95.88 344 GLN A CA 1
ATOM 2841 C C . GLN A 1 344 ? -33.007 -3.845 67.319 1.00 95.88 344 GLN A C 1
ATOM 2843 O O . GLN A 1 344 ? -32.542 -3.154 66.417 1.00 95.88 344 GLN A O 1
ATOM 2848 N N . THR A 1 345 ? -32.995 -5.179 67.264 1.00 95.69 345 THR A N 1
ATOM 2849 C CA . THR A 1 345 ? -32.325 -5.929 66.183 1.00 95.69 345 THR A CA 1
ATOM 2850 C C . THR A 1 345 ? -32.912 -5.636 64.794 1.00 95.69 345 THR A C 1
ATOM 2852 O O . THR A 1 345 ? -32.174 -5.552 63.810 1.00 95.69 345 THR A O 1
ATOM 2855 N N . SER A 1 346 ? -34.227 -5.404 64.687 1.00 96.75 346 SER A N 1
ATOM 2856 C CA . SER A 1 346 ? -34.856 -4.969 63.431 1.00 96.75 346 SER A CA 1
ATOM 2857 C C . SER A 1 346 ? -34.501 -3.530 63.034 1.00 96.75 346 SER A C 1
ATOM 2859 O O . SER A 1 346 ? -34.472 -3.235 61.839 1.00 96.75 346 SER A O 1
ATOM 2861 N N . LEU A 1 347 ? -34.262 -2.633 63.995 1.00 96.19 347 LEU A N 1
ATOM 2862 C CA . LEU A 1 347 ? -33.838 -1.252 63.752 1.00 96.19 347 LEU A CA 1
ATOM 2863 C C . LEU A 1 347 ? -32.363 -1.198 63.343 1.00 96.19 347 LEU A C 1
ATOM 2865 O O . LEU A 1 347 ? -32.025 -0.527 62.373 1.00 96.19 347 LEU A O 1
ATOM 2869 N N . GLU A 1 348 ? -31.506 -1.953 64.029 1.00 96.50 348 GLU A N 1
ATOM 2870 C CA . GLU A 1 348 ? -30.088 -2.126 63.700 1.00 96.50 348 GLU A CA 1
ATOM 2871 C C . GLU A 1 348 ? -29.923 -2.659 62.269 1.00 96.50 348 GLU A C 1
ATOM 2873 O O . GLU A 1 348 ? -29.232 -2.042 61.460 1.00 96.50 348 GLU A O 1
ATOM 2878 N N . SER A 1 349 ? -30.650 -3.727 61.911 1.00 95.88 349 SER A N 1
ATOM 2879 C CA . SER A 1 349 ? -30.637 -4.306 60.557 1.00 95.88 349 SER A CA 1
ATOM 2880 C C . SER A 1 349 ? -31.221 -3.385 59.473 1.00 95.88 349 SER A C 1
ATOM 2882 O O . SER A 1 349 ? -30.839 -3.491 58.306 1.00 95.88 349 SER A O 1
ATOM 2884 N N . ALA A 1 350 ? -32.131 -2.471 59.827 1.00 93.25 350 ALA A N 1
ATOM 2885 C CA . ALA A 1 350 ? -32.595 -1.434 58.909 1.00 93.25 350 ALA A CA 1
ATOM 2886 C C . ALA A 1 350 ? -31.550 -0.315 58.747 1.00 93.25 350 ALA A C 1
ATOM 2888 O O . ALA A 1 350 ? -31.338 0.170 57.636 1.00 93.25 350 ALA A O 1
ATOM 2889 N N . ASN A 1 351 ? -30.868 0.065 59.831 1.00 93.19 351 ASN A N 1
ATOM 2890 C CA . ASN A 1 351 ? -29.858 1.118 59.828 1.00 93.19 351 ASN A CA 1
ATOM 2891 C C . ASN A 1 351 ? -28.604 0.714 59.037 1.00 93.19 351 ASN A C 1
ATOM 2893 O O . ASN A 1 351 ? -28.159 1.488 58.192 1.00 93.19 351 ASN A O 1
ATOM 2897 N N . THR A 1 352 ? -28.087 -0.509 59.223 1.00 95.69 352 THR A N 1
ATOM 2898 C CA . THR A 1 352 ? -26.962 -1.017 58.411 1.00 95.69 352 THR A CA 1
ATOM 2899 C C . THR A 1 352 ? -27.300 -0.980 56.924 1.00 95.69 352 THR A C 1
ATOM 2901 O O . THR A 1 352 ? -26.521 -0.463 56.130 1.00 95.69 352 THR A O 1
ATOM 2904 N N . LYS A 1 353 ? -28.509 -1.413 56.549 1.00 96.25 353 LYS A N 1
ATOM 2905 C CA . LYS A 1 353 ? -28.968 -1.401 55.157 1.00 96.25 353 LYS A CA 1
ATOM 2906 C C . LYS A 1 353 ? -29.131 0.011 54.579 1.00 96.25 353 LYS A C 1
ATOM 2908 O O . LYS A 1 353 ? -28.878 0.221 53.394 1.00 96.25 353 LYS A O 1
ATOM 2913 N N . CYS A 1 354 ? -29.523 0.992 55.391 1.00 92.25 354 CYS A N 1
ATOM 2914 C CA . CYS A 1 354 ? -29.523 2.400 54.984 1.00 92.25 354 CYS A CA 1
ATOM 2915 C C . CYS A 1 354 ? -28.098 2.933 54.752 1.00 92.25 354 CYS A C 1
ATOM 2917 O O . CYS A 1 354 ? -27.881 3.661 53.785 1.00 92.25 354 CYS A O 1
ATOM 2919 N N . ILE A 1 355 ? -27.129 2.548 55.590 1.00 94.69 355 ILE A N 1
ATOM 2920 C CA . ILE A 1 355 ? -25.713 2.922 55.436 1.00 94.69 355 ILE A CA 1
ATOM 2921 C C . ILE A 1 355 ? -25.111 2.272 54.178 1.00 94.69 355 ILE A C 1
ATOM 2923 O O . ILE A 1 355 ? -24.474 2.965 53.385 1.00 94.69 355 ILE A O 1
ATOM 2927 N N . GLU A 1 356 ? -25.374 0.982 53.943 1.00 96.06 356 GLU A N 1
ATOM 2928 C CA . GLU A 1 356 ? -24.977 0.248 52.729 1.00 96.06 356 GLU A CA 1
ATOM 2929 C C . GLU A 1 356 ? -25.479 0.947 51.456 1.00 96.06 356 GLU A C 1
ATOM 2931 O O . GLU A 1 356 ? -24.677 1.311 50.592 1.00 96.06 356 GLU A O 1
ATOM 2936 N N . LEU A 1 357 ? -26.791 1.208 51.377 1.00 95.06 357 LEU A N 1
ATOM 2937 C CA . LEU A 1 357 ? -27.422 1.866 50.229 1.00 95.06 357 LEU A CA 1
ATOM 2938 C C . LEU A 1 357 ? -26.923 3.303 50.028 1.00 95.06 357 LEU A C 1
ATOM 2940 O O . LEU A 1 357 ? -26.715 3.723 48.892 1.00 95.06 357 LEU A O 1
ATOM 2944 N N . ASN A 1 358 ? -26.692 4.058 51.106 1.00 93.94 358 ASN A N 1
ATOM 2945 C CA . ASN A 1 358 ? -26.100 5.392 51.014 1.00 93.94 358 ASN A CA 1
ATOM 2946 C C . ASN A 1 358 ? -24.657 5.329 50.475 1.00 93.94 358 ASN A C 1
ATOM 2948 O O . ASN A 1 358 ? -24.276 6.137 49.630 1.00 93.94 358 ASN A O 1
ATOM 2952 N N . GLY A 1 359 ? -23.879 4.325 50.893 1.00 96.06 359 GLY A N 1
ATOM 2953 C CA . GLY A 1 359 ? -22.547 4.049 50.356 1.00 96.06 359 GLY A CA 1
ATOM 2954 C C . GLY A 1 359 ? -22.555 3.705 48.863 1.00 96.06 359 GLY A C 1
ATOM 2955 O O . GLY A 1 359 ? -21.720 4.220 48.121 1.00 96.06 359 GLY A O 1
ATOM 2956 N N . ASP A 1 360 ? -23.509 2.893 48.397 1.00 95.75 360 ASP A N 1
ATOM 2957 C CA . ASP A 1 360 ? -23.679 2.591 46.966 1.00 95.75 360 ASP A CA 1
ATOM 2958 C C . ASP A 1 360 ? -24.080 3.824 46.151 1.00 95.75 360 ASP A C 1
ATOM 2960 O O . ASP A 1 360 ? -23.531 4.062 45.072 1.00 95.75 360 ASP A O 1
ATOM 2964 N N . VAL A 1 361 ? -24.982 4.657 46.681 1.00 93.62 361 VAL A N 1
ATOM 2965 C CA . VAL A 1 361 ? -25.366 5.925 46.048 1.00 93.62 361 VAL A CA 1
ATOM 2966 C C . VAL A 1 361 ? -24.159 6.861 45.926 1.00 93.62 361 VAL A C 1
ATOM 2968 O O . VAL A 1 361 ? -23.959 7.436 44.855 1.00 93.62 361 VAL A O 1
ATOM 2971 N N . ILE A 1 362 ? -23.322 6.984 46.962 1.00 95.00 362 ILE A N 1
ATOM 2972 C CA . ILE A 1 362 ? -22.094 7.798 46.918 1.00 95.00 362 ILE A CA 1
ATOM 2973 C C . ILE A 1 362 ? -21.107 7.242 45.881 1.00 95.00 362 ILE A C 1
ATOM 2975 O O . ILE A 1 362 ? -20.662 7.993 45.011 1.00 95.00 362 ILE A O 1
ATOM 2979 N N . ARG A 1 363 ? -20.830 5.927 45.900 1.00 96.62 363 ARG A N 1
ATOM 2980 C CA . ARG A 1 363 ? -19.963 5.255 44.910 1.00 96.62 363 ARG A CA 1
ATOM 2981 C C . ARG A 1 363 ? -20.424 5.520 43.473 1.00 96.62 363 ARG A C 1
ATOM 2983 O O . ARG A 1 363 ? -19.610 5.893 42.631 1.00 96.62 363 ARG A O 1
ATOM 2990 N N . SER A 1 364 ? -21.725 5.400 43.207 1.00 94.00 364 SER A N 1
ATOM 2991 C CA . SER A 1 364 ? -22.303 5.636 41.879 1.00 94.00 364 SER A CA 1
ATOM 2992 C C . SER A 1 364 ? -22.174 7.099 41.421 1.00 94.00 364 SER A C 1
ATOM 2994 O O . SER A 1 364 ? -21.851 7.353 40.260 1.00 94.00 364 SER A O 1
ATOM 2996 N N . HIS A 1 365 ? -22.339 8.074 42.325 1.00 95.38 365 HIS A N 1
ATOM 2997 C CA . HIS A 1 365 ? -22.118 9.492 42.009 1.00 95.38 365 HIS A CA 1
ATOM 2998 C C . HIS A 1 365 ? -20.641 9.815 41.727 1.00 95.38 365 HIS A C 1
ATOM 3000 O O . HIS A 1 365 ? -20.348 10.666 40.884 1.00 95.38 365 HIS A O 1
ATOM 3006 N N . GLU A 1 366 ? -19.697 9.158 42.406 1.00 96.69 366 GLU A N 1
ATOM 3007 C CA . GLU A 1 366 ? -18.269 9.310 42.109 1.00 96.69 366 GLU A CA 1
ATOM 3008 C C . GLU A 1 366 ? -17.872 8.682 40.773 1.00 96.69 366 GLU A C 1
ATOM 3010 O O . GLU A 1 366 ? -17.133 9.300 40.008 1.00 96.69 366 GLU A O 1
ATOM 3015 N N . GLU A 1 367 ? -18.366 7.481 40.468 1.00 95.88 367 GLU A N 1
ATOM 3016 C CA . GLU A 1 367 ? -18.123 6.820 39.184 1.00 95.88 367 GLU A CA 1
ATOM 3017 C C . GLU A 1 367 ? -18.680 7.652 38.020 1.00 95.88 367 GLU A C 1
ATOM 3019 O O . GLU A 1 367 ? -17.968 7.915 37.048 1.00 95.88 367 GLU A O 1
ATOM 3024 N N . MET A 1 368 ? -19.905 8.171 38.160 1.00 90.56 368 MET A N 1
ATOM 3025 C CA . MET A 1 368 ? -20.509 9.066 37.172 1.00 90.56 368 MET A CA 1
ATOM 3026 C C . MET A 1 368 ? -19.665 10.332 36.954 1.00 90.56 368 MET A C 1
ATOM 3028 O O . MET A 1 368 ? -19.403 10.694 35.808 1.00 90.56 368 MET A O 1
ATOM 3032 N N . ARG A 1 369 ? -19.150 10.951 38.028 1.00 97.50 369 ARG A N 1
ATOM 3033 C CA . ARG A 1 369 ? -18.255 12.119 37.936 1.00 97.50 369 ARG A CA 1
ATOM 3034 C C . ARG A 1 369 ? -16.961 11.801 37.179 1.00 97.50 369 ARG A C 1
ATOM 3036 O O . ARG A 1 369 ? -16.575 12.561 36.294 1.00 97.50 369 ARG A O 1
ATOM 3043 N N . ARG A 1 370 ? -16.320 10.659 37.466 1.00 98.06 370 ARG A N 1
ATOM 3044 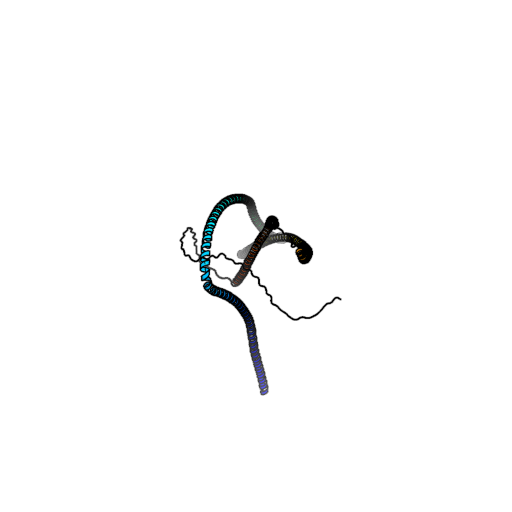C CA . ARG A 1 370 ? -15.109 10.210 36.747 1.00 98.06 370 ARG A CA 1
ATOM 3045 C C . ARG A 1 370 ? -15.394 10.044 35.249 1.00 98.06 370 ARG A C 1
ATOM 3047 O O . ARG A 1 370 ? -14.620 10.520 34.422 1.00 98.06 370 ARG A O 1
ATOM 3054 N N . ILE A 1 371 ? -16.534 9.449 34.889 1.00 94.12 371 ILE A N 1
ATOM 3055 C CA . ILE A 1 371 ? -16.964 9.286 33.490 1.00 94.12 371 ILE A CA 1
ATOM 3056 C C . ILE A 1 371 ? -17.217 10.649 32.813 1.00 94.12 371 ILE A C 1
ATOM 3058 O O . ILE A 1 371 ? -16.823 10.842 31.660 1.00 94.12 371 ILE A O 1
ATOM 3062 N N . GLU A 1 372 ? -17.815 11.623 33.506 1.00 94.75 372 GLU A N 1
ATOM 3063 C CA . GLU A 1 372 ? -18.008 12.988 32.987 1.00 94.75 372 GLU A CA 1
ATOM 3064 C C . GLU A 1 372 ? -16.684 13.738 32.757 1.00 94.75 372 GLU A C 1
ATOM 3066 O O . GLU A 1 372 ? -16.524 14.431 31.741 1.00 94.75 372 GLU A O 1
ATOM 3071 N N . GLU A 1 373 ? -15.714 13.574 33.658 1.00 96.25 373 GLU A N 1
ATOM 3072 C CA . GLU A 1 373 ? -14.358 14.120 33.538 1.00 96.25 373 GLU A CA 1
ATOM 3073 C C . GLU A 1 373 ? -13.595 13.480 32.363 1.00 96.25 373 GLU A C 1
ATOM 3075 O O . GLU A 1 373 ? -13.023 14.191 31.527 1.00 96.25 373 GLU A O 1
ATOM 3080 N N . GLU A 1 374 ? -13.648 12.152 32.214 1.00 95.25 374 GLU A N 1
ATOM 3081 C CA . GLU A 1 374 ? -13.021 11.442 31.094 1.00 95.25 374 GLU A CA 1
ATOM 3082 C C . GLU A 1 374 ? -13.669 11.771 29.742 1.00 95.25 374 GLU A C 1
ATOM 3084 O O . GLU A 1 374 ? -12.961 12.018 28.757 1.00 95.25 374 GLU A O 1
ATOM 3089 N N . HIS A 1 375 ? -15.001 11.862 29.684 1.00 93.44 375 HIS A N 1
ATOM 3090 C CA . HIS A 1 375 ? -15.726 12.340 28.506 1.00 93.44 375 HIS A CA 1
ATOM 3091 C C . HIS A 1 375 ? -15.323 13.781 28.158 1.00 93.44 375 HIS A C 1
ATOM 3093 O O . HIS A 1 375 ? -15.086 14.093 26.987 1.00 93.44 375 HIS A O 1
ATOM 3099 N N . SER A 1 376 ? -15.158 14.653 29.155 1.00 96.50 376 SER A N 1
ATOM 3100 C CA . SER A 1 376 ? -14.692 16.031 28.957 1.00 96.50 376 SER A CA 1
ATOM 3101 C C . SER A 1 376 ? -13.249 16.090 28.433 1.00 96.50 376 SER A C 1
ATOM 3103 O O . SER A 1 376 ? -12.966 16.843 27.492 1.00 96.50 376 SER A O 1
ATOM 3105 N N . ARG A 1 377 ? -12.355 15.232 28.945 1.00 97.31 377 ARG A N 1
ATOM 3106 C CA . ARG A 1 377 ? -10.981 15.038 28.443 1.00 97.31 377 ARG A CA 1
ATOM 3107 C C . ARG A 1 377 ? -10.977 14.559 26.986 1.00 97.31 377 ARG A C 1
ATOM 3109 O O . ARG A 1 377 ? -10.286 15.146 26.150 1.00 97.31 377 ARG A O 1
ATOM 3116 N N . CYS A 1 378 ? -11.789 13.554 26.652 1.00 92.12 378 CYS A N 1
ATOM 3117 C CA . CYS A 1 378 ? -11.950 13.045 25.287 1.00 92.12 378 CYS A CA 1
ATOM 3118 C C . CYS A 1 378 ? -12.470 14.138 24.333 1.00 92.12 378 CYS A C 1
ATOM 3120 O O . CYS A 1 378 ? -11.883 14.403 23.282 1.00 92.12 378 CYS A O 1
ATOM 3122 N N . LYS A 1 379 ? -13.513 14.870 24.739 1.00 97.44 379 LYS A N 1
ATOM 3123 C CA . LYS A 1 379 ? -14.106 15.998 24.000 1.00 97.44 379 LYS A CA 1
ATOM 3124 C C . LYS A 1 379 ? -13.091 17.115 23.721 1.00 97.44 379 LYS A C 1
ATOM 3126 O O . LYS A 1 379 ? -13.145 17.737 22.656 1.00 97.44 379 LYS A O 1
ATOM 3131 N N . LEU A 1 380 ? -12.137 17.350 24.626 1.00 96.81 380 LEU A N 1
ATOM 3132 C CA . LEU A 1 380 ? -11.024 18.282 24.418 1.00 96.81 380 LEU A CA 1
ATOM 3133 C C . LEU A 1 380 ? -9.985 17.740 23.418 1.00 96.81 380 LEU A C 1
ATOM 3135 O O . LEU A 1 380 ? -9.555 18.478 22.528 1.00 96.81 380 LEU A O 1
ATOM 3139 N N . GLN A 1 381 ? -9.626 16.455 23.497 1.00 96.38 381 GLN A N 1
ATOM 3140 C CA . GLN A 1 381 ? -8.745 15.809 22.515 1.00 96.38 381 GLN A CA 1
ATOM 3141 C C . GLN A 1 381 ? -9.356 15.826 21.103 1.00 96.38 381 GLN A C 1
ATOM 3143 O O . GLN A 1 381 ? -8.685 16.224 20.152 1.00 96.38 381 GLN A O 1
ATOM 3148 N N . VAL A 1 382 ? -10.648 15.511 20.955 1.00 92.50 382 VAL A N 1
ATOM 3149 C CA . VAL A 1 382 ? -11.366 15.587 19.669 1.00 92.50 382 VAL A CA 1
ATOM 3150 C C . VAL A 1 382 ? -11.336 17.008 19.090 1.00 92.50 382 VAL A C 1
ATOM 3152 O O . VAL A 1 382 ? -11.109 17.171 17.890 1.00 92.50 382 VAL A O 1
ATOM 3155 N N . LYS A 1 383 ? -11.489 18.054 19.918 1.00 96.50 383 LYS A N 1
ATOM 3156 C CA . LYS A 1 383 ? -11.292 19.452 19.481 1.00 96.50 383 LYS A CA 1
ATOM 3157 C C . LYS A 1 383 ? -9.857 19.702 18.993 1.00 96.50 383 LYS A C 1
ATOM 3159 O O . LYS A 1 383 ? -9.683 20.283 17.923 1.00 96.50 383 LYS A O 1
ATOM 3164 N N . LYS A 1 384 ? -8.841 19.233 19.731 1.00 97.88 384 LYS A N 1
ATOM 3165 C CA . LYS A 1 384 ? -7.414 19.367 19.373 1.00 97.88 384 LYS A CA 1
ATOM 3166 C C . LYS A 1 384 ? -7.096 18.695 18.032 1.00 97.88 384 LYS A C 1
ATOM 3168 O O . LYS A 1 384 ? -6.479 19.327 17.176 1.00 97.88 384 LYS A O 1
ATOM 3173 N N . TYR A 1 385 ? -7.560 17.465 17.806 1.00 96.44 385 TYR A N 1
ATOM 3174 C CA . TYR A 1 385 ? -7.349 16.760 16.537 1.00 96.44 385 TYR A CA 1
ATOM 3175 C C . TYR A 1 385 ? -8.099 17.414 15.369 1.00 96.44 385 TYR A C 1
ATOM 3177 O O . TYR A 1 385 ? -7.505 17.604 14.309 1.00 96.44 385 TYR A O 1
ATOM 3185 N N . LYS A 1 386 ? -9.352 17.859 15.558 1.00 97.00 386 LYS A N 1
ATOM 3186 C CA . LYS A 1 386 ? -10.085 18.622 14.527 1.00 97.00 386 LYS A CA 1
ATOM 3187 C C . LYS A 1 386 ? -9.345 19.905 14.130 1.00 97.00 386 LYS A C 1
ATOM 3189 O O . LYS A 1 386 ? -9.200 20.169 12.940 1.00 97.00 386 LYS A O 1
ATOM 3194 N N . ALA A 1 387 ? -8.807 20.655 15.094 1.00 95.50 387 ALA A N 1
ATOM 3195 C CA . ALA A 1 387 ? -7.994 21.841 14.813 1.00 95.50 387 ALA A CA 1
ATOM 3196 C C . ALA A 1 387 ? -6.706 21.502 14.033 1.00 95.50 387 ALA A C 1
ATOM 3198 O O . ALA A 1 387 ? -6.393 22.171 13.050 1.00 95.50 387 ALA A O 1
ATOM 3199 N N . GLN A 1 388 ? -5.993 20.431 14.403 1.00 97.12 388 GLN A N 1
ATOM 3200 C CA . GLN A 1 388 ? -4.802 19.976 13.668 1.00 97.12 388 GLN A CA 1
ATOM 3201 C C . GLN A 1 388 ? -5.115 19.552 12.225 1.00 97.12 388 GLN A C 1
ATOM 3203 O O . GLN A 1 388 ? -4.332 19.853 11.325 1.00 97.12 388 GLN A O 1
ATOM 3208 N N . ILE A 1 389 ? -6.249 18.883 11.991 1.00 93.69 389 ILE A N 1
ATOM 3209 C CA . ILE A 1 389 ? -6.703 18.499 10.645 1.00 93.69 389 ILE A CA 1
ATOM 3210 C C . ILE A 1 389 ? -6.995 19.748 9.806 1.00 93.69 389 ILE A C 1
ATOM 3212 O O . ILE A 1 389 ? -6.505 19.840 8.683 1.00 93.69 389 ILE A O 1
ATOM 3216 N N . ILE A 1 390 ? -7.708 20.737 10.359 1.00 96.50 390 ILE A N 1
ATOM 3217 C CA . ILE A 1 390 ? -7.998 22.010 9.675 1.00 96.50 390 ILE A CA 1
ATOM 3218 C C . ILE A 1 390 ? -6.701 22.747 9.306 1.00 96.50 390 ILE A C 1
ATOM 3220 O O . ILE A 1 390 ? -6.560 23.192 8.168 1.00 96.50 390 ILE A O 1
ATOM 3224 N N . ILE A 1 391 ? -5.730 22.825 10.224 1.00 96.31 391 ILE A N 1
ATOM 3225 C CA . ILE A 1 391 ? -4.426 23.457 9.966 1.00 96.31 391 ILE A CA 1
ATOM 3226 C C . ILE A 1 391 ? -3.675 22.718 8.850 1.00 96.31 391 ILE A C 1
ATOM 3228 O O . ILE A 1 391 ? -3.276 23.349 7.874 1.00 96.31 391 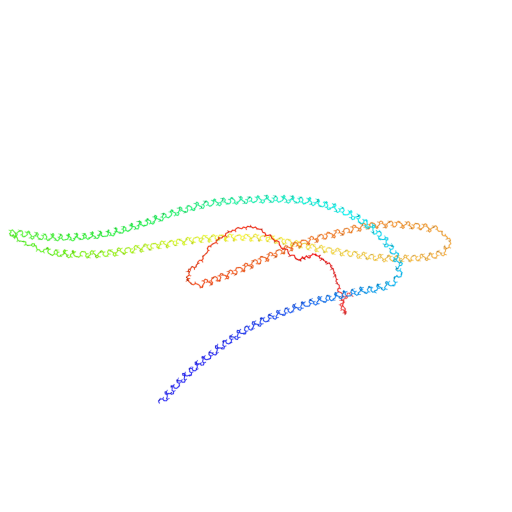ILE A O 1
ATOM 3232 N N . LYS A 1 392 ? -3.537 21.385 8.934 1.00 96.06 392 LYS A N 1
ATOM 3233 C CA . LYS A 1 392 ? -2.866 20.582 7.893 1.00 96.06 392 LYS A CA 1
ATOM 3234 C C . LYS A 1 392 ? -3.548 20.724 6.530 1.00 96.06 392 LYS A C 1
ATOM 3236 O O . LYS A 1 392 ? -2.861 20.910 5.529 1.00 96.06 392 LYS A O 1
ATOM 3241 N N . MET A 1 393 ? -4.880 20.685 6.491 1.00 95.12 393 MET A N 1
ATOM 3242 C CA . MET A 1 393 ? -5.671 20.873 5.273 1.00 95.12 393 MET A CA 1
ATOM 3243 C C . MET A 1 393 ? -5.445 22.262 4.662 1.00 95.12 393 MET A C 1
ATOM 3245 O O . MET A 1 393 ? -5.247 22.368 3.455 1.00 95.12 393 MET A O 1
ATOM 3249 N N . HIS A 1 394 ? -5.410 23.319 5.478 1.00 95.06 394 HIS A N 1
ATOM 3250 C CA . HIS A 1 394 ? -5.129 24.674 5.003 1.00 95.06 394 HIS A CA 1
ATOM 3251 C C . HIS A 1 394 ? -3.695 24.808 4.463 1.00 95.06 394 HIS A C 1
ATOM 3253 O O . HIS A 1 394 ? -3.506 25.319 3.362 1.00 95.06 394 HIS A O 1
ATOM 3259 N N . THR A 1 395 ? -2.686 24.278 5.166 1.00 95.38 395 THR A N 1
ATOM 3260 C CA . THR A 1 395 ? -1.290 24.272 4.690 1.00 95.38 395 THR A CA 1
ATOM 3261 C C . THR A 1 395 ? -1.128 23.512 3.369 1.00 95.38 395 THR A C 1
ATOM 3263 O O . THR A 1 395 ? -0.440 24.002 2.474 1.00 95.38 395 THR A O 1
ATOM 3266 N N . LEU A 1 396 ? -1.785 22.355 3.216 1.00 94.75 396 LEU A N 1
ATOM 3267 C CA . LEU A 1 396 ? -1.788 21.589 1.964 1.00 94.75 396 LEU A CA 1
ATOM 3268 C C . LEU A 1 396 ? -2.511 22.333 0.834 1.00 94.75 396 LEU A C 1
ATOM 3270 O O . LEU A 1 396 ? -2.008 22.377 -0.283 1.00 94.75 396 LEU A O 1
ATOM 3274 N N . ASN A 1 397 ? -3.652 22.968 1.104 1.00 94.88 397 ASN A N 1
ATOM 3275 C CA . ASN A 1 397 ? -4.365 23.739 0.085 1.00 94.88 397 ASN A CA 1
ATOM 3276 C C . ASN A 1 397 ? -3.545 24.959 -0.383 1.00 94.88 397 ASN A C 1
ATOM 3278 O O . ASN A 1 397 ? -3.477 25.250 -1.575 1.00 94.88 397 ASN A O 1
ATOM 3282 N N . ASN A 1 398 ? -2.841 25.624 0.539 1.00 94.38 398 ASN A N 1
ATOM 3283 C CA . ASN A 1 398 ? -1.951 26.739 0.214 1.00 94.38 398 ASN A CA 1
ATOM 3284 C C . ASN A 1 398 ? -0.740 26.285 -0.627 1.00 94.38 398 ASN A C 1
ATOM 3286 O O . ASN A 1 398 ? -0.348 26.988 -1.561 1.00 94.38 398 ASN A O 1
ATOM 3290 N N . SER A 1 399 ? -0.157 25.110 -0.348 1.00 95.44 399 SER A N 1
ATOM 3291 C CA . SER A 1 399 ? 0.947 24.577 -1.160 1.00 95.44 399 SER A CA 1
ATOM 3292 C C . SER A 1 399 ? 0.478 24.100 -2.540 1.00 95.44 399 SER A C 1
ATOM 3294 O O . SER A 1 399 ? 1.154 24.376 -3.532 1.00 95.44 399 SER A O 1
ATOM 3296 N N . LEU A 1 400 ? -0.708 23.487 -2.636 1.00 94.62 400 LEU A N 1
ATOM 3297 C CA . LEU A 1 400 ? -1.357 23.136 -3.904 1.00 94.62 400 LEU A CA 1
ATOM 3298 C C . LEU A 1 400 ? -1.677 24.378 -4.747 1.00 94.62 400 LEU A C 1
ATOM 3300 O O . LEU A 1 400 ? -1.373 24.389 -5.937 1.00 94.62 400 LEU A O 1
ATOM 3304 N N . GLY A 1 401 ? -2.189 25.455 -4.144 1.00 95.44 401 GLY A N 1
ATOM 3305 C CA . GLY A 1 401 ? -2.378 26.743 -4.822 1.00 95.44 401 GLY A CA 1
ATOM 3306 C C . GLY A 1 401 ? -1.061 27.328 -5.348 1.00 95.44 401 GLY A C 1
ATOM 3307 O O . GLY A 1 401 ? -0.979 27.752 -6.501 1.00 95.44 401 GLY A O 1
ATOM 3308 N N . GLY A 1 402 ? 0.008 27.268 -4.546 1.00 92.50 402 GLY A N 1
ATOM 3309 C CA . GLY A 1 402 ? 1.354 27.667 -4.969 1.00 92.50 402 GLY A CA 1
ATOM 3310 C C . GLY A 1 402 ? 1.925 26.818 -6.115 1.00 92.50 402 GLY A C 1
ATOM 3311 O O . GLY A 1 402 ? 2.640 27.343 -6.969 1.00 92.50 402 GLY A O 1
ATOM 3312 N N . LEU A 1 403 ? 1.597 25.523 -6.174 1.00 93.12 403 LEU A N 1
ATOM 3313 C CA . LEU A 1 403 ? 1.945 24.646 -7.297 1.00 93.12 403 LEU A CA 1
ATOM 3314 C C . LEU A 1 403 ? 1.103 24.954 -8.543 1.00 93.12 403 LEU A C 1
ATOM 3316 O O . LEU A 1 403 ? 1.669 25.056 -9.628 1.00 93.12 403 LEU A O 1
ATOM 3320 N N . ALA A 1 404 ? -0.204 25.181 -8.403 1.00 94.88 404 ALA A N 1
ATOM 3321 C CA . ALA A 1 404 ? -1.090 25.542 -9.512 1.00 94.88 404 ALA A CA 1
ATOM 3322 C C . ALA A 1 404 ? -0.661 26.856 -10.193 1.00 94.88 404 ALA A C 1
ATOM 3324 O O . ALA A 1 404 ? -0.618 26.933 -11.420 1.00 94.88 404 ALA A O 1
ATOM 3325 N N . ILE A 1 405 ? -0.245 27.864 -9.415 1.00 94.44 405 ILE A N 1
ATOM 3326 C CA . ILE A 1 405 ? 0.326 29.112 -9.950 1.00 94.44 405 ILE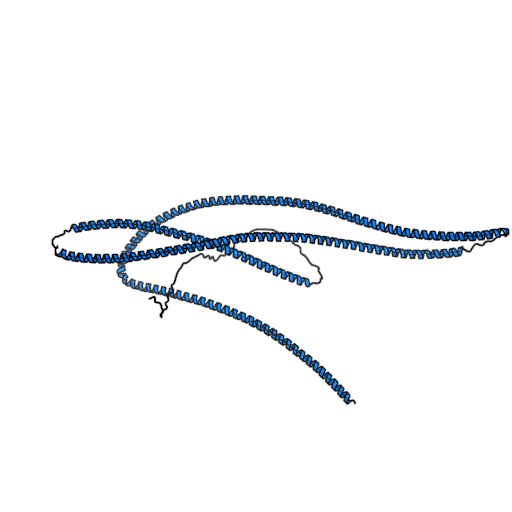 A CA 1
ATOM 3327 C C . ILE A 1 405 ? 1.598 28.828 -10.766 1.00 94.44 405 ILE A C 1
ATOM 3329 O O . ILE A 1 405 ? 1.724 29.325 -11.885 1.00 94.44 405 ILE A O 1
ATOM 3333 N N . LYS A 1 406 ? 2.514 27.990 -10.259 1.00 95.12 406 LYS A N 1
ATOM 3334 C CA . LYS A 1 406 ? 3.741 27.601 -10.981 1.00 95.12 406 LYS A CA 1
ATOM 3335 C C . LYS A 1 406 ? 3.447 26.818 -12.263 1.00 95.12 406 LYS A C 1
ATOM 3337 O O . LYS A 1 406 ? 4.109 27.048 -13.271 1.00 95.12 406 LYS A O 1
ATOM 3342 N N . VAL A 1 407 ? 2.449 25.931 -12.252 1.00 93.75 407 VAL A N 1
ATOM 3343 C CA . VAL A 1 407 ? 2.000 25.198 -13.448 1.00 93.75 407 VAL A CA 1
ATOM 3344 C C . VAL A 1 407 ? 1.433 26.167 -14.489 1.00 93.75 407 VAL A C 1
ATOM 3346 O O . VAL A 1 407 ? 1.859 26.122 -15.638 1.00 93.75 407 VAL A O 1
ATOM 3349 N N . ASN A 1 408 ? 0.576 27.113 -14.101 1.00 92.44 408 ASN A N 1
ATOM 3350 C CA . ASN A 1 408 ? 0.022 28.113 -15.024 1.00 92.44 408 ASN A CA 1
ATOM 3351 C C . ASN A 1 408 ? 1.099 29.064 -15.590 1.00 92.44 408 ASN A C 1
ATOM 3353 O O . ASN A 1 408 ? 1.037 29.455 -16.758 1.00 92.44 408 ASN A O 1
ATOM 3357 N N . GLN A 1 409 ? 2.128 29.396 -14.803 1.00 93.69 409 GLN A N 1
ATOM 3358 C CA . GLN A 1 409 ? 3.310 30.130 -15.277 1.00 93.69 409 GLN A CA 1
ATOM 3359 C C . GLN A 1 409 ? 4.148 29.301 -16.266 1.00 93.69 409 GLN A C 1
ATOM 3361 O O . GLN A 1 409 ? 4.625 29.834 -17.265 1.00 93.69 409 GLN A O 1
ATOM 3366 N N . ALA A 1 410 ? 4.304 27.994 -16.033 1.00 92.56 410 ALA A N 1
ATOM 3367 C CA . ALA A 1 410 ? 5.014 27.102 -16.949 1.00 92.56 410 ALA A CA 1
ATOM 3368 C C . ALA A 1 410 ? 4.245 26.873 -18.264 1.00 92.56 410 ALA A C 1
ATOM 3370 O O . ALA A 1 410 ? 4.866 26.864 -19.326 1.00 92.56 410 ALA A O 1
ATOM 3371 N N . LEU A 1 411 ? 2.913 26.744 -18.200 1.00 92.75 411 LEU A N 1
ATOM 3372 C CA . LEU A 1 411 ? 2.028 26.627 -19.364 1.00 92.75 411 LEU A CA 1
ATOM 3373 C C . LEU A 1 411 ? 2.084 27.889 -20.230 1.00 92.75 411 LEU A C 1
ATOM 3375 O O . LEU A 1 411 ? 2.466 27.800 -21.391 1.00 92.75 411 LEU A O 1
ATOM 3379 N N . SER A 1 412 ? 1.845 29.071 -19.652 1.00 92.62 412 SER A N 1
ATOM 3380 C CA . SER A 1 412 ? 1.899 30.340 -20.400 1.00 92.62 412 SER A CA 1
ATOM 3381 C C . SER A 1 412 ? 3.292 30.659 -20.971 1.00 92.62 412 SER A C 1
ATOM 3383 O O . SER A 1 412 ? 3.402 31.214 -22.065 1.00 92.62 412 SER A O 1
ATOM 3385 N N . LEU A 1 413 ? 4.376 30.247 -20.298 1.00 94.38 413 LEU A N 1
ATOM 3386 C CA . LEU A 1 413 ? 5.729 30.283 -20.868 1.00 94.38 413 LEU A CA 1
ATOM 3387 C C . LEU A 1 413 ? 5.909 29.274 -22.020 1.00 94.38 413 LEU A C 1
ATOM 3389 O O . LEU A 1 413 ? 6.672 29.538 -22.950 1.00 94.38 413 LEU A O 1
ATOM 3393 N N . GLY A 1 414 ? 5.227 28.129 -21.969 1.00 91.00 414 GLY A N 1
ATOM 3394 C CA . GLY A 1 414 ? 5.123 27.166 -23.065 1.00 91.00 414 GLY A CA 1
ATOM 3395 C C . GLY A 1 414 ? 4.408 27.755 -24.280 1.00 91.00 414 GLY A C 1
ATOM 3396 O O . GLY A 1 414 ? 4.974 27.734 -25.370 1.00 91.00 414 GLY A O 1
ATOM 3397 N N . ASP A 1 415 ? 3.240 28.365 -24.084 1.00 90.56 415 ASP A N 1
ATOM 3398 C CA . ASP A 1 415 ? 2.438 28.999 -25.142 1.00 90.56 415 ASP A CA 1
ATOM 3399 C C . ASP A 1 415 ? 3.168 30.181 -25.802 1.00 90.56 415 ASP A C 1
ATOM 3401 O O . ASP A 1 415 ? 3.149 30.355 -27.024 1.00 90.56 415 ASP A O 1
ATOM 3405 N N . LEU A 1 416 ? 3.902 30.970 -25.010 1.00 92.44 416 LEU A N 1
ATOM 3406 C CA . LEU A 1 416 ? 4.778 32.018 -25.532 1.00 92.44 416 LEU A CA 1
ATOM 3407 C C . LEU A 1 416 ? 5.923 31.426 -26.375 1.00 92.44 416 LEU A C 1
ATOM 3409 O O . LEU A 1 416 ? 6.261 31.966 -27.432 1.00 92.44 416 LEU A O 1
ATOM 3413 N N . LYS A 1 417 ? 6.508 30.299 -25.946 1.00 92.81 417 LYS A N 1
ATOM 3414 C CA . LYS A 1 417 ? 7.566 29.597 -26.691 1.00 92.81 417 LYS A CA 1
ATOM 3415 C C . LYS A 1 417 ? 7.052 28.978 -27.989 1.00 92.81 417 LYS A C 1
ATOM 3417 O O . LYS A 1 417 ? 7.722 29.154 -29.001 1.00 92.81 417 LYS A O 1
ATOM 3422 N N . THR A 1 418 ? 5.896 28.312 -27.999 1.00 91.94 418 THR A N 1
ATOM 3423 C CA . THR A 1 418 ? 5.303 27.729 -29.220 1.00 91.94 418 THR A CA 1
ATOM 3424 C C . THR A 1 418 ? 4.889 28.813 -30.213 1.00 91.94 418 THR A C 1
ATOM 3426 O O . THR A 1 418 ? 5.173 28.693 -31.403 1.00 91.94 418 THR A O 1
ATOM 3429 N N . THR A 1 419 ? 4.330 29.929 -29.735 1.00 90.62 419 THR A N 1
ATOM 3430 C CA . THR A 1 419 ? 4.052 31.115 -30.565 1.00 90.62 419 THR A CA 1
ATOM 3431 C C . THR A 1 419 ? 5.341 31.684 -31.175 1.00 90.62 419 THR A C 1
ATOM 3433 O O . THR A 1 419 ? 5.395 32.010 -32.364 1.00 90.62 419 THR A O 1
ATOM 3436 N N . THR A 1 420 ? 6.418 31.752 -30.385 1.00 90.75 420 THR A N 1
ATOM 3437 C CA . THR A 1 420 ? 7.726 32.248 -30.842 1.00 90.75 420 THR A CA 1
ATOM 3438 C C . THR A 1 420 ? 8.374 31.305 -31.859 1.00 90.75 420 THR A C 1
ATOM 3440 O O . THR A 1 420 ? 8.846 31.767 -32.899 1.00 90.75 420 THR A O 1
ATOM 3443 N N . THR A 1 421 ? 8.372 29.987 -31.628 1.00 90.38 421 THR A N 1
ATOM 3444 C CA . THR A 1 421 ? 8.939 29.017 -32.579 1.00 90.38 421 THR A CA 1
ATOM 3445 C C . THR A 1 421 ? 8.113 28.912 -33.857 1.00 90.38 421 THR A C 1
ATOM 3447 O O . THR A 1 421 ? 8.706 28.823 -34.928 1.00 90.38 421 THR A O 1
ATOM 3450 N N . ALA A 1 422 ? 6.781 29.023 -33.794 1.00 89.94 422 ALA A N 1
ATOM 3451 C CA . ALA A 1 422 ? 5.929 29.117 -34.980 1.00 89.94 422 ALA A CA 1
ATOM 3452 C C . ALA A 1 422 ? 6.243 30.374 -35.815 1.00 89.94 422 ALA A C 1
ATOM 3454 O O . ALA A 1 422 ? 6.371 30.292 -37.039 1.00 89.94 422 ALA A O 1
ATOM 3455 N N . SER A 1 423 ? 6.454 31.526 -35.165 1.00 92.56 423 SER A N 1
ATOM 3456 C CA . SER A 1 423 ? 6.885 32.762 -35.835 1.00 92.56 423 SER A CA 1
ATOM 3457 C C . SER A 1 423 ? 8.261 32.611 -36.498 1.00 92.56 423 SER A C 1
ATOM 3459 O O . SER A 1 423 ? 8.420 32.946 -37.674 1.00 92.56 423 SER A O 1
ATOM 3461 N N . LEU A 1 424 ? 9.246 32.047 -35.789 1.00 91.38 424 LEU A N 1
ATOM 3462 C CA . LEU A 1 424 ? 10.594 31.807 -36.318 1.00 91.38 424 LEU A CA 1
ATOM 3463 C C . LEU A 1 424 ? 10.602 30.779 -37.462 1.00 91.38 424 LEU A C 1
ATOM 3465 O O . LEU A 1 424 ? 11.267 31.001 -38.473 1.00 91.38 424 LEU A O 1
ATOM 3469 N N . ALA A 1 425 ? 9.817 29.703 -37.366 1.00 91.19 425 ALA A N 1
ATOM 3470 C CA . ALA A 1 425 ? 9.635 28.737 -38.448 1.00 91.19 425 ALA A CA 1
ATOM 3471 C C . ALA A 1 425 ? 8.993 29.396 -39.681 1.00 91.19 425 ALA A C 1
ATOM 3473 O O . ALA A 1 425 ? 9.484 29.237 -40.798 1.00 91.19 425 ALA A O 1
ATOM 3474 N N . GLY A 1 426 ? 7.960 30.222 -39.483 1.00 91.75 426 GLY A N 1
ATOM 3475 C CA . GLY A 1 426 ? 7.342 31.014 -40.547 1.00 91.75 426 GLY A CA 1
ATOM 3476 C C . GLY A 1 426 ? 8.298 32.021 -41.202 1.00 91.75 426 GLY A C 1
ATOM 3477 O O . GLY A 1 426 ? 8.182 32.285 -42.399 1.00 91.75 426 GLY A O 1
ATOM 3478 N N . GLN A 1 427 ? 9.268 32.562 -40.459 1.00 90.69 427 GLN A N 1
ATOM 3479 C CA . GLN A 1 427 ? 10.340 33.400 -41.007 1.00 90.69 427 GLN A CA 1
ATOM 3480 C C . GLN A 1 427 ? 11.374 32.572 -41.788 1.00 90.69 427 GLN A C 1
ATOM 3482 O O . GLN A 1 427 ? 11.716 32.949 -42.907 1.00 90.69 427 GLN A O 1
ATOM 3487 N N . CYS A 1 428 ? 11.797 31.420 -41.260 1.00 88.56 428 CYS A N 1
ATOM 3488 C CA . CYS A 1 428 ? 12.737 30.500 -41.908 1.00 88.56 428 CYS A CA 1
ATOM 3489 C C . CYS A 1 428 ? 12.190 29.935 -43.235 1.00 88.56 428 CYS A C 1
ATOM 3491 O O . CYS A 1 428 ? 12.889 29.897 -44.247 1.00 88.56 428 CYS A O 1
ATOM 3493 N N . LEU A 1 429 ? 10.899 29.591 -43.289 1.00 92.19 429 LEU A N 1
ATOM 3494 C CA . LEU A 1 429 ? 10.233 29.211 -44.540 1.00 92.19 429 LEU A CA 1
ATOM 3495 C C . LEU A 1 429 ? 10.227 30.375 -45.548 1.00 92.19 429 LEU A C 1
ATOM 3497 O O . LEU A 1 429 ? 10.519 30.177 -46.729 1.00 92.19 429 LEU A O 1
ATOM 3501 N N . LYS A 1 430 ? 9.969 31.610 -45.094 1.00 92.56 430 LYS A N 1
ATOM 3502 C CA . LYS A 1 430 ? 10.012 32.813 -45.947 1.00 92.56 430 LYS A CA 1
ATOM 3503 C C . LYS A 1 430 ? 11.420 33.132 -46.467 1.00 92.56 430 LYS A C 1
ATOM 3505 O O . LYS A 1 430 ? 11.520 33.650 -47.580 1.00 92.56 430 LYS A O 1
ATOM 3510 N N . THR A 1 431 ? 12.493 32.848 -45.724 1.00 89.81 431 THR A N 1
ATOM 3511 C CA . THR A 1 431 ? 13.871 32.993 -46.233 1.00 89.81 431 THR A CA 1
ATOM 3512 C C . THR A 1 431 ? 14.233 31.862 -47.190 1.00 89.81 431 THR A C 1
ATOM 3514 O O . THR A 1 431 ? 14.662 32.156 -48.303 1.00 89.81 431 THR A O 1
ATOM 3517 N N . ASN A 1 432 ? 13.936 30.602 -46.855 1.00 90.12 432 ASN A N 1
ATOM 3518 C CA . ASN A 1 432 ? 14.245 29.464 -47.726 1.00 90.12 432 ASN A CA 1
ATOM 3519 C C . ASN A 1 432 ? 13.526 29.553 -49.087 1.00 90.12 432 ASN A C 1
ATOM 3521 O O . ASN A 1 432 ? 14.128 29.290 -50.125 1.00 90.12 432 ASN A O 1
ATOM 3525 N N . ILE A 1 433 ? 12.267 30.014 -49.124 1.00 91.50 433 ILE A N 1
ATOM 3526 C CA . ILE A 1 433 ? 11.539 30.268 -50.383 1.00 91.50 433 ILE A CA 1
ATOM 3527 C C . ILE A 1 433 ? 12.199 31.395 -51.202 1.00 91.50 433 ILE A C 1
ATOM 3529 O O . ILE A 1 433 ? 12.282 31.294 -52.428 1.00 91.50 433 ILE A O 1
ATOM 3533 N N . LYS A 1 434 ? 12.698 32.460 -50.555 1.00 91.44 434 LYS A N 1
ATOM 3534 C CA . LYS A 1 434 ? 13.454 33.529 -51.237 1.00 91.44 434 LYS A CA 1
ATOM 3535 C C . LYS A 1 434 ? 14.796 33.030 -51.775 1.00 91.44 434 LYS A C 1
ATOM 3537 O O . LYS A 1 434 ? 15.221 33.490 -52.830 1.00 91.44 434 LYS A O 1
ATOM 3542 N N . GLU A 1 435 ? 15.456 32.117 -51.071 1.00 89.12 435 GLU A N 1
ATOM 3543 C CA . GLU A 1 435 ? 16.733 31.522 -51.476 1.00 89.12 435 GLU A CA 1
ATOM 3544 C C . GLU A 1 435 ? 16.559 30.559 -52.651 1.00 89.12 435 GLU A C 1
ATOM 3546 O O . GLU A 1 435 ? 17.247 30.730 -53.653 1.00 89.12 435 GLU A O 1
ATOM 3551 N N . ARG A 1 436 ? 15.569 29.655 -52.611 1.00 91.19 436 ARG A N 1
ATOM 3552 C CA . ARG A 1 436 ? 15.227 28.783 -53.753 1.00 91.19 436 ARG A CA 1
ATOM 3553 C C . ARG A 1 436 ? 14.958 29.592 -55.027 1.00 91.19 436 ARG A C 1
ATOM 3555 O O . ARG A 1 436 ? 15.547 29.312 -56.064 1.00 91.19 436 ARG A O 1
ATOM 3562 N N . LYS A 1 437 ? 14.174 30.674 -54.927 1.00 91.62 437 LYS A N 1
ATOM 3563 C CA . LYS A 1 437 ? 13.901 31.596 -56.050 1.00 91.62 437 LYS A CA 1
ATOM 3564 C C . LYS A 1 437 ? 15.112 32.430 -56.504 1.00 91.62 437 LYS A C 1
ATOM 3566 O O . LYS A 1 437 ? 15.042 33.071 -57.552 1.00 91.62 437 LYS A O 1
ATOM 3571 N N . LYS A 1 438 ? 16.211 32.462 -55.740 1.00 89.44 438 LYS A N 1
ATOM 3572 C CA . LYS A 1 438 ? 17.506 33.006 -56.187 1.00 89.44 438 LYS A CA 1
ATOM 3573 C C . LYS A 1 438 ? 18.352 31.932 -56.869 1.00 89.44 438 LYS A C 1
ATOM 3575 O O . LYS A 1 438 ? 18.910 32.213 -57.923 1.00 89.44 438 LYS A O 1
ATOM 3580 N N . THR A 1 439 ? 18.440 30.725 -56.303 1.00 86.94 439 THR A N 1
ATOM 3581 C CA . THR A 1 439 ? 19.231 29.629 -56.888 1.00 86.94 439 THR A CA 1
ATOM 3582 C C . THR A 1 439 ? 18.660 29.170 -58.225 1.00 86.94 439 THR A C 1
ATOM 3584 O O . THR A 1 439 ? 19.420 28.970 -59.161 1.00 86.94 439 THR A O 1
ATOM 3587 N N . GLU A 1 440 ? 17.334 29.101 -58.345 1.00 90.38 440 GLU A N 1
ATOM 3588 C CA . GLU A 1 440 ? 16.607 28.830 -59.593 1.00 90.38 440 GLU A CA 1
ATOM 3589 C C . GLU A 1 440 ? 16.986 29.835 -60.696 1.00 90.38 440 GLU A C 1
ATOM 3591 O O . GLU A 1 440 ? 17.431 29.439 -61.769 1.00 90.38 440 GLU A O 1
ATOM 3596 N N . LYS A 1 441 ? 16.969 31.138 -60.387 1.00 90.88 441 LYS A N 1
ATOM 3597 C CA . LYS A 1 441 ? 17.369 32.205 -61.324 1.00 90.88 441 LYS A CA 1
ATOM 3598 C C . LYS A 1 441 ? 18.856 32.223 -61.672 1.00 90.88 441 LYS A C 1
ATOM 3600 O O . LYS A 1 441 ? 19.235 32.717 -62.733 1.00 90.88 441 LYS A O 1
ATOM 3605 N N . GLU A 1 442 ? 19.718 31.726 -60.790 1.00 89.25 442 GLU A N 1
ATOM 3606 C CA . GLU A 1 442 ? 21.147 31.599 -61.089 1.00 89.25 442 GLU A CA 1
ATOM 3607 C C . GLU A 1 442 ? 21.448 30.322 -61.888 1.00 89.25 442 GLU A C 1
ATOM 3609 O O . GLU A 1 442 ? 22.343 30.326 -62.736 1.00 89.25 442 GLU A O 1
ATOM 3614 N N . GLU A 1 443 ? 20.652 29.261 -61.713 1.00 90.12 443 GLU A N 1
ATOM 3615 C CA . GLU A 1 443 ? 20.627 28.114 -62.620 1.00 90.12 443 GLU A CA 1
ATOM 3616 C C . GLU A 1 443 ? 20.129 28.489 -64.017 1.00 90.12 443 GLU A C 1
ATOM 3618 O O . GLU A 1 443 ? 20.743 28.059 -64.990 1.00 90.12 443 GLU A O 1
ATOM 3623 N N . GLU A 1 444 ? 19.058 29.279 -64.138 1.00 90.62 444 GLU A N 1
ATOM 3624 C CA . GLU A 1 444 ? 18.580 29.826 -65.418 1.00 90.62 444 GLU A CA 1
ATOM 3625 C C . GLU A 1 444 ? 19.718 30.569 -66.122 1.00 90.62 444 GLU A C 1
ATOM 3627 O O . GLU A 1 444 ? 20.140 30.152 -67.200 1.00 90.62 444 GLU A O 1
ATOM 3632 N N . ARG A 1 445 ? 20.361 31.535 -65.451 1.00 91.88 445 ARG A N 1
ATOM 3633 C CA . ARG A 1 445 ? 21.555 32.209 -65.993 1.00 91.88 445 ARG A CA 1
ATOM 3634 C C . ARG A 1 445 ? 22.709 31.264 -66.304 1.00 91.88 445 ARG A C 1
ATOM 3636 O O . ARG A 1 445 ? 23.529 31.545 -67.173 1.00 91.88 445 ARG A O 1
ATOM 3643 N N . LYS A 1 446 ? 22.867 30.156 -65.576 1.00 91.69 446 LYS A N 1
ATOM 3644 C CA . LYS A 1 446 ? 23.907 29.145 -65.852 1.00 91.69 446 LYS A CA 1
ATOM 3645 C C . LYS A 1 446 ? 23.558 28.296 -67.082 1.00 91.69 446 LYS A C 1
ATOM 3647 O O . LYS A 1 446 ? 24.471 27.885 -67.792 1.00 91.69 446 LYS A O 1
ATOM 3652 N N . LYS A 1 447 ? 22.270 28.072 -67.358 1.00 90.69 447 LYS A N 1
ATOM 3653 C CA . LYS A 1 447 ? 21.756 27.437 -68.583 1.00 90.69 447 LYS A CA 1
ATOM 3654 C C . LYS A 1 447 ? 21.910 28.396 -69.772 1.00 90.69 447 LYS A C 1
ATOM 3656 O O . LYS A 1 447 ? 22.515 28.005 -70.763 1.00 90.69 447 LYS A O 1
ATOM 3661 N N . GLU A 1 448 ? 21.524 29.665 -69.626 1.00 90.62 448 GLU A N 1
ATOM 3662 C CA . GLU A 1 448 ? 21.761 30.738 -70.611 1.00 90.62 448 GLU A CA 1
ATOM 3663 C C . GLU A 1 448 ? 23.249 30.867 -70.974 1.00 90.62 448 GLU A C 1
ATOM 3665 O O . GLU A 1 448 ? 23.603 30.752 -72.144 1.00 90.62 448 GLU A O 1
ATOM 3670 N N . ARG A 1 449 ? 24.141 31.015 -69.979 1.00 89.44 449 ARG A N 1
ATOM 3671 C CA . ARG A 1 449 ? 25.600 31.106 -70.198 1.00 89.44 449 ARG A CA 1
ATOM 3672 C C . ARG A 1 449 ? 26.182 29.869 -70.891 1.00 89.44 449 ARG A C 1
ATOM 3674 O O . ARG A 1 449 ? 27.136 30.004 -71.646 1.00 89.44 449 ARG A O 1
ATOM 3681 N N . LYS A 1 450 ? 25.618 28.673 -70.674 1.00 92.69 450 LYS A N 1
ATOM 3682 C CA . LYS A 1 450 ? 25.997 27.466 -71.430 1.00 92.69 450 LYS A CA 1
ATOM 3683 C C . LYS A 1 450 ? 25.526 27.525 -72.883 1.00 92.69 450 LYS A C 1
ATOM 3685 O O . LYS A 1 450 ? 26.285 27.138 -73.763 1.00 92.69 450 LYS A O 1
ATOM 3690 N N . VAL A 1 451 ? 24.309 28.004 -73.146 1.00 92.44 451 VAL A N 1
ATOM 3691 C CA . VAL A 1 451 ? 23.797 28.170 -74.517 1.00 92.44 451 VAL A CA 1
ATOM 3692 C C . VAL A 1 451 ? 24.632 29.198 -75.279 1.00 92.44 451 VAL A C 1
ATOM 3694 O O . VAL A 1 451 ? 25.072 28.900 -76.386 1.00 92.44 451 VAL A O 1
ATOM 3697 N N . THR A 1 452 ? 24.944 30.352 -74.679 1.00 89.50 452 THR A N 1
ATOM 3698 C CA . THR A 1 452 ? 25.814 31.349 -75.323 1.00 89.50 452 THR A CA 1
ATOM 3699 C C . THR A 1 452 ? 27.249 30.850 -75.485 1.00 89.50 452 THR A C 1
ATOM 3701 O O . THR A 1 452 ? 27.860 31.128 -76.510 1.00 89.50 452 THR A O 1
ATOM 3704 N N . GLN A 1 453 ? 27.781 30.056 -74.547 1.00 92.81 453 GLN A N 1
ATOM 3705 C CA . GLN A 1 453 ? 29.083 29.400 -74.710 1.00 92.81 453 GLN A CA 1
ATOM 3706 C C . GLN A 1 453 ? 29.088 28.417 -75.892 1.00 92.81 453 GLN A C 1
ATOM 3708 O O . GLN A 1 453 ? 30.025 28.439 -76.682 1.00 92.81 453 GLN A O 1
ATOM 3713 N N . VAL A 1 454 ? 28.047 27.591 -76.052 1.00 90.88 454 VAL A N 1
ATOM 3714 C CA . VAL A 1 454 ? 27.924 26.678 -77.203 1.00 90.88 454 VAL A CA 1
ATOM 3715 C C . VAL A 1 454 ? 27.787 27.462 -78.509 1.00 90.88 454 VAL A C 1
ATOM 3717 O O . VAL A 1 454 ? 28.479 27.140 -79.465 1.00 90.88 454 VAL A O 1
ATOM 3720 N N . GLN A 1 455 ? 26.979 28.527 -78.545 1.00 88.88 455 GLN A N 1
ATOM 3721 C CA . GLN A 1 455 ? 26.862 29.404 -79.719 1.00 88.88 455 GLN A CA 1
ATOM 3722 C C . GLN A 1 455 ? 28.197 30.066 -80.086 1.00 88.88 455 GLN A C 1
ATOM 3724 O O . GLN A 1 455 ? 28.551 30.109 -81.261 1.00 88.88 455 GLN A O 1
ATOM 3729 N N . LEU A 1 456 ? 28.956 30.550 -79.097 1.00 89.31 456 LEU A N 1
ATOM 3730 C CA . LEU A 1 456 ? 30.288 31.119 -79.310 1.00 89.31 456 LEU A CA 1
ATOM 3731 C C . LEU A 1 456 ? 31.287 30.073 -79.814 1.00 89.31 456 LEU A C 1
ATOM 3733 O O . LEU A 1 456 ? 32.091 30.400 -80.678 1.00 89.31 456 LEU A O 1
ATOM 3737 N N . GLU A 1 457 ? 31.225 28.830 -79.334 1.00 90.31 457 GLU A N 1
ATOM 3738 C CA . GLU A 1 457 ? 32.113 27.763 -79.806 1.00 90.31 457 GLU A CA 1
ATOM 3739 C C . GLU A 1 457 ? 31.720 27.268 -81.212 1.00 90.31 457 GLU A C 1
ATOM 3741 O O . GLU A 1 457 ? 32.594 27.013 -82.035 1.00 90.31 457 GLU A O 1
ATOM 3746 N N . THR A 1 458 ? 30.425 27.229 -81.557 1.00 87.62 458 THR A N 1
ATOM 3747 C CA . THR A 1 458 ? 29.971 27.005 -82.943 1.00 87.62 458 THR A CA 1
ATOM 3748 C C . THR A 1 458 ? 30.468 28.116 -83.865 1.00 87.62 458 THR A C 1
ATOM 3750 O O . THR A 1 458 ? 31.113 27.822 -84.867 1.00 87.62 458 THR A O 1
ATOM 3753 N N . LEU A 1 459 ? 30.271 29.386 -83.494 1.00 87.62 459 LEU A N 1
ATOM 3754 C CA . LEU A 1 459 ? 30.792 30.529 -84.250 1.00 87.62 459 LEU A CA 1
ATOM 3755 C C . LEU A 1 459 ? 32.325 30.521 -84.321 1.00 87.62 459 LEU A C 1
ATOM 3757 O O . LEU A 1 459 ? 32.887 30.947 -85.326 1.00 87.62 459 LEU A O 1
ATOM 3761 N N . ARG A 1 460 ? 33.025 30.027 -83.292 1.00 92.38 460 ARG A N 1
ATOM 3762 C CA . ARG A 1 460 ? 34.481 29.843 -83.312 1.00 92.38 460 ARG A CA 1
ATOM 3763 C C . ARG A 1 460 ? 34.889 28.806 -84.353 1.00 92.38 460 ARG A C 1
ATOM 3765 O O . ARG A 1 460 ? 35.791 29.090 -85.131 1.00 92.38 460 ARG A O 1
ATOM 3772 N N . ILE A 1 461 ? 34.218 27.656 -84.392 1.00 87.38 461 ILE A N 1
ATOM 3773 C CA . ILE A 1 461 ? 34.472 26.589 -85.369 1.00 87.38 461 ILE A CA 1
ATOM 3774 C C . ILE A 1 461 ? 34.131 27.063 -86.790 1.00 87.38 461 ILE A C 1
ATOM 3776 O O . ILE A 1 461 ? 34.898 26.809 -87.712 1.00 87.38 461 ILE A O 1
ATOM 3780 N N . GLU A 1 462 ? 33.046 27.818 -86.980 1.00 83.62 462 GLU A N 1
ATOM 3781 C CA . GLU A 1 462 ? 32.707 28.433 -88.271 1.00 83.62 462 GLU A CA 1
ATOM 3782 C C . GLU A 1 462 ? 33.753 29.470 -88.705 1.00 83.62 462 GLU A C 1
ATOM 3784 O O . GLU A 1 462 ? 34.212 29.431 -89.844 1.00 83.62 462 GLU A O 1
ATOM 3789 N N . ASN A 1 463 ? 34.207 30.349 -87.803 1.00 81.25 463 ASN A N 1
ATOM 3790 C CA . ASN A 1 463 ? 35.287 31.296 -88.096 1.00 81.25 463 ASN A CA 1
ATOM 3791 C C . ASN A 1 463 ? 36.628 30.587 -88.344 1.00 81.25 463 ASN A C 1
ATOM 3793 O O . ASN A 1 463 ? 37.378 31.026 -89.207 1.00 81.25 463 ASN A O 1
ATOM 3797 N N . GLN A 1 464 ? 36.923 29.480 -87.656 1.00 83.12 464 GLN A N 1
ATOM 3798 C CA . GLN A 1 464 ? 38.087 28.636 -87.945 1.00 83.12 464 GLN A CA 1
ATOM 3799 C C . GLN A 1 464 ? 37.961 27.958 -89.311 1.00 83.12 464 GLN A C 1
ATOM 3801 O O . GLN A 1 464 ? 38.938 27.921 -90.046 1.00 83.12 464 GLN A O 1
ATOM 3806 N N . HIS A 1 465 ? 36.775 27.493 -89.704 1.00 83.56 465 HIS A N 1
ATOM 3807 C CA . HIS A 1 465 ? 36.555 26.892 -91.018 1.00 83.56 465 HIS A CA 1
ATOM 3808 C C . HIS A 1 465 ? 36.642 27.928 -92.152 1.00 83.56 465 HIS A C 1
ATOM 3810 O O . HIS A 1 465 ? 37.233 27.658 -93.196 1.00 83.56 465 HIS A O 1
ATOM 3816 N N . LEU A 1 466 ? 36.123 29.141 -91.936 1.00 81.44 466 LEU A N 1
ATOM 3817 C CA . LEU A 1 466 ? 36.290 30.274 -92.849 1.00 81.44 466 LEU A CA 1
ATOM 3818 C C . LEU A 1 466 ? 37.756 30.726 -92.926 1.00 81.44 466 LEU A C 1
ATOM 3820 O O . LEU A 1 466 ? 38.250 30.968 -94.024 1.00 81.44 466 LEU A O 1
ATOM 3824 N N . ALA A 1 467 ? 38.468 30.774 -91.797 1.00 78.94 467 ALA A N 1
ATOM 3825 C CA . ALA A 1 467 ? 39.902 31.053 -91.755 1.00 78.94 467 ALA A CA 1
ATOM 3826 C C . ALA A 1 467 ? 40.717 29.957 -92.455 1.00 78.94 467 ALA A C 1
ATOM 3828 O O . ALA A 1 467 ? 41.605 30.285 -93.224 1.00 78.94 467 ALA A O 1
ATOM 3829 N N . GLU A 1 468 ? 40.372 28.677 -92.296 1.00 78.38 468 GLU A N 1
ATOM 3830 C CA . GLU A 1 468 ? 40.962 27.567 -93.051 1.00 78.38 468 GLU A CA 1
ATOM 3831 C C . GLU A 1 468 ? 40.682 27.671 -94.558 1.00 78.38 468 GLU A C 1
ATOM 3833 O O . GLU A 1 468 ? 41.506 27.249 -95.364 1.00 78.38 468 GLU A O 1
ATOM 3838 N N . ILE A 1 469 ? 39.513 28.172 -94.972 1.00 73.31 469 ILE A N 1
ATOM 3839 C CA . ILE A 1 469 ? 39.185 28.384 -96.390 1.00 73.31 469 ILE A CA 1
ATOM 3840 C C . ILE A 1 469 ? 39.992 29.561 -96.950 1.00 73.31 469 ILE A C 1
ATOM 3842 O O . ILE A 1 469 ? 40.547 29.439 -98.041 1.00 73.31 469 ILE A O 1
ATOM 3846 N N . LEU A 1 470 ? 40.123 30.655 -96.194 1.00 67.56 470 LEU A N 1
ATOM 3847 C CA . LEU A 1 470 ? 41.002 31.778 -96.529 1.00 67.56 470 LEU A CA 1
ATOM 3848 C C . LEU A 1 470 ? 42.469 31.329 -96.591 1.00 67.56 470 LEU A C 1
ATOM 3850 O O . LEU A 1 470 ? 43.116 31.541 -97.608 1.00 67.56 470 LEU A O 1
ATOM 3854 N N . GLU A 1 471 ? 42.958 30.586 -95.598 1.00 67.12 471 GLU A N 1
ATOM 3855 C CA . GLU A 1 471 ? 44.302 30.001 -95.575 1.00 67.12 471 GLU A CA 1
ATOM 3856 C C . GLU A 1 471 ? 44.511 29.011 -96.732 1.00 67.12 471 GLU A C 1
ATOM 3858 O O . GLU A 1 471 ? 45.600 28.939 -97.291 1.00 67.12 471 GLU A O 1
ATOM 3863 N N . LYS A 1 472 ? 43.490 28.268 -97.178 1.00 64.62 472 LYS A N 1
ATOM 3864 C CA . LYS A 1 472 ? 43.582 27.405 -98.376 1.00 64.62 472 LYS A CA 1
ATOM 3865 C C . LYS A 1 472 ? 43.607 28.199 -99.687 1.00 64.62 472 LYS A C 1
ATOM 3867 O O . LYS A 1 472 ? 44.135 27.686 -100.671 1.00 64.62 472 LYS A O 1
ATOM 3872 N N . VAL A 1 473 ? 43.102 29.434 -99.708 1.00 58.31 473 VAL A N 1
ATOM 3873 C CA . VAL A 1 473 ? 43.252 30.377 -100.832 1.00 58.31 473 VAL A CA 1
ATOM 3874 C C . VAL A 1 473 ? 44.619 31.075 -100.779 1.00 58.31 473 VAL A C 1
ATOM 3876 O O . VAL A 1 473 ? 45.318 31.137 -101.789 1.00 58.31 473 VAL A O 1
ATOM 3879 N N . GLU A 1 474 ? 45.061 31.519 -99.603 1.00 53.34 474 GLU A N 1
ATOM 3880 C CA . GLU A 1 474 ? 46.348 32.194 -99.392 1.00 53.34 474 GLU A CA 1
ATOM 3881 C C . GLU A 1 474 ? 47.540 31.226 -99.493 1.00 53.34 474 GLU A C 1
ATOM 3883 O O . GLU A 1 474 ? 48.571 31.568 -100.059 1.00 53.34 474 GLU A O 1
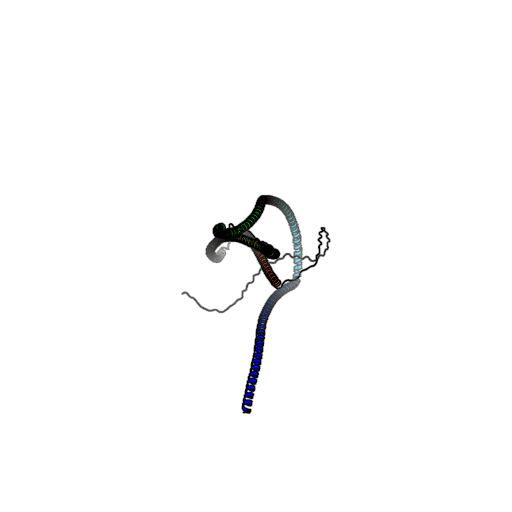ATOM 3888 N N . SER A 1 475 ? 47.409 29.968 -99.069 1.00 49.25 475 SER A N 1
ATOM 3889 C CA . SER A 1 475 ? 48.440 28.932 -99.260 1.00 49.25 475 SER A CA 1
ATOM 3890 C C . SER A 1 475 ? 48.458 28.330 -100.672 1.00 49.25 475 SER A C 1
ATOM 3892 O O . SER A 1 475 ? 49.417 27.639 -101.026 1.00 49.25 475 SER A O 1
ATOM 3894 N N . GLN A 1 476 ? 47.469 28.634 -101.524 1.00 46.53 476 GLN A N 1
ATOM 3895 C CA . GLN A 1 476 ? 47.595 28.428 -102.972 1.00 46.53 476 GLN A CA 1
ATOM 3896 C C . GLN A 1 476 ? 48.461 29.511 -103.637 1.00 46.53 476 GLN A C 1
ATOM 3898 O O . GLN A 1 476 ? 49.113 29.217 -104.639 1.00 46.53 476 GLN A O 1
ATOM 3903 N N . THR A 1 477 ? 48.550 30.721 -103.070 1.00 45.88 477 THR A N 1
ATOM 3904 C CA . THR A 1 477 ? 49.442 31.792 -103.556 1.00 45.88 477 THR A CA 1
ATOM 3905 C C . THR A 1 477 ? 50.790 31.858 -102.822 1.00 45.88 477 THR A C 1
ATOM 3907 O O . THR A 1 477 ? 51.777 32.276 -103.425 1.00 45.88 477 THR A O 1
ATOM 3910 N N . ALA A 1 478 ? 50.881 31.372 -101.579 1.00 42.91 478 ALA A N 1
ATOM 3911 C CA . ALA A 1 478 ? 52.075 31.432 -100.725 1.00 42.91 478 ALA A CA 1
ATOM 3912 C C . ALA A 1 478 ? 52.943 30.152 -100.702 1.00 42.91 478 ALA A C 1
ATOM 3914 O O . ALA A 1 478 ? 53.859 30.041 -99.893 1.00 42.91 478 ALA A O 1
ATOM 3915 N N . ARG A 1 479 ? 52.724 29.171 -101.593 1.00 40.78 479 ARG A N 1
ATOM 3916 C CA . ARG A 1 479 ? 53.569 27.954 -101.697 1.00 40.78 479 ARG A CA 1
ATOM 3917 C C . ARG A 1 479 ? 54.916 28.186 -102.411 1.00 40.78 479 ARG A C 1
ATOM 3919 O O . ARG A 1 479 ? 55.285 27.465 -103.338 1.00 40.78 479 ARG A O 1
ATOM 3926 N N . LYS A 1 480 ? 55.677 29.179 -101.943 1.00 44.59 480 LYS A N 1
ATOM 3927 C CA . LYS A 1 480 ? 57.112 29.374 -102.204 1.00 44.59 480 LYS A CA 1
ATOM 3928 C C . LYS A 1 480 ? 57.782 29.892 -100.931 1.00 44.59 480 LYS A C 1
ATOM 3930 O O . LYS A 1 480 ? 57.261 30.819 -100.331 1.00 44.59 480 LYS A O 1
ATOM 3935 N N . GLN A 1 481 ? 58.961 29.341 -100.622 1.00 32.84 481 GLN A N 1
ATOM 3936 C CA . GLN A 1 481 ? 59.725 29.530 -99.376 1.00 32.84 481 GLN A CA 1
ATOM 3937 C C . GLN A 1 481 ? 59.004 28.870 -98.179 1.00 32.84 481 GLN A C 1
ATOM 3939 O O . GLN A 1 481 ? 57.905 29.246 -97.804 1.00 32.84 481 GLN A O 1
ATOM 3944 N N . GLU A 1 482 ? 59.434 27.692 -97.725 1.00 38.50 482 GLU A N 1
ATOM 3945 C CA . GLU A 1 482 ? 60.643 27.447 -96.913 1.00 38.50 482 GLU A CA 1
ATOM 3946 C C . GLU A 1 482 ? 60.560 28.091 -95.522 1.00 38.50 482 GLU A C 1
ATOM 3948 O O . GLU A 1 482 ? 60.899 29.255 -95.334 1.00 38.50 482 GLU A O 1
ATOM 3953 N N . VAL A 1 483 ? 60.174 27.276 -94.536 1.00 42.06 483 VAL A N 1
ATOM 3954 C CA . VAL A 1 483 ? 60.413 27.508 -93.104 1.00 42.06 483 VAL A CA 1
ATOM 3955 C C . VAL A 1 483 ? 61.166 26.286 -92.581 1.00 42.06 483 VAL A C 1
ATOM 3957 O O . VAL A 1 483 ? 60.874 25.155 -92.975 1.00 42.06 483 VAL A O 1
ATOM 3960 N N . SER A 1 484 ? 62.189 26.513 -91.759 1.00 59.09 484 SER A N 1
ATOM 3961 C CA . SER A 1 484 ? 63.167 25.486 -91.385 1.00 59.09 484 SER A CA 1
ATOM 3962 C C . SER A 1 484 ? 62.893 24.889 -89.999 1.00 59.09 484 SER A C 1
ATOM 3964 O O . SER A 1 484 ? 62.173 25.458 -89.186 1.00 59.09 484 SER A O 1
ATOM 3966 N N . LEU A 1 485 ? 63.471 23.719 -89.709 1.00 54.75 485 LEU A N 1
ATOM 3967 C CA . LEU A 1 485 ? 63.138 22.897 -88.531 1.00 54.75 485 LEU A CA 1
ATOM 3968 C C . LEU A 1 485 ? 63.492 23.509 -87.152 1.00 54.75 485 LEU A C 1
ATOM 3970 O O . LEU A 1 485 ? 63.276 22.846 -86.138 1.00 54.75 485 LEU A O 1
ATOM 3974 N N . SER A 1 486 ? 64.017 24.739 -87.082 1.00 56.97 486 SER A N 1
ATOM 3975 C CA . SER A 1 486 ? 64.311 25.409 -85.803 1.00 56.97 486 SER A CA 1
ATOM 3976 C C . SER A 1 486 ? 63.061 26.007 -85.151 1.00 56.97 486 SER A C 1
ATOM 3978 O O . SER A 1 486 ? 62.838 25.800 -83.961 1.00 56.97 486 SER A O 1
ATOM 3980 N N . ASP A 1 487 ? 62.193 26.669 -85.919 1.00 59.12 487 ASP A N 1
ATOM 3981 C CA . ASP A 1 487 ? 61.052 27.425 -85.367 1.00 59.12 487 ASP A CA 1
ATOM 3982 C C . ASP A 1 487 ? 60.007 26.497 -84.706 1.00 59.12 487 ASP A C 1
ATOM 3984 O O . ASP A 1 487 ? 59.379 26.816 -83.690 1.00 59.12 487 ASP A O 1
ATOM 3988 N N . LEU A 1 488 ? 59.885 25.273 -85.231 1.00 64.19 488 LEU A N 1
ATOM 3989 C CA . LEU A 1 488 ? 59.079 24.205 -84.637 1.00 64.19 488 LEU A CA 1
ATOM 3990 C C . LEU A 1 488 ? 59.650 23.721 -83.292 1.00 64.19 488 LEU A C 1
ATOM 3992 O O . LEU A 1 488 ? 58.892 23.363 -82.395 1.00 64.19 488 LEU A O 1
ATOM 3996 N N . ARG A 1 489 ? 60.978 23.715 -83.126 1.00 64.75 489 ARG A N 1
ATOM 3997 C CA . ARG A 1 489 ? 61.635 23.279 -81.885 1.00 64.75 489 ARG A CA 1
ATOM 3998 C C . ARG A 1 489 ? 61.419 24.291 -80.764 1.00 64.75 489 ARG A C 1
ATOM 4000 O O . ARG A 1 489 ? 61.078 23.896 -79.650 1.00 64.75 489 ARG A O 1
ATOM 4007 N N . ASP A 1 490 ? 61.567 25.575 -81.066 1.00 69.06 490 ASP A N 1
ATOM 4008 C CA . ASP A 1 490 ? 61.496 26.624 -80.049 1.00 69.06 490 ASP A CA 1
ATOM 4009 C C . ASP A 1 490 ? 60.043 26.913 -79.622 1.00 69.06 490 ASP A C 1
ATOM 4011 O O . ASP A 1 490 ? 59.784 27.142 -78.437 1.00 69.06 490 ASP A O 1
ATOM 4015 N N . SER A 1 491 ? 59.062 26.754 -80.523 1.00 75.69 491 SER A N 1
ATOM 4016 C CA . SER A 1 491 ? 57.637 26.773 -80.144 1.00 75.69 491 SER A CA 1
ATOM 4017 C C . SER A 1 491 ? 57.231 25.572 -79.274 1.00 75.69 491 SER A C 1
ATOM 4019 O O . SER A 1 491 ? 56.443 25.736 -78.338 1.00 75.69 491 SER A O 1
ATOM 4021 N N . TYR A 1 492 ? 57.824 24.388 -79.483 1.00 73.44 492 TYR A N 1
ATOM 4022 C CA . TYR A 1 492 ? 57.651 23.236 -78.588 1.00 73.44 492 TYR A CA 1
ATOM 4023 C C . TYR A 1 492 ? 58.221 23.499 -77.185 1.00 73.44 492 TYR A C 1
ATOM 4025 O O . TYR A 1 492 ? 57.568 23.178 -76.192 1.00 73.44 492 TYR A O 1
ATOM 4033 N N . VAL A 1 493 ? 59.406 24.114 -77.083 1.00 77.62 493 VAL A N 1
ATOM 4034 C CA . VAL A 1 493 ? 60.033 24.464 -75.792 1.00 77.62 493 VAL A CA 1
ATOM 4035 C C . VAL A 1 493 ? 59.205 25.503 -75.028 1.00 77.62 493 VAL A C 1
ATOM 4037 O O . VAL A 1 493 ? 58.949 25.317 -73.838 1.00 77.62 493 VAL A O 1
ATOM 4040 N N . ALA A 1 494 ? 58.718 26.550 -75.701 1.00 80.94 494 ALA A N 1
ATOM 4041 C CA . ALA A 1 494 ? 57.819 27.533 -75.091 1.00 80.94 494 ALA A CA 1
ATOM 4042 C C . ALA A 1 494 ? 56.505 26.891 -74.597 1.00 80.94 494 ALA A C 1
ATOM 4044 O O . ALA A 1 494 ? 56.055 27.162 -73.483 1.00 80.94 494 ALA A O 1
ATOM 4045 N N . SER A 1 495 ? 55.925 25.987 -75.394 1.00 83.50 495 SER A N 1
ATOM 4046 C CA . SER A 1 495 ? 54.696 25.266 -75.032 1.00 83.50 495 SER A CA 1
ATOM 4047 C C . SER A 1 495 ? 54.887 24.367 -73.806 1.00 83.50 495 SER A C 1
ATOM 4049 O O . SER A 1 495 ? 54.031 24.339 -72.923 1.00 83.50 495 SER A O 1
ATOM 4051 N N . LEU A 1 496 ? 56.026 23.670 -73.714 1.00 81.06 496 LEU A N 1
ATOM 4052 C CA . LEU A 1 496 ? 56.380 22.856 -72.547 1.00 81.06 496 LEU A CA 1
ATOM 4053 C C . LEU A 1 496 ? 56.541 23.714 -71.283 1.00 81.06 496 LEU A C 1
ATOM 4055 O O . LEU A 1 496 ? 56.006 23.349 -70.240 1.00 81.06 496 LEU A O 1
ATOM 4059 N N . SER A 1 497 ? 57.202 24.872 -71.378 1.00 82.19 497 SER A N 1
ATOM 4060 C CA . SER A 1 497 ? 57.399 25.775 -70.235 1.00 82.19 497 SER A CA 1
ATOM 4061 C C . SER A 1 497 ? 56.075 26.305 -69.663 1.00 82.19 497 SER A C 1
ATOM 4063 O O . SER A 1 497 ? 55.888 26.294 -68.444 1.00 82.19 497 SER A O 1
ATOM 4065 N N . ASN A 1 498 ? 55.121 26.682 -70.523 1.00 87.50 498 ASN A N 1
ATOM 4066 C CA . ASN A 1 498 ? 53.779 27.084 -70.087 1.00 87.50 498 ASN A CA 1
ATOM 4067 C C . ASN A 1 498 ? 53.038 25.934 -69.383 1.00 87.50 498 ASN A C 1
ATOM 4069 O O . ASN A 1 498 ? 52.478 26.133 -68.304 1.00 87.50 498 ASN A O 1
ATOM 4073 N N . LEU A 1 499 ? 53.083 24.721 -69.947 1.00 85.56 499 LEU A N 1
ATOM 4074 C CA . LEU A 1 499 ? 52.461 23.537 -69.343 1.00 85.56 499 LEU A CA 1
ATOM 4075 C C . LEU A 1 499 ? 53.083 23.183 -67.983 1.00 85.56 499 LEU A C 1
ATOM 4077 O O . LEU A 1 499 ? 52.361 22.786 -67.070 1.00 85.56 499 LEU A O 1
ATOM 4081 N N . GLU A 1 500 ? 54.396 23.353 -67.803 1.00 83.94 500 GLU A N 1
ATOM 4082 C CA . GLU A 1 500 ? 55.046 23.182 -66.497 1.00 83.94 500 GLU A CA 1
ATOM 4083 C C . GLU A 1 500 ? 54.560 24.216 -65.469 1.00 83.94 500 GLU A C 1
ATOM 4085 O O . GLU A 1 500 ? 54.311 23.853 -64.314 1.00 83.94 500 GLU A O 1
ATOM 4090 N N . GLN A 1 501 ? 54.370 25.476 -65.873 1.00 86.62 501 GLN A N 1
ATOM 4091 C CA . GLN A 1 501 ? 53.862 26.534 -64.995 1.00 86.62 501 GLN A CA 1
ATOM 4092 C C . GLN A 1 501 ? 52.393 26.303 -64.597 1.00 86.62 501 GLN A C 1
ATOM 4094 O O . GLN A 1 501 ? 52.060 26.400 -63.412 1.00 86.62 501 GLN A O 1
ATOM 4099 N N . GLU A 1 502 ? 51.525 25.921 -65.539 1.00 88.06 502 GLU A N 1
ATOM 4100 C CA . GLU A 1 502 ? 50.142 25.515 -65.240 1.00 88.06 502 GLU A CA 1
ATOM 4101 C C . GLU A 1 502 ? 50.107 24.306 -64.295 1.00 88.06 502 GLU A C 1
ATOM 4103 O O . GLU A 1 502 ? 49.349 24.286 -63.324 1.00 88.06 502 GLU A O 1
ATOM 4108 N N . ASN A 1 503 ? 50.977 23.315 -64.510 1.00 86.31 503 ASN A N 1
ATOM 4109 C CA . ASN A 1 503 ? 51.056 22.127 -63.662 1.00 86.31 503 ASN A CA 1
ATOM 4110 C C . ASN A 1 503 ? 51.496 22.462 -62.221 1.00 86.31 503 ASN A C 1
ATOM 4112 O O . ASN A 1 503 ? 51.010 21.847 -61.270 1.00 86.31 503 ASN A O 1
ATOM 4116 N N . GLN A 1 504 ? 52.378 23.452 -62.038 1.00 87.56 504 GLN A N 1
ATOM 4117 C CA . GLN A 1 504 ? 52.750 23.975 -60.716 1.00 87.56 504 GLN A CA 1
ATOM 4118 C C . GLN A 1 504 ? 51.591 24.727 -60.042 1.00 87.56 504 GLN A C 1
ATOM 4120 O O . GLN A 1 504 ? 51.331 24.503 -58.857 1.00 87.56 504 GLN A O 1
ATOM 4125 N N . GLN A 1 505 ? 50.857 25.562 -60.784 1.00 90.06 505 GLN A N 1
ATOM 4126 C CA . GLN A 1 505 ? 49.697 26.289 -60.257 1.00 90.06 505 GLN A CA 1
ATOM 4127 C C . GLN A 1 505 ? 48.569 25.331 -59.836 1.00 90.06 505 GLN A C 1
ATOM 4129 O O . GLN A 1 505 ? 48.077 25.419 -58.711 1.00 90.06 505 GLN A O 1
ATOM 4134 N N . LEU A 1 506 ? 48.232 24.344 -60.673 1.00 89.12 506 LEU A N 1
ATOM 4135 C CA . LEU A 1 506 ? 47.228 23.318 -60.362 1.00 89.12 506 LEU A CA 1
ATOM 4136 C C . LEU A 1 506 ? 47.595 22.499 -59.114 1.00 89.12 506 LEU A C 1
ATOM 4138 O O . LEU A 1 506 ? 46.727 22.210 -58.292 1.00 89.12 506 LEU A O 1
ATOM 4142 N N . LYS A 1 507 ? 48.879 22.165 -58.916 1.00 84.44 507 LYS A N 1
ATOM 4143 C CA . LYS A 1 507 ? 49.359 21.497 -57.688 1.00 84.44 507 LYS A CA 1
ATOM 4144 C C . LYS A 1 507 ? 49.141 22.349 -56.435 1.00 84.44 507 LYS A C 1
ATOM 4146 O O . LYS A 1 507 ? 48.781 21.805 -55.391 1.00 84.44 507 LYS A O 1
ATOM 4151 N N . LYS A 1 508 ? 49.336 23.668 -56.529 1.00 88.56 508 LYS A N 1
ATOM 4152 C CA . LYS A 1 508 ? 49.095 24.600 -55.419 1.00 88.56 508 LYS A CA 1
ATOM 4153 C C . LYS A 1 508 ? 47.603 24.714 -55.094 1.00 88.56 508 LYS A C 1
ATOM 4155 O O . LYS A 1 508 ? 47.225 24.608 -53.930 1.00 88.56 508 LYS A O 1
ATOM 4160 N N . GLU A 1 509 ? 46.756 24.870 -56.109 1.00 90.69 509 GLU A N 1
ATOM 4161 C CA . GLU A 1 509 ? 45.300 24.937 -55.933 1.00 90.69 509 GLU A CA 1
ATOM 4162 C C . GLU A 1 509 ? 44.730 23.634 -55.354 1.00 90.69 509 GLU A C 1
ATOM 4164 O O . GLU A 1 509 ? 43.901 23.680 -54.445 1.00 90.69 509 GLU A O 1
ATOM 4169 N N . LEU A 1 510 ? 45.235 22.474 -55.792 1.00 87.31 510 LEU A N 1
ATOM 4170 C CA . LEU A 1 510 ? 44.867 21.169 -55.237 1.00 87.31 510 LEU A CA 1
ATOM 4171 C C . LEU A 1 510 ? 45.187 21.072 -53.734 1.00 87.31 510 LEU A C 1
ATOM 4173 O O . LEU A 1 510 ? 44.356 20.593 -52.961 1.00 87.31 510 LEU A O 1
ATOM 4177 N N . ALA A 1 511 ? 46.356 21.563 -53.306 1.00 85.69 511 ALA A N 1
ATOM 4178 C CA . ALA A 1 511 ? 46.742 21.596 -51.895 1.00 85.69 511 ALA A CA 1
ATOM 4179 C C . ALA A 1 511 ? 45.852 22.545 -51.070 1.00 85.69 511 ALA A C 1
ATOM 4181 O O . ALA A 1 511 ? 45.404 22.189 -49.979 1.00 85.69 511 ALA A O 1
ATOM 4182 N N . GLU A 1 512 ? 45.530 23.727 -51.604 1.00 89.62 512 GLU A N 1
ATOM 4183 C CA . GLU A 1 512 ? 44.614 24.666 -50.950 1.00 89.62 512 GLU A CA 1
ATOM 4184 C C . GLU A 1 512 ? 43.179 24.129 -50.831 1.00 89.62 512 GLU A C 1
ATOM 4186 O O . GLU A 1 512 ? 42.512 24.385 -49.827 1.00 89.62 512 GLU A O 1
ATOM 4191 N N . VAL A 1 513 ? 42.684 23.401 -51.837 1.00 88.50 513 VAL A N 1
ATOM 4192 C CA . VAL A 1 513 ? 41.370 22.738 -51.790 1.00 88.50 513 VAL A CA 1
ATOM 4193 C C . VAL A 1 513 ? 41.384 21.573 -50.799 1.00 88.50 513 VAL A C 1
ATOM 4195 O O . VAL A 1 513 ? 40.434 21.438 -50.029 1.00 88.50 513 VAL A O 1
ATOM 4198 N N . GLY A 1 514 ? 42.467 20.789 -50.751 1.00 87.62 514 GLY A N 1
ATOM 4199 C CA . GLY A 1 514 ? 42.657 19.716 -49.772 1.00 87.62 514 GLY A CA 1
ATOM 4200 C C . GLY A 1 514 ? 42.553 20.216 -48.329 1.00 87.62 514 GLY A C 1
ATOM 4201 O O . GLY A 1 514 ? 41.715 19.727 -47.574 1.00 87.62 514 GLY A O 1
ATOM 4202 N N . ALA A 1 515 ? 43.306 21.262 -47.976 1.00 87.88 515 ALA A N 1
ATOM 4203 C CA . ALA A 1 515 ? 43.265 21.857 -46.637 1.00 87.88 515 ALA A CA 1
ATOM 4204 C C . ALA A 1 515 ? 41.875 22.428 -46.273 1.00 87.88 515 ALA A C 1
ATOM 4206 O O . ALA A 1 515 ? 41.405 22.275 -45.145 1.00 87.88 515 ALA A O 1
ATOM 4207 N N . LYS A 1 516 ? 41.175 23.057 -47.231 1.00 89.69 516 LYS A N 1
ATOM 4208 C CA . LYS A 1 516 ? 39.803 23.568 -47.029 1.00 89.69 516 LYS A CA 1
ATOM 4209 C C . LYS A 1 516 ? 38.792 22.427 -46.822 1.00 89.69 516 LYS A C 1
ATOM 4211 O O . LYS A 1 516 ? 37.862 22.577 -46.028 1.00 89.69 516 LYS A O 1
ATOM 4216 N N . LEU A 1 517 ? 38.973 21.293 -47.503 1.00 91.81 517 LEU A N 1
ATOM 4217 C CA . LEU A 1 517 ? 38.142 20.099 -47.338 1.00 91.81 517 LEU A CA 1
ATOM 4218 C C . LEU A 1 517 ? 38.376 19.432 -45.975 1.00 91.81 517 LEU A C 1
ATOM 4220 O O . LEU A 1 517 ? 37.407 19.123 -45.289 1.00 91.81 517 LEU A O 1
ATOM 4224 N N . GLU A 1 518 ? 39.631 19.273 -45.557 1.00 90.31 518 GLU A N 1
ATOM 4225 C CA . GLU A 1 518 ? 40.020 18.669 -44.275 1.00 90.31 518 GLU A CA 1
ATOM 4226 C C . GLU A 1 518 ? 39.400 19.410 -43.075 1.00 90.31 518 GLU A C 1
ATOM 4228 O O . GLU A 1 518 ? 38.735 18.797 -42.237 1.00 90.31 518 GLU A O 1
ATOM 4233 N N . VAL A 1 519 ? 39.481 20.747 -43.059 1.00 89.62 519 VAL A N 1
ATOM 4234 C CA . VAL A 1 519 ? 38.821 21.591 -42.042 1.00 89.62 519 VAL A CA 1
ATOM 4235 C C . VAL A 1 519 ? 37.293 21.416 -42.047 1.00 89.62 519 VAL A C 1
ATOM 4237 O O . VAL A 1 519 ? 36.666 21.394 -40.986 1.00 89.62 519 VAL A O 1
ATOM 4240 N N . SER A 1 520 ? 36.677 21.258 -43.224 1.00 87.88 520 SER A N 1
ATOM 4241 C CA . SER A 1 520 ? 35.228 21.036 -43.352 1.00 87.88 520 SER A CA 1
ATOM 4242 C C . SER A 1 520 ? 34.793 19.649 -42.854 1.00 87.88 520 SER A C 1
ATOM 4244 O O . SER A 1 520 ? 33.728 19.518 -42.246 1.00 87.88 520 SER A O 1
ATOM 4246 N N . VAL A 1 521 ? 35.627 18.622 -43.059 1.00 89.38 521 VAL A N 1
ATOM 4247 C CA . VAL A 1 521 ? 35.403 17.259 -42.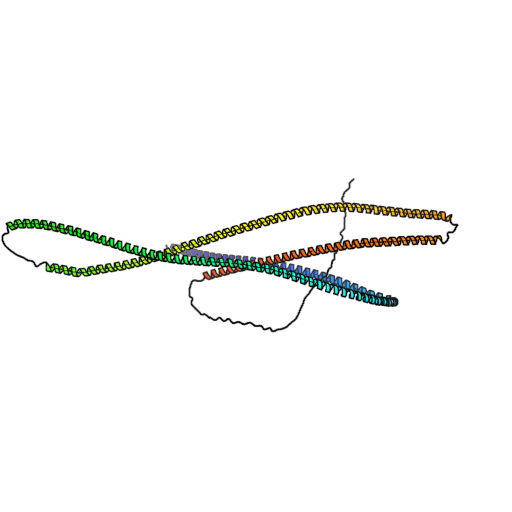549 1.00 89.38 521 VAL A CA 1
ATOM 4248 C C . VAL A 1 521 ? 35.484 17.240 -41.022 1.00 89.38 521 VAL A C 1
ATOM 4250 O O . VAL A 1 521 ? 34.541 16.770 -40.382 1.00 89.38 521 VAL A O 1
ATOM 4253 N N . GLN A 1 522 ? 36.527 17.832 -40.427 1.00 89.94 522 GLN A N 1
ATOM 4254 C CA . GLN A 1 522 ? 36.658 17.928 -38.967 1.00 89.94 522 GLN A CA 1
ATOM 4255 C C . GLN A 1 522 ? 35.450 18.651 -38.345 1.00 89.94 522 GLN A C 1
ATOM 4257 O O . GLN A 1 522 ? 34.768 18.107 -37.478 1.00 89.94 522 GLN A O 1
ATOM 4262 N N . ALA A 1 523 ? 35.079 19.817 -38.887 1.00 90.25 523 ALA A N 1
ATOM 4263 C CA . ALA A 1 523 ? 33.925 20.596 -38.428 1.00 90.25 523 ALA A CA 1
ATOM 4264 C C . ALA A 1 523 ? 32.551 19.932 -38.690 1.00 90.25 523 ALA A C 1
ATOM 4266 O O . ALA A 1 523 ? 31.513 20.472 -38.282 1.00 90.25 523 ALA A O 1
ATOM 4267 N N . CYS A 1 524 ? 32.510 18.796 -39.394 1.00 86.31 524 CYS A N 1
ATOM 4268 C CA . CYS A 1 524 ? 31.346 17.917 -39.503 1.00 86.31 524 CYS A CA 1
ATOM 4269 C C . CYS A 1 524 ? 31.396 16.805 -38.439 1.00 86.31 524 CYS A C 1
ATOM 4271 O O . CYS A 1 524 ? 30.402 16.564 -37.749 1.00 86.31 524 CYS A O 1
ATOM 4273 N N . GLN A 1 525 ? 32.568 16.195 -38.245 1.00 89.62 525 GLN A N 1
ATOM 4274 C CA . GLN A 1 525 ? 32.816 15.146 -37.257 1.00 89.62 525 GLN A CA 1
ATOM 4275 C C . GLN A 1 525 ? 32.582 15.632 -35.815 1.00 89.62 525 GLN A C 1
ATOM 4277 O O . GLN A 1 525 ? 31.903 14.949 -35.047 1.00 89.62 525 GLN A O 1
ATOM 4282 N N . ASP A 1 526 ? 33.031 16.843 -35.475 1.00 91.12 526 ASP A N 1
ATOM 4283 C CA . ASP A 1 526 ? 32.826 17.455 -34.152 1.00 91.12 526 ASP A CA 1
ATOM 4284 C C . ASP A 1 526 ? 31.330 17.634 -33.826 1.00 91.12 526 ASP A C 1
ATOM 4286 O O . ASP A 1 526 ? 30.869 17.361 -32.715 1.00 91.12 526 ASP A O 1
ATOM 4290 N N . LYS A 1 527 ? 30.532 18.044 -34.825 1.00 91.56 527 LYS A N 1
ATOM 4291 C CA . LYS A 1 527 ? 29.073 18.205 -34.687 1.00 91.56 527 LYS A CA 1
ATOM 4292 C C . LYS A 1 527 ? 28.384 16.864 -34.471 1.00 91.56 527 LYS A C 1
ATOM 4294 O O . LYS A 1 527 ? 27.490 16.775 -33.633 1.00 91.56 527 LYS A O 1
ATOM 4299 N N . TYR A 1 528 ? 28.809 15.826 -35.193 1.00 89.94 528 TYR A N 1
ATOM 4300 C CA . TYR A 1 528 ? 28.286 14.473 -35.013 1.00 89.94 528 TYR A CA 1
ATOM 4301 C C . TYR A 1 528 ? 28.566 13.946 -33.596 1.00 89.94 528 TYR A C 1
ATOM 4303 O O . TYR A 1 528 ? 27.649 13.466 -32.931 1.00 89.94 528 TYR A O 1
ATOM 4311 N N . GLN A 1 529 ? 29.792 14.122 -33.086 1.00 91.88 529 GLN A N 1
ATOM 4312 C CA . GLN A 1 529 ? 30.144 13.744 -31.711 1.00 91.88 529 GLN A CA 1
ATOM 4313 C C . GLN A 1 529 ? 29.318 14.506 -30.662 1.00 91.88 529 GLN A C 1
ATOM 4315 O O . GLN A 1 529 ? 28.826 13.897 -29.711 1.00 91.88 529 GLN A O 1
ATOM 4320 N N . SER A 1 530 ? 29.106 15.813 -30.850 1.00 92.06 530 SER A N 1
ATOM 4321 C CA . SER A 1 530 ? 28.287 16.630 -29.942 1.00 92.06 530 SER A CA 1
ATOM 4322 C C . SER A 1 530 ? 26.822 16.167 -29.887 1.00 92.06 530 SER A C 1
ATOM 4324 O O . SER A 1 530 ? 26.253 16.040 -28.800 1.00 92.06 530 SER A O 1
ATOM 4326 N N . VAL A 1 531 ? 26.220 15.836 -31.037 1.00 90.88 531 VAL A N 1
ATOM 4327 C CA . VAL A 1 531 ? 24.857 15.276 -31.095 1.00 90.88 531 VAL A CA 1
ATOM 4328 C C . VAL A 1 531 ? 24.794 13.901 -30.422 1.00 90.88 531 VAL A C 1
ATOM 4330 O O . VAL A 1 531 ? 23.857 13.645 -29.666 1.00 90.88 531 VAL A O 1
ATOM 4333 N N . LEU A 1 532 ? 25.795 13.040 -30.637 1.00 91.38 532 LEU A N 1
ATOM 4334 C CA . LEU A 1 532 ? 25.870 11.710 -30.024 1.00 91.38 532 LEU A CA 1
ATOM 4335 C C . LEU A 1 532 ? 25.908 11.781 -28.486 1.00 91.38 532 LEU A C 1
ATOM 4337 O O . LEU A 1 532 ? 25.176 11.061 -27.810 1.00 91.38 532 LEU A O 1
ATOM 4341 N N . GLN A 1 533 ? 26.716 12.680 -27.918 1.00 92.62 533 GLN A N 1
ATOM 4342 C CA . GLN A 1 533 ? 26.787 12.877 -26.464 1.00 92.62 533 GLN A CA 1
ATOM 4343 C C . GLN A 1 533 ? 25.449 13.371 -25.884 1.00 92.62 533 GLN A C 1
ATOM 4345 O O . GLN A 1 533 ? 25.000 12.888 -24.841 1.00 92.62 533 GLN A O 1
ATOM 4350 N N . LEU A 1 534 ? 24.770 14.290 -26.581 1.00 94.38 534 LEU A N 1
ATOM 4351 C CA . LEU A 1 534 ? 23.470 14.814 -26.156 1.00 94.38 534 LEU A CA 1
ATOM 4352 C C . LEU A 1 534 ? 22.377 13.730 -26.147 1.00 94.38 534 LEU A C 1
ATOM 4354 O O . LEU A 1 534 ? 21.575 13.675 -25.209 1.00 94.38 534 LEU A O 1
ATOM 4358 N N . THR A 1 535 ? 22.340 12.844 -27.150 1.00 89.44 535 THR A N 1
ATOM 4359 C CA . THR A 1 535 ? 21.374 11.730 -27.168 1.00 89.44 535 THR A CA 1
ATOM 4360 C C . THR A 1 535 ? 21.672 10.703 -26.077 1.00 89.44 535 THR A C 1
ATOM 4362 O O . THR A 1 535 ? 20.737 10.234 -25.425 1.00 89.44 535 THR A O 1
ATOM 4365 N N . GLN A 1 536 ? 22.948 10.414 -25.799 1.00 90.62 536 GLN A N 1
ATOM 4366 C CA . GLN A 1 536 ? 23.359 9.524 -24.707 1.00 90.62 536 GLN A CA 1
ATOM 4367 C C . GLN A 1 536 ? 22.929 10.048 -23.324 1.00 90.62 536 GLN A C 1
ATOM 4369 O O . GLN A 1 536 ? 22.354 9.277 -22.553 1.00 90.62 536 GLN A O 1
ATOM 4374 N N . SER A 1 537 ? 23.112 11.345 -23.030 1.00 91.19 537 SER A N 1
ATOM 4375 C CA . SER A 1 537 ? 22.638 11.959 -21.772 1.00 91.19 537 SER A CA 1
ATOM 4376 C C . SER A 1 537 ? 21.125 11.797 -21.603 1.00 91.19 537 SER A C 1
ATOM 4378 O O . SER A 1 537 ? 20.649 11.282 -20.590 1.00 91.19 537 SER A O 1
ATOM 4380 N N . LYS A 1 538 ? 20.356 12.129 -22.646 1.00 93.44 538 LYS A N 1
ATOM 4381 C CA . LYS A 1 538 ? 18.891 12.031 -22.621 1.00 93.44 538 LYS A CA 1
ATOM 4382 C C . LYS A 1 538 ? 18.393 10.585 -22.454 1.00 93.44 538 LYS A C 1
ATOM 4384 O O . LYS A 1 538 ? 17.382 10.348 -21.795 1.00 93.44 538 LYS A O 1
ATOM 4389 N N . LEU A 1 539 ? 19.111 9.602 -23.003 1.00 90.06 539 LEU A N 1
ATOM 4390 C CA . LEU A 1 539 ? 18.833 8.171 -22.808 1.00 90.06 539 LEU A CA 1
ATOM 4391 C C . LEU A 1 539 ? 19.194 7.657 -21.402 1.00 90.06 539 LEU A C 1
ATOM 4393 O O . LEU A 1 539 ? 18.689 6.605 -21.001 1.00 90.06 539 LEU A O 1
ATOM 4397 N N . ALA A 1 540 ? 20.059 8.345 -20.654 1.00 89.31 540 ALA A N 1
ATOM 4398 C CA . ALA A 1 540 ? 20.317 8.051 -19.243 1.00 89.31 540 ALA A CA 1
ATOM 4399 C C . ALA A 1 540 ? 19.224 8.657 -18.344 1.00 89.31 540 ALA A C 1
ATOM 4401 O O . ALA A 1 540 ? 18.666 7.959 -17.496 1.00 89.31 540 ALA A O 1
ATOM 4402 N N . GLU A 1 541 ? 18.845 9.914 -18.597 1.00 91.75 541 GLU A N 1
ATOM 4403 C CA . GLU A 1 541 ? 17.739 10.599 -17.911 1.00 91.75 541 GLU A CA 1
ATOM 4404 C C . GLU A 1 541 ? 16.431 9.798 -17.998 1.00 91.75 541 GLU A C 1
ATOM 4406 O O . GLU A 1 541 ? 15.849 9.471 -16.962 1.00 91.75 541 GLU A O 1
ATOM 4411 N N . MET A 1 542 ? 16.006 9.396 -19.205 1.00 89.94 542 MET A N 1
ATOM 4412 C CA . MET A 1 542 ? 14.753 8.645 -19.393 1.00 89.94 542 MET A CA 1
ATOM 4413 C C . MET A 1 542 ? 14.744 7.292 -18.661 1.00 89.94 542 MET A C 1
ATOM 4415 O O . MET A 1 542 ? 13.714 6.912 -18.099 1.00 89.94 542 MET A O 1
ATOM 4419 N N . ARG A 1 543 ? 15.888 6.594 -18.594 1.00 91.06 543 ARG A N 1
ATOM 4420 C CA . ARG A 1 543 ? 16.022 5.357 -17.804 1.00 91.06 543 ARG A CA 1
ATOM 4421 C C . ARG A 1 543 ? 15.823 5.631 -16.313 1.00 91.06 543 ARG A C 1
ATOM 4423 O O . ARG A 1 543 ? 14.955 5.015 -15.703 1.00 91.06 543 ARG A O 1
ATOM 4430 N N . SER A 1 544 ? 16.502 6.642 -15.765 1.00 90.38 544 SER A N 1
ATOM 4431 C CA . SER A 1 544 ? 16.349 7.027 -14.352 1.00 90.38 544 SER A CA 1
ATOM 4432 C C . SER A 1 544 ? 14.908 7.399 -13.962 1.00 90.38 544 SER A C 1
ATOM 4434 O O . SER A 1 544 ? 14.475 7.130 -12.838 1.00 90.38 544 SER A O 1
ATOM 4436 N N . THR A 1 545 ? 14.134 7.986 -14.885 1.00 91.69 545 THR A N 1
ATOM 4437 C CA . THR A 1 545 ? 12.735 8.346 -14.620 1.00 91.69 545 THR A CA 1
ATOM 4438 C C . THR A 1 545 ? 11.798 7.143 -14.618 1.00 91.69 545 THR A C 1
ATOM 4440 O O . THR A 1 545 ? 10.887 7.105 -13.788 1.00 91.69 545 THR A O 1
ATOM 4443 N N . GLU A 1 546 ? 12.030 6.154 -15.484 1.00 87.56 546 GLU A N 1
ATOM 4444 C CA . GLU A 1 546 ? 11.207 4.942 -15.527 1.00 87.56 546 GLU A CA 1
ATOM 4445 C C . GLU A 1 546 ? 11.582 3.978 -14.385 1.00 87.56 546 GLU A C 1
ATOM 4447 O O . GLU A 1 546 ? 10.689 3.447 -13.730 1.00 87.56 546 GLU A O 1
ATOM 4452 N N . ASP A 1 547 ? 12.866 3.874 -14.013 1.00 90.25 547 ASP A N 1
ATOM 4453 C CA . ASP A 1 547 ? 13.318 3.141 -12.814 1.00 90.25 547 ASP A CA 1
ATOM 4454 C C . ASP A 1 547 ? 12.630 3.638 -11.530 1.00 90.25 547 ASP A C 1
ATOM 4456 O O . ASP A 1 547 ? 12.268 2.847 -10.653 1.00 90.25 547 ASP A O 1
ATOM 4460 N N . ARG A 1 548 ? 12.427 4.959 -11.400 1.00 93.00 548 ARG A N 1
ATOM 4461 C CA . ARG A 1 548 ? 11.655 5.544 -10.290 1.00 93.00 548 ARG A CA 1
ATOM 4462 C C . ARG A 1 548 ? 10.178 5.157 -10.375 1.00 93.00 548 ARG A C 1
ATOM 4464 O O . ARG A 1 548 ? 9.592 4.777 -9.364 1.00 93.00 548 ARG A O 1
ATOM 4471 N N . ARG A 1 549 ? 9.579 5.234 -11.565 1.00 94.06 549 ARG A N 1
ATOM 4472 C CA . ARG A 1 549 ? 8.163 4.910 -11.792 1.00 94.06 549 ARG A CA 1
ATOM 4473 C C . ARG A 1 549 ? 7.849 3.443 -11.483 1.00 94.06 549 ARG A C 1
ATOM 4475 O O . ARG A 1 549 ? 6.832 3.168 -10.851 1.00 94.06 549 ARG A O 1
ATOM 4482 N N . ILE A 1 550 ? 8.737 2.524 -11.862 1.00 92.38 550 ILE A N 1
ATOM 4483 C CA . ILE A 1 550 ? 8.636 1.092 -11.550 1.00 92.38 550 ILE A CA 1
ATOM 4484 C C . ILE A 1 550 ? 8.653 0.875 -10.030 1.00 92.38 550 ILE A C 1
ATOM 4486 O O . ILE A 1 550 ? 7.781 0.183 -9.508 1.00 92.38 550 ILE A O 1
ATOM 4490 N N . LYS A 1 551 ? 9.573 1.524 -9.302 1.00 92.69 551 LYS A N 1
ATOM 4491 C CA . LYS A 1 551 ? 9.642 1.445 -7.829 1.00 92.69 551 LYS A CA 1
ATOM 4492 C C . LYS A 1 551 ? 8.382 1.991 -7.149 1.00 92.69 551 LYS A C 1
ATOM 4494 O O . LYS A 1 551 ? 7.873 1.367 -6.224 1.00 92.69 551 LYS A O 1
ATOM 4499 N N . GLU A 1 552 ? 7.836 3.107 -7.631 1.00 91.88 552 GLU A N 1
ATOM 4500 C CA . GLU A 1 552 ? 6.573 3.662 -7.118 1.00 91.88 552 GLU A CA 1
ATOM 4501 C C . GLU A 1 552 ? 5.368 2.738 -7.363 1.00 91.88 552 GLU A C 1
ATOM 4503 O O . GLU A 1 552 ? 4.488 2.643 -6.509 1.00 91.88 552 GLU A O 1
ATOM 4508 N N . LEU A 1 553 ? 5.318 2.042 -8.504 1.00 91.81 553 LEU A N 1
ATOM 4509 C CA . LEU A 1 553 ? 4.273 1.053 -8.791 1.00 91.81 553 LEU A CA 1
ATOM 4510 C C . LEU A 1 553 ? 4.419 -0.201 -7.915 1.00 91.81 553 LEU A C 1
ATOM 4512 O O . LEU A 1 553 ? 3.428 -0.670 -7.358 1.00 91.81 553 LEU A O 1
ATOM 4516 N N . GLN A 1 554 ? 5.645 -0.699 -7.733 1.00 90.19 554 GLN A N 1
ATOM 4517 C CA . GLN A 1 554 ? 5.940 -1.819 -6.830 1.00 90.19 554 GLN A CA 1
ATOM 4518 C C . GLN A 1 554 ? 5.547 -1.502 -5.380 1.00 90.19 554 GLN A C 1
ATOM 4520 O O . GLN A 1 554 ? 4.939 -2.343 -4.719 1.00 90.19 554 GLN A O 1
ATOM 4525 N N . GLN A 1 555 ? 5.835 -0.286 -4.899 1.00 93.56 555 GLN A N 1
ATOM 4526 C CA . GLN A 1 555 ? 5.433 0.148 -3.561 1.00 93.56 555 GLN A CA 1
ATOM 4527 C C . GLN A 1 555 ? 3.904 0.179 -3.409 1.00 93.56 555 GLN A C 1
ATOM 4529 O O . GLN A 1 555 ? 3.392 -0.416 -2.462 1.00 93.56 555 GLN A O 1
ATOM 4534 N N . ARG A 1 556 ? 3.170 0.805 -4.345 1.00 92.06 556 ARG A N 1
ATOM 4535 C CA . ARG A 1 556 ? 1.694 0.861 -4.290 1.00 92.06 556 ARG A CA 1
ATOM 4536 C C . ARG A 1 556 ? 1.072 -0.531 -4.275 1.00 92.06 556 ARG A C 1
ATOM 4538 O O . ARG A 1 556 ? 0.236 -0.802 -3.424 1.00 92.06 556 ARG A O 1
ATOM 4545 N N . HIS A 1 557 ? 1.542 -1.436 -5.133 1.00 91.94 557 HIS A N 1
ATOM 4546 C CA . HIS A 1 557 ? 1.060 -2.816 -5.138 1.00 91.94 557 HIS A CA 1
ATOM 4547 C C . HIS A 1 557 ? 1.328 -3.530 -3.798 1.00 91.94 557 HIS A C 1
ATOM 4549 O O . HIS A 1 557 ? 0.469 -4.248 -3.288 1.00 91.94 557 HIS A O 1
ATOM 4555 N N . GLN A 1 558 ? 2.486 -3.299 -3.169 1.00 93.56 558 GLN A N 1
ATOM 4556 C CA . GLN A 1 558 ? 2.790 -3.870 -1.854 1.00 93.56 558 GLN A CA 1
ATOM 4557 C C . GLN A 1 558 ? 1.942 -3.255 -0.719 1.00 93.56 558 GLN A C 1
ATOM 4559 O O . GLN A 1 558 ? 1.640 -3.939 0.259 1.00 93.56 558 GLN A O 1
ATOM 4564 N N . GLU A 1 559 ? 1.546 -1.986 -0.833 1.00 92.69 559 GLU A N 1
ATOM 4565 C CA . GLU A 1 559 ? 0.612 -1.319 0.086 1.00 92.69 559 GLU A CA 1
ATOM 4566 C C . GLU A 1 559 ? -0.829 -1.835 -0.095 1.00 92.69 559 GLU A C 1
ATOM 4568 O O . GLU A 1 559 ? -1.498 -2.141 0.892 1.00 92.69 559 GLU A O 1
ATOM 4573 N N . GLU A 1 560 ? -1.276 -2.030 -1.338 1.00 92.19 560 GLU A N 1
ATOM 4574 C CA . GLU A 1 560 ? -2.571 -2.636 -1.684 1.00 92.19 560 GLU A CA 1
ATOM 4575 C C . GLU A 1 560 ? -2.685 -4.078 -1.170 1.00 92.19 560 GLU A C 1
ATOM 4577 O O . GLU A 1 560 ? -3.679 -4.419 -0.530 1.00 92.19 560 GLU A O 1
ATOM 4582 N N . MET A 1 561 ? -1.651 -4.905 -1.366 1.00 89.00 561 MET A N 1
ATOM 4583 C CA . MET A 1 561 ? -1.622 -6.285 -0.861 1.00 89.00 561 MET A CA 1
ATOM 4584 C C . MET A 1 561 ? -1.677 -6.347 0.672 1.00 89.00 561 MET A C 1
ATOM 4586 O O . MET A 1 561 ? -2.416 -7.161 1.222 1.00 89.00 561 MET A O 1
ATOM 4590 N N . LYS A 1 562 ? -0.958 -5.458 1.375 1.00 92.31 562 LYS A N 1
ATOM 4591 C CA . LYS A 1 562 ? -1.041 -5.346 2.845 1.00 92.31 562 LYS A CA 1
ATOM 4592 C C . LYS A 1 562 ? -2.432 -4.924 3.311 1.00 92.31 562 LYS A C 1
ATOM 4594 O O . LYS A 1 562 ? -2.910 -5.433 4.320 1.00 92.31 562 LYS A O 1
ATOM 4599 N N . LYS A 1 563 ? -3.085 -4.011 2.585 1.00 93.62 563 LYS A N 1
ATOM 4600 C CA . LYS A 1 563 ? -4.452 -3.593 2.904 1.00 93.62 563 LYS A CA 1
ATOM 4601 C C . LYS A 1 563 ? -5.446 -4.739 2.700 1.00 93.62 563 LYS A C 1
ATOM 4603 O O . LYS A 1 563 ? -6.218 -5.020 3.606 1.00 93.62 563 LYS A O 1
ATOM 4608 N N . LEU A 1 564 ? -5.384 -5.436 1.564 1.00 92.69 564 LEU A N 1
ATOM 4609 C CA . LEU A 1 564 ? -6.249 -6.586 1.283 1.00 92.69 564 LEU A CA 1
ATOM 4610 C C . LEU A 1 564 ? -6.075 -7.700 2.328 1.00 92.69 564 LEU A C 1
ATOM 4612 O O . LEU A 1 564 ? -7.058 -8.305 2.749 1.00 92.69 564 LEU A O 1
ATOM 4616 N N . GLN A 1 565 ? -4.841 -7.933 2.787 1.00 90.88 565 GLN A N 1
ATOM 4617 C CA . GLN A 1 565 ? -4.568 -8.857 3.887 1.00 90.88 565 GLN A CA 1
ATOM 4618 C C . GLN A 1 565 ? -5.214 -8.388 5.204 1.00 90.88 565 GLN A C 1
ATOM 4620 O O . GLN A 1 565 ? -5.872 -9.188 5.862 1.00 90.88 565 GLN A O 1
ATOM 4625 N N . ALA A 1 566 ? -5.101 -7.106 5.567 1.00 91.38 566 ALA A N 1
ATOM 4626 C CA . ALA A 1 566 ? -5.752 -6.564 6.764 1.00 91.38 566 ALA A CA 1
ATOM 4627 C C . ALA A 1 566 ? -7.293 -6.636 6.686 1.00 91.38 566 ALA A C 1
ATOM 4629 O O . ALA A 1 566 ? -7.938 -7.012 7.662 1.00 91.38 566 ALA A O 1
ATOM 4630 N N . ASP A 1 567 ? -7.882 -6.356 5.517 1.00 91.94 567 ASP A N 1
ATOM 4631 C CA . ASP A 1 567 ? -9.326 -6.477 5.268 1.00 91.94 567 ASP A CA 1
ATOM 4632 C C . ASP A 1 567 ? -9.791 -7.961 5.388 1.00 91.94 567 ASP A C 1
ATOM 4634 O O . ASP A 1 567 ? -10.883 -8.251 5.895 1.00 91.94 567 ASP A O 1
ATOM 4638 N N . MET A 1 568 ? -8.948 -8.930 4.991 1.00 88.19 568 MET A N 1
ATOM 4639 C CA . MET A 1 568 ? -9.170 -10.372 5.218 1.00 88.19 568 MET A CA 1
ATOM 4640 C C . MET A 1 568 ? -9.022 -10.790 6.689 1.00 88.19 568 MET A C 1
ATOM 4642 O O . MET A 1 568 ? -9.806 -11.603 7.185 1.00 88.19 568 MET A O 1
ATOM 4646 N N . GLU A 1 569 ? -8.036 -10.253 7.405 1.00 91.00 569 GLU A N 1
ATOM 4647 C CA . GLU A 1 569 ? -7.833 -10.529 8.831 1.00 91.00 569 GLU A CA 1
ATOM 4648 C C . GLU A 1 569 ? -8.992 -9.963 9.668 1.00 91.00 569 GLU A C 1
ATOM 4650 O O . GLU A 1 569 ? -9.518 -10.666 10.532 1.00 91.00 569 GLU A O 1
ATOM 4655 N N . GLU A 1 570 ? -9.481 -8.755 9.361 1.00 90.69 570 GLU A N 1
ATOM 4656 C CA . GLU A 1 570 ? -10.642 -8.159 10.034 1.00 90.69 570 GLU A CA 1
ATOM 4657 C C . GLU A 1 570 ? -11.935 -8.949 9.764 1.00 90.69 570 GLU A C 1
ATOM 4659 O O . GLU A 1 570 ? -12.698 -9.243 10.687 1.00 90.69 570 GLU A O 1
ATOM 4664 N N . THR A 1 571 ? -12.193 -9.349 8.513 1.00 90.25 571 THR A N 1
ATOM 4665 C CA . THR A 1 571 ? -13.370 -10.180 8.195 1.00 90.25 571 THR A CA 1
ATOM 4666 C C . THR A 1 571 ? -13.302 -11.556 8.858 1.00 90.25 571 THR A C 1
ATOM 4668 O O . THR A 1 571 ? -14.316 -12.025 9.377 1.00 90.25 571 THR A O 1
ATOM 4671 N N . THR A 1 572 ? -12.114 -12.160 8.954 1.00 90.25 572 THR A N 1
ATOM 4672 C CA . THR A 1 572 ? -11.901 -13.403 9.714 1.00 90.25 572 THR A CA 1
ATOM 4673 C C . THR A 1 572 ? -12.211 -13.208 11.203 1.00 90.25 572 THR A C 1
ATOM 4675 O O . THR A 1 572 ? -12.979 -13.985 11.771 1.00 90.25 572 THR A O 1
ATOM 4678 N N . GLN A 1 573 ? -11.703 -12.139 11.828 1.00 90.12 573 GLN A N 1
ATOM 4679 C CA . GLN A 1 573 ? -11.972 -11.815 13.237 1.00 90.12 573 GLN A CA 1
ATOM 4680 C C . GLN A 1 573 ? -13.469 -11.608 13.515 1.00 90.12 573 GLN A C 1
ATOM 4682 O O . GLN A 1 573 ? -13.987 -12.145 14.497 1.00 90.12 573 GLN A O 1
ATOM 4687 N N . ARG A 1 574 ? -14.191 -10.905 12.627 1.00 87.62 574 ARG A N 1
ATOM 4688 C CA . ARG A 1 574 ? -15.652 -10.724 12.726 1.00 87.62 574 ARG A CA 1
ATOM 4689 C C . ARG A 1 574 ? -16.392 -12.069 12.725 1.00 87.62 574 ARG A C 1
ATOM 4691 O O . ARG A 1 574 ? -17.242 -12.287 13.589 1.00 87.62 574 ARG A O 1
ATOM 4698 N N . TYR A 1 575 ? -16.037 -12.991 11.825 1.00 86.50 575 TYR A N 1
ATOM 4699 C CA . TYR A 1 575 ? -16.627 -14.335 11.807 1.00 86.50 575 TYR A CA 1
ATOM 4700 C C . TYR A 1 575 ? -16.263 -15.159 13.050 1.00 86.50 575 TYR A C 1
ATOM 4702 O O . TYR A 1 575 ? -17.126 -15.850 13.592 1.00 86.50 575 TYR A O 1
ATOM 4710 N N . GLU A 1 576 ? -15.030 -15.075 13.562 1.00 88.00 576 GLU A N 1
ATOM 4711 C CA . GLU A 1 576 ? -14.688 -15.748 14.819 1.00 88.00 576 GLU A CA 1
ATOM 4712 C C . GLU A 1 576 ? -15.474 -15.193 16.016 1.00 88.00 576 GLU A C 1
ATOM 4714 O O . GLU A 1 576 ? -15.916 -15.958 16.873 1.00 88.00 576 GLU A O 1
ATOM 4719 N N . GLU A 1 577 ? -15.652 -13.872 16.109 1.00 85.12 577 GLU A N 1
ATOM 4720 C CA . GLU A 1 577 ? -16.495 -13.252 17.132 1.00 85.12 577 GLU A CA 1
ATOM 4721 C C . GLU A 1 577 ? -17.947 -13.721 17.047 1.00 85.12 577 GLU A C 1
ATOM 4723 O O . GLU A 1 577 ? -18.565 -13.992 18.075 1.00 85.12 577 GLU A O 1
ATOM 4728 N N . GLU A 1 578 ? -18.501 -13.823 15.842 1.00 84.88 578 GLU A N 1
ATOM 4729 C CA . GLU A 1 578 ? -19.864 -14.304 15.627 1.00 84.88 578 GLU A CA 1
ATOM 4730 C C . GLU A 1 578 ? -19.998 -15.787 16.010 1.00 84.88 578 GLU A C 1
ATOM 4732 O O . GLU A 1 578 ? -20.921 -16.162 16.734 1.00 84.88 578 GLU A O 1
ATOM 4737 N N . ILE A 1 579 ? -18.998 -16.613 15.685 1.00 82.81 579 ILE A N 1
ATOM 4738 C CA . ILE A 1 579 ? -18.889 -17.999 16.164 1.00 82.81 579 ILE A CA 1
ATOM 4739 C C . ILE A 1 579 ? -18.771 -18.059 17.700 1.00 82.81 579 ILE A C 1
ATOM 4741 O O . ILE A 1 579 ? -19.396 -18.923 18.320 1.00 82.81 579 ILE A O 1
ATOM 4745 N N . ARG A 1 580 ? -18.026 -17.150 18.350 1.00 82.12 580 ARG A N 1
ATOM 4746 C CA . ARG A 1 580 ? -17.967 -17.049 19.825 1.00 82.12 580 ARG A CA 1
ATOM 4747 C C . ARG A 1 580 ? -19.331 -16.673 20.414 1.00 82.12 580 ARG A C 1
ATOM 4749 O O . ARG A 1 580 ? -19.769 -17.330 21.355 1.00 82.12 580 ARG A O 1
ATOM 4756 N N . LYS A 1 581 ? -20.028 -15.686 19.840 1.00 80.00 581 LYS A N 1
ATOM 4757 C CA . LYS A 1 581 ? -21.371 -15.239 20.263 1.00 80.00 581 LYS A CA 1
ATOM 4758 C C . LYS A 1 581 ? -22.401 -16.374 20.135 1.00 80.00 581 LYS A C 1
ATOM 4760 O O . LYS A 1 581 ? -23.117 -16.658 21.094 1.00 80.00 581 LYS A O 1
ATOM 4765 N N . LEU A 1 582 ? -22.398 -17.104 19.017 1.00 79.62 582 LEU A N 1
ATOM 4766 C CA . LEU A 1 582 ? -23.267 -18.269 18.783 1.00 79.62 582 LEU A CA 1
ATOM 4767 C C . LEU A 1 582 ? -22.944 -19.470 19.693 1.00 79.62 582 LEU A C 1
ATOM 4769 O O . LEU A 1 582 ? -23.846 -20.226 20.057 1.00 79.62 582 LEU A O 1
ATOM 4773 N N . ARG A 1 583 ? -21.678 -19.652 20.098 1.00 73.44 583 ARG A N 1
ATOM 4774 C CA . ARG A 1 583 ? -21.286 -20.657 21.106 1.00 73.44 583 ARG A CA 1
ATOM 4775 C C . ARG A 1 583 ? -21.730 -20.258 22.516 1.00 73.44 583 ARG A C 1
ATOM 4777 O O . ARG A 1 583 ? -22.243 -21.107 23.239 1.00 73.44 583 ARG A O 1
ATOM 4784 N N . ALA A 1 584 ? -21.593 -18.984 22.888 1.00 67.06 584 ALA A N 1
ATOM 4785 C CA . ALA A 1 584 ? -22.020 -18.470 24.192 1.00 67.06 584 ALA A CA 1
ATOM 4786 C C . ALA A 1 584 ? -23.542 -18.590 24.408 1.00 67.06 584 ALA A C 1
ATOM 4788 O O . ALA A 1 584 ? -23.985 -18.914 25.505 1.00 67.06 584 ALA A O 1
ATOM 4789 N N . GLN A 1 585 ? -24.347 -18.421 23.354 1.00 63.31 585 GLN A N 1
ATOM 4790 C CA . GLN A 1 585 ? -25.810 -18.569 23.408 1.00 63.31 585 GLN A CA 1
ATOM 4791 C C . GLN A 1 585 ? -26.312 -20.023 23.568 1.00 63.31 585 GLN A C 1
ATOM 4793 O O . GLN A 1 585 ? -27.519 -20.236 23.656 1.00 63.31 585 GLN A O 1
ATOM 4798 N N . ARG A 1 586 ? -25.430 -21.037 23.602 1.00 55.59 586 ARG A N 1
ATOM 4799 C CA . ARG A 1 586 ? -25.810 -22.467 23.645 1.00 55.59 586 ARG A CA 1
ATOM 4800 C C . ARG A 1 586 ? -25.631 -23.170 25.002 1.00 55.59 586 ARG A C 1
ATOM 4802 O O . ARG A 1 586 ? -25.788 -24.388 25.049 1.00 55.59 586 ARG A O 1
ATOM 4809 N N . LEU A 1 587 ? -25.324 -22.456 26.091 1.00 46.03 587 LEU A N 1
ATOM 4810 C CA . LEU A 1 587 ? -24.964 -23.064 27.385 1.00 46.03 587 LEU A CA 1
ATOM 4811 C C . LEU A 1 587 ? -25.682 -22.443 28.606 1.00 46.03 587 LEU A C 1
ATOM 4813 O O . LEU A 1 587 ? -25.321 -21.347 29.031 1.00 46.03 587 LEU A O 1
ATOM 4817 N N . PRO A 1 588 ? -26.635 -23.162 29.233 1.00 45.34 588 PRO A N 1
ATOM 4818 C CA . PRO A 1 588 ? -26.975 -23.013 30.650 1.00 45.34 588 PRO A CA 1
ATOM 4819 C C . PRO A 1 588 ? -26.006 -23.832 31.548 1.00 45.34 588 PRO A C 1
ATOM 4821 O O . PRO A 1 588 ? -25.270 -24.679 31.038 1.00 45.34 588 PRO A O 1
ATOM 4824 N N . PRO A 1 589 ? -25.946 -23.580 32.873 1.00 53.72 589 PRO A N 1
ATOM 4825 C CA . PRO A 1 589 ? -24.773 -23.925 33.689 1.00 53.72 589 PRO A CA 1
ATOM 4826 C C . PRO A 1 589 ? -24.786 -25.331 34.320 1.00 53.72 589 PRO A C 1
ATOM 4828 O O . PRO A 1 589 ? -25.813 -25.795 34.812 1.00 53.72 589 PRO A O 1
ATOM 4831 N N . GLY A 1 590 ? -23.604 -25.955 34.426 1.00 36.47 590 GLY A N 1
ATOM 4832 C CA . GLY A 1 590 ? -23.387 -27.170 35.220 1.00 36.47 590 GLY A CA 1
ATOM 4833 C C . GLY A 1 590 ? -21.936 -27.683 35.213 1.00 36.47 590 GLY A C 1
ATOM 4834 O O . GLY A 1 590 ? -21.288 -27.694 34.174 1.00 36.47 590 GLY A O 1
ATOM 4835 N N . SER A 1 591 ? -21.459 -28.123 36.386 1.00 31.73 591 SER A N 1
ATOM 4836 C CA . SER A 1 591 ? -20.260 -28.958 36.637 1.00 31.73 591 SER A CA 1
ATOM 4837 C C . SER A 1 591 ? -18.912 -28.592 35.976 1.00 31.73 591 SER A C 1
ATOM 4839 O O . SER A 1 591 ? -18.605 -29.009 34.863 1.00 31.73 591 SER A O 1
ATOM 4841 N N . SER A 1 592 ? -18.024 -28.002 36.782 1.00 39.03 592 SER A N 1
ATOM 4842 C CA . SER A 1 592 ? -16.637 -28.494 36.937 1.00 39.03 592 SER A CA 1
ATOM 4843 C C . SER A 1 592 ? -16.649 -29.503 38.112 1.00 39.03 592 SER A C 1
ATOM 4845 O O . SER A 1 592 ? -17.526 -29.340 38.971 1.00 39.03 592 SER A O 1
ATOM 4847 N N . PRO A 1 593 ? -15.794 -30.553 38.180 1.00 52.91 593 PRO A N 1
ATOM 4848 C CA . PRO A 1 593 ? -14.400 -30.351 38.616 1.00 52.91 593 PRO A CA 1
ATOM 4849 C C . PRO A 1 593 ? -13.329 -31.312 38.029 1.00 52.91 593 PRO A C 1
ATOM 4851 O O . PRO A 1 593 ? -13.638 -32.431 37.640 1.00 52.91 593 PRO A O 1
ATOM 4854 N N . HIS A 1 594 ? -12.051 -30.904 38.146 1.00 31.36 594 HIS A N 1
ATOM 4855 C CA . HIS A 1 594 ? -10.808 -31.717 38.074 1.00 31.36 594 HIS A CA 1
ATOM 4856 C C . HIS A 1 594 ? -10.497 -32.459 36.742 1.00 31.36 594 HIS A C 1
ATOM 4858 O O . HIS A 1 594 ? -11.357 -33.038 36.100 1.00 31.36 594 HIS A O 1
ATOM 4864 N N . ALA A 1 595 ? -9.249 -32.487 36.257 1.00 32.75 595 ALA A N 1
ATOM 4865 C CA . ALA A 1 595 ? -8.081 -33.033 36.959 1.00 32.75 595 ALA A CA 1
ATOM 4866 C C . ALA A 1 595 ? -6.714 -32.431 36.535 1.00 32.75 595 ALA A C 1
ATOM 4868 O O . ALA A 1 595 ? -6.638 -31.576 35.660 1.00 32.75 595 ALA A O 1
ATOM 4869 N N . THR A 1 596 ? -5.662 -32.908 37.218 1.00 35.38 596 THR A N 1
ATOM 4870 C CA . THR A 1 596 ? -4.200 -32.865 36.946 1.00 35.38 596 THR A CA 1
ATOM 4871 C C . THR A 1 596 ? -3.725 -32.364 35.567 1.00 35.38 596 THR A C 1
ATOM 4873 O O . THR A 1 596 ? -4.257 -32.791 34.549 1.00 35.38 596 THR A O 1
ATOM 4876 N N . GLY A 1 597 ? -2.648 -31.580 35.428 1.00 29.95 597 GLY A N 1
ATOM 4877 C CA . GLY A 1 597 ? -1.588 -31.224 36.388 1.00 29.95 597 GLY A CA 1
ATOM 4878 C C . GLY A 1 597 ? -0.269 -31.958 36.096 1.00 29.95 597 GLY A C 1
ATOM 4879 O O . GLY A 1 597 ? -0.213 -33.176 36.244 1.00 29.95 597 GLY A O 1
ATOM 4880 N N . ALA A 1 598 ? 0.770 -31.216 35.694 1.00 33.50 598 ALA A N 1
ATOM 4881 C CA . ALA A 1 598 ? 2.148 -31.692 35.532 1.00 33.50 598 ALA A CA 1
ATOM 4882 C C . ALA A 1 598 ? 3.136 -30.505 35.530 1.00 33.50 598 ALA A C 1
ATOM 4884 O O . ALA A 1 598 ? 3.096 -29.671 34.626 1.00 33.50 598 ALA A O 1
ATOM 4885 N N . ASP A 1 599 ? 4.018 -30.441 36.528 1.00 32.97 599 ASP A N 1
ATOM 4886 C CA . ASP A 1 599 ? 5.180 -29.541 36.558 1.00 32.97 599 ASP A CA 1
ATOM 4887 C C . ASP A 1 599 ? 6.344 -30.087 35.707 1.00 32.97 599 ASP A C 1
ATOM 4889 O O . ASP A 1 599 ? 6.385 -31.278 35.395 1.00 32.97 599 ASP A O 1
ATOM 4893 N N . GLY A 1 600 ? 7.349 -29.249 35.409 1.00 33.91 600 GLY A N 1
ATOM 4894 C CA . GLY A 1 600 ? 8.672 -29.736 34.980 1.00 33.91 600 GLY A CA 1
ATOM 4895 C C . GLY A 1 600 ? 9.435 -28.861 33.976 1.00 33.91 600 GLY A C 1
ATOM 4896 O O . GLY A 1 600 ? 9.432 -29.169 32.785 1.00 33.91 600 GLY A O 1
ATOM 4897 N N . PRO A 1 601 ? 10.140 -27.802 34.417 1.00 59.75 601 PRO A N 1
ATOM 4898 C CA . PRO A 1 601 ? 11.043 -27.030 33.564 1.00 59.75 601 PRO A CA 1
ATOM 4899 C C . PRO A 1 601 ? 12.467 -27.617 33.535 1.00 59.75 601 PRO A C 1
ATOM 4901 O O . PRO A 1 601 ? 12.968 -28.100 34.549 1.00 59.75 601 PRO A O 1
ATOM 4904 N N . ALA A 1 602 ? 13.171 -27.469 32.409 1.00 30.42 602 ALA A N 1
ATOM 4905 C CA . ALA A 1 602 ? 14.628 -27.614 32.353 1.00 30.42 602 ALA A CA 1
ATOM 4906 C C . ALA A 1 602 ? 15.238 -26.731 31.250 1.00 30.42 602 ALA A C 1
ATOM 4908 O O . ALA A 1 602 ? 15.021 -26.953 30.060 1.00 30.42 602 ALA A O 1
ATOM 4909 N N . GLN A 1 603 ? 16.042 -25.743 31.645 1.00 37.84 603 GLN A N 1
ATOM 4910 C CA . GLN A 1 603 ? 17.043 -25.142 30.761 1.00 37.84 603 GLN A CA 1
ATOM 4911 C C . GLN A 1 603 ? 18.293 -26.025 30.793 1.00 37.84 603 GLN A C 1
ATOM 4913 O O . GLN A 1 603 ? 18.695 -26.395 31.887 1.00 37.84 603 GLN A O 1
ATOM 4918 N N . HIS A 1 604 ? 18.972 -26.257 29.663 1.00 33.31 604 HIS A N 1
ATOM 4919 C CA . HIS A 1 604 ? 20.442 -26.321 29.644 1.00 33.31 604 HIS A CA 1
ATOM 4920 C C . HIS A 1 604 ? 21.023 -26.095 28.237 1.00 33.31 604 HIS A C 1
ATOM 4922 O O . HIS A 1 604 ? 20.948 -26.936 27.350 1.0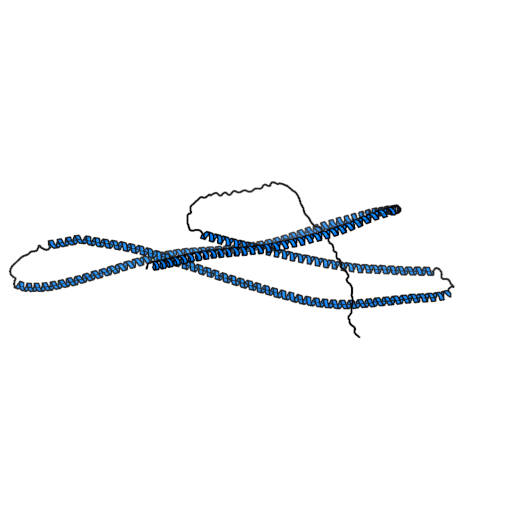0 33.31 604 HIS A O 1
ATOM 4928 N N . SER A 1 605 ? 21.636 -24.920 28.092 1.00 31.17 605 SER A N 1
ATOM 4929 C CA . SER A 1 605 ? 22.906 -24.652 27.403 1.00 31.17 605 SER A CA 1
ATOM 4930 C C . SER A 1 605 ? 23.648 -25.839 26.758 1.00 31.17 605 SER A C 1
ATOM 4932 O O . SER A 1 605 ? 24.077 -26.758 27.454 1.00 31.17 605 SER A O 1
ATOM 4934 N N . SER A 1 606 ? 23.995 -25.720 25.471 1.00 30.95 606 SER A N 1
ATOM 4935 C CA . SER A 1 606 ? 25.394 -25.433 25.075 1.00 30.95 606 SER A CA 1
ATOM 4936 C C . SER A 1 606 ? 25.573 -25.287 23.554 1.00 30.95 606 SER A C 1
ATOM 4938 O O . SER A 1 606 ? 24.879 -25.911 22.757 1.00 30.95 606 SER A O 1
ATOM 4940 N N . ASN A 1 607 ? 26.535 -24.454 23.146 1.00 32.72 607 ASN A N 1
ATOM 4941 C CA . ASN A 1 607 ? 27.035 -24.399 21.768 1.00 32.72 607 ASN A CA 1
ATOM 4942 C C . ASN A 1 607 ? 28.077 -25.509 21.544 1.00 32.72 607 ASN A C 1
ATOM 4944 O O . ASN A 1 607 ? 28.882 -25.740 22.448 1.00 32.72 607 ASN A O 1
ATOM 4948 N N . SER A 1 608 ? 28.193 -26.052 20.320 1.00 31.00 608 SER A N 1
ATOM 4949 C CA . SER A 1 608 ? 29.396 -25.871 19.462 1.00 31.00 608 SER A CA 1
ATOM 4950 C C . SER A 1 608 ? 29.437 -26.774 18.213 1.00 31.00 608 SER A C 1
ATOM 4952 O O . SER A 1 608 ? 29.508 -27.993 18.299 1.00 31.00 608 SER A O 1
ATOM 4954 N N . THR A 1 609 ? 29.480 -26.127 17.047 1.00 35.22 609 THR A N 1
ATOM 4955 C CA . THR A 1 609 ? 30.261 -26.471 15.835 1.00 35.22 609 THR A CA 1
ATOM 4956 C C . THR A 1 609 ? 30.774 -27.910 15.601 1.00 35.22 609 THR A C 1
ATOM 4958 O O . THR A 1 609 ? 31.833 -28.297 16.090 1.00 35.22 609 THR A O 1
ATOM 4961 N N . SER A 1 610 ? 30.169 -28.597 14.631 1.00 29.08 610 SER A N 1
ATOM 4962 C CA . SER A 1 610 ? 30.869 -29.241 13.495 1.00 29.08 610 SER A CA 1
ATOM 4963 C C . SER A 1 610 ? 29.859 -29.319 12.333 1.00 29.08 610 SER A C 1
ATOM 4965 O O . SER A 1 610 ? 28.695 -29.615 12.570 1.00 29.08 610 SER A O 1
ATOM 4967 N N . SER A 1 611 ? 30.113 -28.875 11.097 1.00 31.72 611 SER A N 1
ATOM 4968 C CA . SER A 1 611 ? 31.301 -28.958 10.231 1.00 31.72 611 SER A CA 1
ATOM 4969 C C . SER A 1 611 ? 31.592 -30.380 9.755 1.00 31.72 611 SER A C 1
ATOM 4971 O O . SER A 1 611 ? 32.498 -31.036 10.261 1.00 31.72 611 SER A O 1
ATOM 4973 N N . LEU A 1 612 ? 30.842 -30.822 8.743 1.00 34.09 612 LEU A N 1
ATOM 4974 C CA . LEU A 1 612 ? 31.208 -31.949 7.889 1.00 34.09 612 LEU A CA 1
ATOM 4975 C C . LEU A 1 612 ? 30.741 -31.678 6.451 1.00 34.09 612 LEU A C 1
ATOM 4977 O O . LEU A 1 612 ? 29.624 -31.216 6.223 1.00 34.09 612 LEU A O 1
ATOM 4981 N N . GLU A 1 613 ? 31.630 -31.916 5.493 1.00 32.50 613 GLU A N 1
ATOM 4982 C CA . GLU A 1 613 ? 31.429 -31.628 4.073 1.00 32.50 613 GLU A CA 1
ATOM 4983 C C . GLU A 1 613 ? 30.717 -32.791 3.365 1.00 32.50 613 GLU A C 1
ATOM 4985 O O . GLU A 1 613 ? 30.867 -33.953 3.741 1.00 32.50 613 GLU A O 1
ATOM 4990 N N . SER A 1 614 ? 29.990 -32.506 2.281 1.00 33.06 614 SER A N 1
ATOM 4991 C CA . SER A 1 614 ? 29.584 -33.518 1.292 1.00 33.06 614 SER A CA 1
ATOM 4992 C C . SER A 1 614 ? 29.352 -32.874 -0.077 1.00 33.06 614 SER A C 1
ATOM 4994 O O . SER A 1 614 ? 28.385 -32.150 -0.297 1.00 33.06 614 SER A O 1
ATOM 4996 N N . LEU A 1 615 ? 30.286 -33.120 -0.997 1.00 34.97 615 LEU A N 1
ATOM 4997 C CA . LEU A 1 615 ? 30.315 -32.585 -2.361 1.00 34.97 615 LEU A CA 1
ATOM 4998 C C . LEU A 1 615 ? 29.525 -33.467 -3.336 1.00 34.97 615 LEU A C 1
ATOM 5000 O O . LEU A 1 615 ? 29.893 -34.621 -3.492 1.00 34.97 615 LEU A O 1
ATOM 5004 N N . HIS A 1 616 ? 28.572 -32.901 -4.086 1.00 34.62 616 HIS A N 1
ATOM 5005 C CA . HIS A 1 616 ? 28.148 -33.328 -5.440 1.00 34.62 616 HIS A CA 1
ATOM 5006 C C . HIS A 1 616 ? 27.277 -32.190 -6.029 1.00 34.62 616 HIS A C 1
ATOM 5008 O O . HIS A 1 616 ? 26.145 -32.018 -5.603 1.00 34.62 616 HIS A O 1
ATOM 5014 N N . ARG A 1 617 ? 27.749 -31.235 -6.847 1.00 31.86 617 ARG A N 1
ATOM 5015 C CA . ARG A 1 617 ? 28.444 -31.284 -8.156 1.00 31.86 617 ARG A CA 1
ATOM 5016 C C . ARG A 1 617 ? 27.569 -31.800 -9.312 1.00 31.86 617 ARG A C 1
ATOM 5018 O O . ARG A 1 617 ? 27.561 -33.003 -9.536 1.00 31.86 617 ARG A O 1
ATOM 5025 N N . VAL A 1 618 ? 26.983 -30.885 -10.104 1.00 31.44 618 VAL A N 1
ATOM 5026 C CA . VAL A 1 618 ? 26.910 -30.897 -11.594 1.00 31.44 618 VAL A CA 1
ATOM 5027 C C . VAL A 1 618 ? 26.166 -29.642 -12.119 1.00 31.44 618 VAL A C 1
ATOM 5029 O O . VAL A 1 618 ? 25.403 -29.035 -11.381 1.00 31.44 618 VAL A O 1
ATOM 5032 N N . ALA A 1 619 ? 26.407 -29.285 -13.391 1.00 30.83 619 ALA A N 1
ATOM 5033 C CA . ALA A 1 619 ? 25.660 -28.323 -14.227 1.00 30.83 619 ALA A CA 1
ATOM 5034 C C . ALA A 1 619 ? 25.669 -26.829 -13.824 1.00 30.83 619 ALA A C 1
ATOM 5036 O O . ALA A 1 619 ? 24.717 -26.296 -13.261 1.00 30.83 619 ALA A O 1
ATOM 5037 N N . SER A 1 620 ? 26.714 -26.117 -14.251 1.00 34.66 620 SER A N 1
ATOM 5038 C CA . SER A 1 620 ? 26.693 -24.661 -14.447 1.00 34.66 620 SER A CA 1
ATOM 5039 C C . SER A 1 620 ? 26.105 -24.288 -15.818 1.00 34.66 620 SER A C 1
ATOM 5041 O O . SER A 1 620 ? 26.378 -24.962 -16.809 1.00 34.66 620 SER A O 1
ATOM 5043 N N . ALA A 1 621 ? 25.364 -23.177 -15.890 1.00 32.34 621 ALA A N 1
ATOM 5044 C CA . ALA A 1 621 ? 24.977 -22.532 -17.147 1.00 32.34 621 ALA A CA 1
ATOM 5045 C C . ALA A 1 621 ? 24.773 -21.017 -16.953 1.00 32.34 621 ALA A C 1
ATOM 5047 O O . ALA A 1 621 ? 23.765 -20.582 -16.400 1.00 32.34 621 ALA A O 1
ATOM 5048 N N . SER A 1 622 ? 25.722 -20.217 -17.439 1.00 40.91 622 SER A N 1
ATOM 5049 C CA . SER A 1 622 ? 25.487 -18.803 -17.762 1.00 40.91 622 SER A CA 1
ATOM 5050 C C . SER A 1 622 ? 25.031 -18.697 -19.217 1.00 40.91 622 SER A C 1
ATOM 5052 O O . SER A 1 622 ? 25.427 -19.530 -20.036 1.00 40.91 622 SER A O 1
ATOM 5054 N N . PRO A 1 623 ? 24.316 -17.625 -19.577 1.00 39.91 623 PRO A N 1
ATOM 5055 C CA . PRO A 1 623 ? 24.645 -16.964 -20.835 1.00 39.91 623 PRO A CA 1
ATOM 5056 C C . PRO A 1 623 ? 24.811 -15.449 -20.668 1.00 39.91 623 PRO A C 1
ATOM 5058 O O . PRO A 1 623 ? 24.080 -14.790 -19.932 1.00 39.91 623 PRO A O 1
ATOM 5061 N N . HIS A 1 624 ? 25.768 -14.894 -21.406 1.00 33.66 624 HIS A N 1
ATOM 5062 C CA . HIS A 1 624 ? 25.864 -13.464 -21.695 1.00 33.66 624 HIS A CA 1
ATOM 5063 C C . HIS A 1 624 ? 26.123 -13.298 -23.210 1.00 33.66 624 HIS A C 1
ATOM 5065 O O . HIS A 1 624 ? 26.188 -14.311 -23.908 1.00 33.66 624 HIS A O 1
ATOM 5071 N N . PRO A 1 625 ? 26.057 -12.073 -23.751 1.00 55.97 625 PRO A N 1
ATOM 5072 C CA . PRO A 1 625 ? 25.181 -11.771 -24.873 1.00 55.97 625 PRO A CA 1
ATOM 5073 C C . PRO A 1 625 ? 25.808 -12.078 -26.233 1.00 55.97 625 PRO A C 1
ATOM 5075 O O . PRO A 1 625 ? 27.027 -12.143 -26.364 1.00 55.97 625 PRO A O 1
ATOM 5078 N N . ASP A 1 626 ? 24.959 -12.087 -27.256 1.00 31.94 626 ASP A N 1
ATOM 5079 C CA . ASP A 1 626 ? 25.349 -11.559 -28.559 1.00 31.94 626 ASP A CA 1
ATOM 5080 C C . ASP A 1 626 ? 24.170 -10.790 -29.176 1.00 31.94 626 ASP A C 1
ATOM 5082 O O . ASP A 1 626 ? 23.026 -10.946 -28.735 1.00 31.94 626 ASP A O 1
ATOM 5086 N N . GLY A 1 627 ? 24.450 -9.914 -30.137 1.00 33.75 627 GLY A N 1
ATOM 5087 C CA . GLY A 1 627 ? 23.446 -9.069 -30.791 1.00 33.75 627 GLY A CA 1
ATOM 5088 C C . GLY A 1 627 ? 23.368 -9.302 -32.296 1.00 33.75 627 GLY A C 1
ATOM 5089 O O . GLY A 1 627 ? 24.176 -10.026 -32.870 1.00 33.75 627 GLY A O 1
ATOM 5090 N N . ASN A 1 628 ? 22.414 -8.644 -32.955 1.00 34.44 628 ASN A N 1
ATOM 5091 C CA . ASN A 1 628 ? 22.577 -8.278 -34.359 1.00 34.44 628 ASN A CA 1
ATOM 5092 C C . ASN A 1 628 ? 21.674 -7.103 -34.738 1.00 34.44 628 ASN A C 1
ATOM 5094 O O . ASN A 1 628 ? 20.519 -7.027 -34.318 1.00 34.44 628 ASN A O 1
ATOM 5098 N N . GLU A 1 629 ? 22.219 -6.210 -35.555 1.00 37.97 629 GLU A N 1
ATOM 5099 C CA . GLU A 1 629 ? 21.467 -5.202 -36.294 1.00 37.97 629 GLU A CA 1
ATOM 5100 C C . GLU A 1 629 ? 20.973 -5.810 -37.613 1.00 37.97 629 GLU A C 1
ATOM 5102 O O . GLU A 1 629 ? 21.669 -6.627 -38.218 1.00 37.97 629 GLU A O 1
ATOM 5107 N N . ALA A 1 630 ? 19.818 -5.357 -38.099 1.00 34.53 630 ALA A N 1
ATOM 5108 C CA . ALA A 1 630 ? 19.526 -5.310 -39.528 1.00 34.53 630 ALA A CA 1
ATOM 5109 C C . ALA A 1 630 ? 18.386 -4.317 -39.789 1.00 34.53 630 ALA A C 1
ATOM 5111 O O . ALA A 1 630 ? 17.270 -4.502 -39.301 1.00 34.53 630 ALA A O 1
ATOM 5112 N N . ASP A 1 631 ? 18.651 -3.295 -40.601 1.00 32.19 631 ASP A N 1
ATOM 5113 C CA . ASP A 1 631 ? 17.597 -2.651 -41.383 1.00 32.19 631 ASP A CA 1
ATOM 5114 C C . ASP A 1 631 ? 16.966 -3.678 -42.344 1.00 32.19 631 ASP A C 1
ATOM 5116 O O . ASP A 1 631 ? 17.609 -4.655 -42.728 1.00 32.19 631 ASP A O 1
ATOM 5120 N N . PHE A 1 632 ? 15.754 -3.413 -42.833 1.00 29.30 632 PHE A N 1
ATOM 5121 C CA . PHE A 1 632 ? 15.619 -2.969 -44.226 1.00 29.30 632 PHE A CA 1
ATOM 5122 C C . PHE A 1 632 ? 14.219 -2.419 -44.515 1.00 29.30 632 PHE A C 1
ATOM 5124 O O . PHE A 1 632 ? 13.206 -2.934 -44.047 1.00 29.30 632 PHE A O 1
ATOM 5131 N N . SER A 1 633 ? 14.177 -1.366 -45.329 1.00 36.88 633 SER A N 1
ATOM 5132 C CA . SER A 1 633 ? 12.971 -0.934 -46.035 1.00 36.88 633 SER A CA 1
ATOM 5133 C C . SER A 1 633 ? 12.477 -2.027 -46.984 1.00 36.88 633 SER A C 1
ATOM 5135 O O . SER A 1 633 ? 13.296 -2.757 -47.541 1.00 36.88 633 SER A O 1
ATOM 5137 N N . ASP A 1 634 ? 11.194 -1.995 -47.345 1.00 28.22 634 ASP A N 1
ATOM 5138 C CA . ASP A 1 634 ? 10.847 -2.266 -48.743 1.00 28.22 634 ASP A CA 1
ATOM 5139 C C . ASP A 1 634 ? 9.724 -1.345 -49.248 1.00 28.22 634 ASP A C 1
ATOM 5141 O O . ASP A 1 634 ? 9.026 -0.694 -48.468 1.00 28.22 634 ASP A O 1
ATOM 5145 N N . SER A 1 635 ? 9.617 -1.232 -50.570 1.00 32.84 635 SER A N 1
ATOM 5146 C CA . SER A 1 635 ? 8.788 -0.261 -51.287 1.00 32.84 635 SER A CA 1
ATOM 5147 C C . SER A 1 635 ? 7.694 -0.966 -52.086 1.00 32.84 635 SER A C 1
ATOM 5149 O O . SER A 1 635 ? 7.985 -1.731 -53.001 1.00 32.84 635 SER A O 1
ATOM 5151 N N . ALA A 1 636 ? 6.426 -0.665 -51.802 1.00 31.38 636 ALA A N 1
ATOM 5152 C CA . ALA A 1 636 ? 5.296 -1.214 -52.550 1.00 31.38 636 ALA A CA 1
ATOM 5153 C C . ALA A 1 636 ? 4.828 -0.246 -53.652 1.00 31.38 636 ALA A C 1
ATOM 5155 O O . ALA A 1 636 ? 4.133 0.731 -53.375 1.00 31.38 636 ALA A O 1
ATOM 5156 N N . SER A 1 637 ? 5.172 -0.554 -54.906 1.00 36.69 637 SER A N 1
ATOM 5157 C CA . SER A 1 637 ? 4.654 0.123 -56.104 1.00 36.69 637 SER A CA 1
ATOM 5158 C C . SER A 1 637 ? 3.909 -0.868 -56.999 1.00 36.69 637 SER A C 1
ATOM 5160 O O . SER A 1 637 ? 4.539 -1.638 -57.718 1.00 36.69 637 SER A O 1
ATOM 5162 N N . VAL A 1 638 ? 2.575 -0.818 -56.971 1.00 34.53 638 VAL A N 1
ATOM 5163 C CA . VAL A 1 638 ? 1.653 -1.436 -57.946 1.00 34.53 638 VAL A CA 1
ATOM 5164 C C . VAL A 1 638 ? 0.500 -0.433 -58.093 1.00 34.53 638 VAL A C 1
ATOM 5166 O O . VAL A 1 638 ? -0.242 -0.203 -57.146 1.00 34.53 638 VAL A O 1
ATOM 5169 N N . GLU A 1 639 ? 0.514 0.446 -59.094 1.00 32.31 639 GLU A N 1
ATOM 5170 C CA . GLU A 1 639 ? 0.075 0.199 -60.478 1.00 32.31 639 GLU A CA 1
ATOM 5171 C C . GLU A 1 639 ? -1.450 -0.003 -60.580 1.00 32.31 639 GLU A C 1
ATOM 5173 O O . GLU A 1 639 ? -1.994 -1.047 -60.232 1.00 32.31 639 GLU A O 1
ATOM 5178 N N . SER A 1 640 ? -2.156 1.036 -61.046 1.00 32.03 640 SER A N 1
ATOM 5179 C CA . SER A 1 640 ? -3.583 0.999 -61.399 1.00 32.03 640 SER A CA 1
ATOM 5180 C C . SER A 1 640 ? -3.944 2.155 -62.342 1.00 32.03 640 SER A C 1
ATOM 5182 O O . SER A 1 640 ? -3.893 3.326 -61.976 1.00 32.03 640 SER A O 1
ATOM 5184 N N . LEU A 1 641 ? -4.324 1.791 -63.564 1.00 34.78 641 LEU A N 1
ATOM 5185 C CA . LEU A 1 641 ? -4.961 2.589 -64.623 1.00 34.78 641 LEU A CA 1
ATOM 5186 C C . LEU A 1 641 ? -6.095 1.705 -65.204 1.00 34.78 641 LEU A C 1
ATOM 5188 O O . LEU A 1 641 ? -6.022 0.490 -64.992 1.00 34.78 641 LEU A O 1
ATOM 5192 N N . PRO A 1 642 ? -7.105 2.218 -65.950 1.00 47.88 642 PRO A N 1
ATOM 5193 C CA . PRO A 1 642 ? -7.138 3.484 -66.702 1.00 47.88 642 PRO A CA 1
ATOM 5194 C C . PRO A 1 642 ? -8.476 4.279 -66.575 1.00 47.88 642 PRO A C 1
ATOM 5196 O O . PRO A 1 642 ? -9.218 4.093 -65.619 1.00 47.88 642 PRO A O 1
ATOM 5199 N N . LEU A 1 643 ? -8.782 5.110 -67.594 1.00 31.36 643 LEU A N 1
ATOM 5200 C CA . LEU A 1 643 ? -10.072 5.762 -67.942 1.00 31.36 643 LEU A CA 1
ATOM 5201 C C . LEU A 1 643 ? -10.388 7.171 -67.379 1.00 31.36 643 LEU A C 1
ATOM 5203 O O . LEU A 1 643 ? -11.283 7.382 -66.571 1.00 31.36 643 LEU A O 1
ATOM 5207 N N . SER A 1 644 ? -9.683 8.152 -67.950 1.00 34.44 644 SER A N 1
ATOM 5208 C CA . SER A 1 644 ? -10.224 9.379 -68.584 1.00 34.44 644 SER A CA 1
ATOM 5209 C C . SER A 1 644 ? -11.737 9.695 -68.510 1.00 34.44 644 SER A C 1
ATOM 5211 O O . SER A 1 644 ? -12.531 8.921 -69.044 1.00 34.44 644 SER A O 1
ATOM 5213 N N . HIS A 1 645 ? -12.097 10.931 -68.121 1.00 33.12 645 HIS A N 1
ATOM 5214 C CA . HIS A 1 645 ? -12.560 11.994 -69.050 1.00 33.12 645 HIS A CA 1
ATOM 5215 C C . HIS A 1 645 ? -12.678 13.393 -68.373 1.00 33.12 645 HIS A C 1
ATOM 5217 O O . HIS A 1 645 ? -12.570 13.488 -67.156 1.00 33.12 645 HIS A O 1
ATOM 5223 N N . LEU A 1 646 ? -12.826 14.437 -69.215 1.00 33.09 646 LEU A N 1
ATOM 5224 C CA . LEU A 1 646 ? -13.437 15.791 -69.049 1.00 33.09 646 LEU A CA 1
ATOM 5225 C C . LEU A 1 646 ? -14.244 16.065 -67.745 1.00 33.09 646 LEU A C 1
ATOM 5227 O O . LEU A 1 646 ? -14.871 15.148 -67.231 1.00 33.09 646 LEU A O 1
ATOM 5231 N N . GLU A 1 647 ? -14.357 17.272 -67.161 1.00 33.69 647 GLU A N 1
ATOM 5232 C CA . GLU A 1 647 ? -14.231 18.701 -67.580 1.00 33.69 647 GLU A CA 1
ATOM 5233 C C . GLU A 1 647 ? -13.774 19.574 -66.363 1.00 33.69 647 GLU A C 1
ATOM 5235 O O . GLU A 1 647 ? -13.768 19.076 -65.239 1.00 33.69 647 GLU A O 1
ATOM 5240 N N . GLU A 1 648 ? -13.410 20.869 -66.423 1.00 34.25 648 GLU A N 1
ATOM 5241 C CA . GLU A 1 648 ? -13.161 21.823 -67.534 1.00 34.25 648 GLU A CA 1
ATOM 5242 C C . GLU A 1 648 ? -11.736 22.460 -67.343 1.00 34.25 648 GLU A C 1
ATOM 5244 O O . GLU A 1 648 ? -10.804 21.675 -67.187 1.00 34.25 648 GLU A O 1
ATOM 5249 N N . PHE A 1 649 ? -11.363 23.760 -67.325 1.00 34.31 649 PHE A N 1
ATOM 5250 C CA . PHE A 1 649 ? -12.006 25.089 -67.459 1.00 34.31 649 PHE A CA 1
ATOM 5251 C C . PHE A 1 649 ? -11.133 26.056 -68.296 1.00 34.31 649 PHE A C 1
ATOM 5253 O O . PHE A 1 649 ? -9.914 26.089 -68.102 1.00 34.31 649 PHE A O 1
ATOM 5260 N N . LEU A 1 650 ? -11.737 26.903 -69.144 1.00 44.19 650 LEU A N 1
ATOM 5261 C CA . LEU A 1 650 ? -11.068 28.041 -69.813 1.00 44.19 650 LEU A CA 1
ATOM 5262 C C . LEU A 1 650 ? -11.227 29.383 -69.067 1.00 44.19 650 LEU A C 1
ATOM 5264 O O . LEU A 1 650 ? -12.282 29.674 -68.500 1.00 44.19 650 LEU A O 1
ATOM 5268 N N . PRO A 1 651 ? -10.220 30.269 -69.168 1.00 50.78 651 PRO A N 1
ATOM 5269 C CA . PRO A 1 651 ? -10.426 31.713 -69.193 1.00 50.78 651 PRO A CA 1
ATOM 5270 C C . PRO A 1 651 ? -9.975 32.329 -70.535 1.00 50.78 651 PRO A C 1
ATOM 5272 O O . PRO A 1 651 ? -8.813 32.167 -70.912 1.00 50.78 651 PRO A O 1
ATOM 5275 N N . LEU A 1 652 ? -10.871 33.133 -71.138 1.00 36.69 652 LEU A N 1
ATOM 5276 C CA . LEU A 1 652 ? -10.819 33.757 -72.484 1.00 36.69 652 LEU A CA 1
ATOM 5277 C C . LEU A 1 652 ? -11.148 32.814 -73.656 1.00 36.69 652 LEU A C 1
ATOM 5279 O O . LEU A 1 652 ? -10.420 31.821 -73.859 1.00 36.69 652 LEU A O 1
#

pLDDT: mean 81.05, std 20.35, range [25.17, 98.06]

Foldseek 3Di:
DVVVVVVVVVVVVVVVVVVVVVVVVVVVVVVVVVVVVVVVVVVVVVVVVVVVVVVVVVVVVVVVVVVVVVVVVVVVVVVVVVVVVVVVVVVVVVVVVVVVVVVVVVVVVCVVCVVVVVVVVVVVVVVVVVVVVVVVVVVVVVVVVVVVVVVVVVVVVVVVVVVVVVVCVVVVVVVVVVCVVVVVVVVVVVVVVVVVVVVVVVVVVVVVVVVVVVVVVVVVVVVVVVVVVVVVVVVVVVVVVVVVVVVVVVVVVVVVVVVVVVVVVVVVVVVVVVVVVVVVVVVVVVVVVVVVVVPPDDDDDDDDPDDPVVVVVVVVVVVVVVVVVVVVVVVVVVVVVVVVVVVVVVVVVVVVVVVVVVVVVVVVVVVVVVVVVVVVVVVVVVVVVVVVVVVVVVVVVVVVVVVVVVVVVVVVVVVVVVVVVVVVVVVVVVVVVVVVVVVVVVVVVVVVVVVVVVVVVVVVVVVVVVVVVVVVVVCVVPPDDDDDPPVVVVVVVVVVVVVVVVVVVVVVVVVVVVVVVVVVVVVVVVVVVVVVVVVVVVVVVVVVVVVVVVVVVVVVVVVVVVVVVVVVVVVVVVVVVVVVVVVVVPDDDDDDDDDDDDDDDDDDDDDDDDDDDDDDDDDDDDDDDDDDDDDDDDDDDDDDDDDDDDDDDDDD